Protein 1H6G (pdb70)

Solvent-accessible surface area: 25543 Å² total

Secondary structure (DSSP, 8-state):
-HHHHHHHH--TTT-TTT--HHHHHHHHHHHHTT-HHHHHHHHHHHHHHHHHHHHHHHHHHTT---HHHHHHH--HHHHHHHHHHHHHHHHHHHH-TT-HHHHH--HHHHHHHHHHHHHHHHHHHHH-SHHHHHHHHHHHHHHHHHHHHHHHTT-HHHHHHHHHHHHHHHHHHHHHHHH---S-SSHHHHHHHHHHHIIIII--HHHHHHHHHHHHHTSSSPP--HHHHHHHHHHHHHHHHHHHHHH-/-TTT--HHHHHHHHHHHHTT-HHHHHHHHHHHHHHHHHHHHHHHHHHHT---HHHHHHH--HHHHHHHHHHHHHHHHHHHH-TT-HHHHH--HHHHHHHHHHHHHHHHHHHHH-HHHHHHHHHHHHHHHHHHHHHHHHTT-HHHHHHHHHHHHHHHHHHHHHHHH---S-SSHHHHHHHHHHHHHHHT--HHHHHHHHHHHHTSSTT----HHHHHHHHHHHHHHHHHHHHHH--

GO terms:
  GO:0005515 protein binding (F, IPI)
  GO:0016342 catenin complex (C, IDA)
  GO:0005829 cytosol (C, TAS)
  GO:0005886 plasma membrane (C, TAS)
  GO:0042802 identical protein binding (F, IPI)
  GO:0005911 cell-cell junction (C, IDA)
  GO:0045296 cadherin binding (F, HDA)
  GO:0008013 beta-catenin binding (F, IPI)
  GO:0045295 gamma-catenin binding (F, IPI)
  GO:0045296 cadherin binding (F, IPI)
  GO:0005886 plasma membrane (C, IDA)
  GO:0030054 cell junction (C, IDA)
  GO:0071681 cellular response to indole-3-methanol (P, IDA)
  GO:0070161 anchoring junction (C, EXP)
  GO:0005634 nucleus (C, EXP)
  GO:0005886 plasma membrane (C, EXP)
  GO:0005925 focal adhesion (C, HDA)
  GO:0003723 RNA binding (F, HDA)
  GO:0017166 vinculin binding (F, IPI)

Foldseek 3Di:
DVLLVLLVVLCLPCRPLLHQLVLLVQLQVLLLVLNLVSNVVSLVSNVRSLVVNLVSLQSLLVSFPPVVLSVQLPLSVVLVVLSVVSSVLSNVSSNPNVPVVSVVSVVSSVVNVVSSVSNSVSSVVRSDCLVVLVVLLVLLVVLLVQLLVCLVVLPLVSVVVSVVVLVVSLVVLLVVLLVVVPDDDDPQNVQLVVLSCCLVPPLVQLVVLSVVSSVQSVDVPRHDDSPSNNVSSVVNSVSSVSSSVSND/DVLLDQLVLLVVLQVCLLVLNLPVNVVSLVSNVRSLVVVLVVLVVLLVPFQQPVLSVQLCLNVVLVVLSVVSSVLSNVCSNPSVDPVSVVSCVSSVVNVVSVVSNVVSSVCRNDLLVVLVVLLVLLVVLLVQLLVCLVVLNLVSVVVSVVSNVVSLVSNLRRLLVCVPDDDDVLNVQLNVLSCCLVPPLVVLVCLSVVSSVLSVDPVRDDDSVVNSVSSVVNSVSSVSNSVSNVD

B-factor: mean 44.52, std 13.81, range [18.45, 94.89]

CATH classification: 1.20.120.230 (+1 more: 1.20.120.230)

InterPro domains:
  IPR000633 Vinculin, conserved site [PS00663] (178-198)
  IPR001033 Alpha-catenin [PR00805] (12-36)
  IPR001033 Alpha-catenin [PR00805] (110-128)
  IPR001033 Alpha-catenin [PR00805] (129-147)
  IPR001033 Alpha-catenin [PR00805] (305-329)
  IPR001033 Alpha-catenin [PR00805] (373-393)
  IPR001033 Alpha-catenin [PR00805] (494-518)
  IPR001033 Alpha-catenin [PR00805] (609-633)
  IPR001033 Alpha-catenin [PR00805] (711-733)
  IPR001033 Alpha-catenin [PR00805] (775-799)
  IPR001033 Alpha-catenin [PR00805] (855-873)
  IPR006077 Vinculin/alpha-catenin [PF01044] (19-867)
  IPR036723 Alpha-catenin/vinculin-like superfamily [SSF47220] (58-260)
  IPR036723 Alpha-catenin/vinculin-like superfamily [SSF47220] (377-506)
  IPR036723 Alpha-catenin/vinculin-like superfamily [SSF47220] (508-631)
  IPR036723 Alpha-catenin/vinculin-like superfamily [SSF47220] (673-862)

Radius of gyration: 32.8 Å; Cα contacts (8 Å, |Δi|>4): 516; chains: 2; bounding box: 46×114×51 Å

Nearest PDB structures (foldseek):
  1h6g-assembly1_A  TM=1.004E+00  e=1.776E-28  Homo sapiens
  4igg-assembly1_A  TM=5.103E-01  e=1.505E-23  Homo sapiens
  4igg-assembly1_B  TM=5.145E-01  e=4.396E-23  Homo sapiens
  1l7c-assembly1_A  TM=5.823E-01  e=6.415E-22  Mus musculus
  8jh6-assembly1_B  TM=5.136E-01  e=5.888E+00  synthetic construct

Organism: Homo sapiens (NCBI:txid9606)

Structure (mmCIF, N/CA/C/O backbone):
data_1H6G
#
_entry.id   1H6G
#
_cell.length_a   42.863
_cell.length_b   85.703
_cell.length_c   75.481
_cell.angle_alpha   90.00
_cell.angle_beta   100.47
_cell.angle_gamma   90.00
#
_symmetry.space_group_name_H-M   'P 1 21 1'
#
loop_
_entity.id
_entity.type
_entity.pdbx_description
1 polymer 'ALPHA-1 CATENIN'
2 non-polymer (4S)-2-METHYL-2,4-PENTANEDIOL
3 non-polymer 'CALCIUM ION'
4 non-polymer 'CHLORIDE ION'
5 water water
#
loop_
_atom_site.group_PDB
_atom_site.id
_atom_site.type_symbol
_atom_site.label_atom_id
_atom_site.label_alt_id
_atom_site.label_comp_id
_atom_site.label_asym_id
_atom_site.label_entity_id
_atom_site.label_seq_id
_atom_site.pdbx_PDB_ins_code
_atom_site.Cartn_x
_atom_site.Cartn_y
_atom_site.Cartn_z
_atom_site.occupancy
_atom_site.B_iso_or_equiv
_atom_site.auth_seq_id
_atom_site.auth_comp_id
_atom_site.auth_asym_id
_atom_site.auth_atom_id
_atom_site.pdbx_PDB_model_num
ATOM 1 N N . ASP A 1 1 ? 8.495 25.447 44.074 1.00 59.71 377 ASP A N 1
ATOM 2 C CA . ASP A 1 1 ? 9.903 24.949 44.137 1.00 61.42 377 ASP A CA 1
ATOM 3 C C . ASP A 1 1 ? 10.034 23.445 43.826 1.00 61.56 377 ASP A C 1
ATOM 4 O O . ASP A 1 1 ? 11.042 23.005 43.249 1.00 62.13 377 ASP A O 1
ATOM 9 N N . LEU A 1 2 ? 9.026 22.658 44.221 1.00 65.61 378 LEU A N 1
ATOM 10 C CA . LEU A 1 2 ? 9.031 21.214 43.959 1.00 64.48 378 LEU A CA 1
ATOM 11 C C . LEU A 1 2 ? 8.875 21.003 42.444 1.00 65.41 378 LEU A C 1
ATOM 12 O O . LEU A 1 2 ? 9.580 20.184 41.836 1.00 66.05 378 LEU A O 1
ATOM 14 N N . ARG A 1 3 ? 7.953 21.749 41.840 1.00 65.61 379 ARG A N 1
ATOM 15 C CA . ARG A 1 3 ? 7.728 21.652 40.406 1.00 67.08 379 ARG A CA 1
ATOM 16 C C . ARG A 1 3 ? 9.039 22.037 39.689 1.00 68.01 379 ARG A C 1
ATOM 17 O O . ARG A 1 3 ? 9.425 21.423 38.688 1.00 67.70 379 ARG A O 1
ATOM 19 N N . ARG A 1 4 ? 9.725 23.044 40.224 1.00 68.47 380 ARG A N 1
ATOM 20 C CA . ARG A 1 4 ? 10.997 23.494 39.664 1.00 68.55 380 ARG A CA 1
ATOM 21 C C . ARG A 1 4 ? 12.006 22.331 39.758 1.00 68.90 380 ARG A C 1
ATOM 22 O O . ARG A 1 4 ? 12.902 22.197 38.909 1.00 69.66 380 ARG A O 1
ATOM 24 N N . GLN A 1 5 ? 11.850 21.487 40.785 1.00 68.12 381 GLN A N 1
ATOM 25 C CA . GLN A 1 5 ? 12.730 20.326 40.976 1.00 65.86 381 GLN A CA 1
ATOM 26 C C . GLN A 1 5 ? 12.369 19.259 39.938 1.00 64.43 381 GLN A C 1
ATOM 27 O O . GLN A 1 5 ? 13.247 18.632 39.315 1.00 63.86 381 GLN A O 1
ATOM 29 N N . LEU A 1 6 ? 11.067 19.066 39.758 1.00 61.36 382 LEU A N 1
ATOM 30 C CA . LEU A 1 6 ? 10.581 18.100 38.791 1.00 60.15 382 LEU A CA 1
ATOM 31 C C . LEU A 1 6 ? 11.077 18.528 37.395 1.00 60.62 382 LEU A C 1
ATOM 32 O O . LEU A 1 6 ? 11.582 17.709 36.617 1.00 58.78 382 LEU A O 1
ATOM 37 N N . ARG A 1 7 ? 10.968 19.820 37.095 1.00 58.24 383 ARG A N 1
ATOM 38 C CA . ARG A 1 7 ? 11.414 20.349 35.796 1.00 58.33 383 ARG A CA 1
ATOM 39 C C . ARG A 1 7 ? 12.842 19.903 35.470 1.00 57.49 383 ARG A C 1
ATOM 40 O O . ARG A 1 7 ? 13.099 19.285 34.429 1.00 58.42 383 ARG A O 1
ATOM 48 N N . LYS A 1 8 ? 13.765 20.225 36.371 1.00 59.04 384 LYS A N 1
ATOM 49 C CA . LYS A 1 8 ? 15.161 19.879 36.169 1.00 57.09 384 LYS A CA 1
ATOM 50 C C . LYS A 1 8 ? 15.304 18.384 36.075 1.00 56.33 384 LYS A C 1
ATOM 51 O O . LYS A 1 8 ? 16.084 17.892 35.274 1.00 56.96 384 LYS A O 1
ATOM 53 N N . ALA A 1 9 ? 14.561 17.658 36.898 1.00 56.26 385 ALA A N 1
ATOM 54 C CA . ALA A 1 9 ? 14.655 16.220 36.845 1.00 56.51 385 ALA A CA 1
ATOM 55 C C . ALA A 1 9 ? 14.270 15.854 35.415 1.00 56.61 385 ALA A C 1
ATOM 56 O O . ALA A 1 9 ? 15.011 15.162 34.735 1.00 57.02 385 ALA A O 1
ATOM 58 N N . VAL A 1 10 ? 13.137 16.369 34.944 1.00 57.88 386 VAL A N 1
ATOM 59 C CA . VAL A 1 10 ? 12.665 16.080 33.582 1.00 59.56 386 VAL A CA 1
ATOM 60 C C . VAL A 1 10 ? 13.657 16.537 32.498 1.00 59.33 386 VAL A C 1
ATOM 61 O O . VAL A 1 10 ? 13.538 16.154 31.339 1.00 58.87 386 VAL A O 1
ATOM 68 N N . ASP A 1 12 ? 16.038 15.376 31.931 1.00 61.64 388 ASP A N 1
ATOM 69 C CA . ASP A 1 12 ? 16.691 14.105 31.585 1.00 61.18 388 ASP A CA 1
ATOM 70 C C . ASP A 1 12 ? 16.349 13.701 30.140 1.00 61.53 388 ASP A C 1
ATOM 71 O O . ASP A 1 12 ? 16.634 12.586 29.718 1.00 60.96 388 ASP A O 1
ATOM 73 N N . HIS A 1 13 ? 15.711 14.607 29.404 1.00 61.86 389 HIS A N 1
ATOM 74 C CA . HIS A 1 13 ? 15.362 14.391 28.005 1.00 62.00 389 HIS A CA 1
ATOM 75 C C . HIS A 1 13 ? 16.639 14.634 27.196 1.00 63.05 389 HIS A C 1
ATOM 76 O O . HIS A 1 13 ? 16.723 14.258 26.032 1.00 63.29 389 HIS A O 1
ATOM 78 N N . VAL A 1 14 ? 17.633 15.272 27.814 1.00 64.37 390 VAL A N 1
ATOM 79 C CA . VAL A 1 14 ? 18.908 15.524 27.135 1.00 66.17 390 VAL A CA 1
ATOM 80 C C . VAL A 1 14 ? 19.714 14.218 27.009 1.00 67.48 390 VAL A C 1
ATOM 81 O O . VAL A 1 14 ? 20.792 14.072 27.612 1.00 67.04 390 VAL A O 1
ATOM 83 N N . SER A 1 15 ? 19.136 13.277 26.240 1.00 68.09 391 SER A N 1
ATOM 84 C CA . SER A 1 15 ? 19.705 11.957 25.909 1.00 67.98 391 SER A CA 1
ATOM 85 C C . SER A 1 15 ? 19.614 10.841 26.954 1.00 67.00 391 SER A C 1
ATOM 86 O O . SER A 1 15 ? 20.388 9.886 26.893 1.00 67.57 391 SER A O 1
ATOM 88 N N . ASP A 1 16 ? 18.658 10.950 27.878 1.00 66.16 392 ASP A N 1
ATOM 89 C CA . ASP A 1 16 ? 18.458 9.976 28.971 1.00 64.60 392 ASP A CA 1
ATOM 90 C C . ASP A 1 16 ? 18.650 8.524 28.601 1.00 63.11 392 ASP A C 1
ATOM 91 O O . ASP A 1 16 ? 18.298 8.104 27.503 1.00 64.02 392 ASP A O 1
ATOM 93 N N . SER A 1 17 ? 19.202 7.753 29.532 1.00 60.55 393 SER A N 1
ATOM 94 C CA . SER A 1 17 ? 19.426 6.352 29.276 1.00 57.58 393 SER A CA 1
ATOM 95 C C . SER A 1 17 ? 18.077 5.695 28.898 1.00 55.60 393 SER A C 1
ATOM 96 O O . SER A 1 17 ? 17.912 5.199 27.777 1.00 55.34 393 SER A O 1
ATOM 98 N N . PHE A 1 18 ? 17.103 5.720 29.808 1.00 52.04 394 PHE A N 1
ATOM 99 C CA . PHE A 1 18 ? 15.808 5.112 29.522 1.00 49.67 394 PHE A CA 1
ATOM 100 C C . PHE A 1 18 ? 14.888 5.888 28.575 1.00 46.92 394 PHE A C 1
ATOM 101 O O . PHE A 1 18 ? 13.856 5.379 28.187 1.00 47.11 394 PHE A O 1
ATOM 109 N N . LEU A 1 19 ? 15.280 7.104 28.199 1.00 44.57 395 LEU A N 1
ATOM 110 C CA . LEU A 1 19 ? 14.499 7.958 27.296 1.00 44.04 395 LEU A CA 1
ATOM 111 C C . LEU A 1 19 ? 15.142 7.983 25.912 1.00 41.57 395 LEU A C 1
ATOM 112 O O . LEU A 1 19 ? 14.594 8.591 24.977 1.00 41.32 395 LEU A O 1
ATOM 117 N N . GLU A 1 20 ? 16.313 7.351 25.810 1.00 37.41 396 GLU A N 1
ATOM 118 C CA . GLU A 1 20 ? 17.081 7.267 24.576 1.00 33.62 396 GLU A CA 1
ATOM 119 C C . GLU A 1 20 ? 16.401 6.315 23.588 1.00 30.84 396 GLU A C 1
ATOM 120 O O . GLU A 1 20 ? 16.320 5.116 23.845 1.00 28.55 396 GLU A O 1
ATOM 126 N N . THR A 1 21 ? 15.928 6.823 22.454 1.00 25.60 397 THR A N 1
ATOM 127 C CA . THR A 1 21 ? 15.304 5.898 21.501 1.00 28.25 397 THR A CA 1
ATOM 128 C C . THR A 1 21 ? 16.093 5.676 20.225 1.00 27.95 397 THR A C 1
ATOM 129 O O . THR A 1 21 ? 15.828 4.712 19.519 1.00 28.38 397 THR A O 1
ATOM 133 N N . ASN A 1 22 ? 17.054 6.559 19.928 1.00 28.87 398 ASN A N 1
ATOM 134 C CA . ASN A 1 22 ? 17.822 6.447 18.701 1.00 29.89 398 ASN A CA 1
ATOM 135 C C . ASN A 1 22 ? 18.753 5.266 18.702 1.00 29.27 398 ASN A C 1
ATOM 136 O O . ASN A 1 22 ? 18.828 4.534 17.707 1.00 26.69 398 ASN A O 1
ATOM 141 N N . VAL A 1 23 ? 19.408 5.012 19.825 1.00 25.90 399 VAL A N 1
ATOM 142 C CA . VAL A 1 23 ? 20.260 3.843 19.865 1.00 27.71 399 VAL A CA 1
ATOM 143 C C . VAL A 1 23 ? 19.467 2.566 19.778 1.00 25.48 399 VAL A C 1
ATOM 144 O O . VAL A 1 23 ? 19.840 1.662 19.107 1.00 25.92 399 VAL A O 1
ATOM 148 N N . PRO A 1 24 ? 18.376 2.446 20.518 1.00 28.23 400 PRO A N 1
ATOM 149 C CA . PRO A 1 24 ? 17.610 1.187 20.396 1.00 26.59 400 PRO A CA 1
ATOM 150 C C . PRO A 1 24 ? 17.138 0.994 18.967 1.00 26.92 400 PRO A C 1
ATOM 151 O O . PRO A 1 24 ? 17.077 -0.152 18.449 1.00 26.55 400 PRO A O 1
ATOM 155 N N . LEU A 1 25 ? 16.812 2.115 18.307 1.00 24.93 401 LEU A N 1
ATOM 156 C CA . LEU A 1 25 ? 16.350 1.999 16.929 1.00 26.08 401 LEU A CA 1
ATOM 157 C C . LEU A 1 25 ? 17.462 1.493 15.990 1.00 28.34 401 LEU A C 1
ATOM 158 O O . LEU A 1 25 ? 17.199 0.615 15.171 1.00 27.89 401 LEU A O 1
ATOM 163 N N . LEU A 1 26 ? 18.696 2.005 16.117 1.00 29.61 402 LEU A N 1
ATOM 164 C CA . LEU A 1 26 ? 19.820 1.541 15.248 1.00 30.22 402 LEU A CA 1
ATOM 165 C C . LEU A 1 26 ? 20.080 0.061 15.444 1.00 30.16 402 LEU A C 1
ATOM 166 O O . LEU A 1 26 ? 20.353 -0.668 14.476 1.00 31.67 402 LEU A O 1
ATOM 171 N N . VAL A 1 27 ? 19.984 -0.396 16.692 1.00 28.98 403 VAL A N 1
ATOM 172 C CA . VAL A 1 27 ? 20.143 -1.806 17.002 1.00 27.99 403 VAL A CA 1
ATOM 173 C C . VAL A 1 27 ? 18.994 -2.657 16.426 1.00 30.03 403 VAL A C 1
ATOM 174 O O . VAL A 1 27 ? 19.209 -3.728 15.855 1.00 31.92 403 VAL A O 1
ATOM 178 N N . LEU A 1 28 ? 17.756 -2.202 16.591 1.00 30.01 404 LEU A N 1
ATOM 179 C CA . LEU A 1 28 ? 16.600 -2.926 16.030 1.00 30.77 404 LEU A CA 1
ATOM 180 C C . LEU A 1 28 ? 16.767 -3.038 14.495 1.00 28.87 404 LEU A C 1
ATOM 181 O O . LEU A 1 28 ? 16.546 -4.070 13.879 1.00 26.32 404 LEU A O 1
ATOM 186 N N . ILE A 1 29 ? 17.152 -1.936 13.875 1.00 29.08 405 ILE A N 1
ATOM 187 C CA . ILE A 1 29 ? 17.350 -1.948 12.442 1.00 30.34 405 ILE A CA 1
ATOM 188 C C . ILE A 1 29 ? 18.428 -2.944 11.999 1.00 31.08 405 ILE A C 1
ATOM 189 O O . ILE A 1 29 ? 18.245 -3.666 11.000 1.00 31.87 405 ILE A O 1
ATOM 194 N N . GLU A 1 30 ? 19.527 -3.022 12.748 1.00 31.27 406 GLU A N 1
ATOM 195 C CA . GLU A 1 30 ? 20.609 -3.930 12.375 1.00 32.78 406 GLU A CA 1
ATOM 196 C C . GLU A 1 30 ? 20.181 -5.374 12.486 1.00 32.10 406 GLU A C 1
ATOM 197 O O . GLU A 1 30 ? 20.609 -6.200 11.687 1.00 31.52 406 GLU A O 1
ATOM 203 N N . ALA A 1 31 ? 19.383 -5.701 13.504 1.00 32.00 407 ALA A N 1
ATOM 204 C CA . ALA A 1 31 ? 18.872 -7.059 13.608 1.00 30.76 407 ALA A CA 1
ATOM 205 C C . ALA A 1 31 ? 17.937 -7.306 12.403 1.00 31.53 407 ALA A C 1
ATOM 206 O O . ALA A 1 31 ? 17.928 -8.382 11.821 1.00 28.16 407 ALA A O 1
ATOM 208 N N . ALA A 1 32 ? 17.143 -6.301 12.041 1.00 33.20 408 ALA A N 1
ATOM 209 C CA . ALA A 1 32 ? 16.236 -6.471 10.913 1.00 35.01 408 ALA A CA 1
ATOM 210 C C . ALA A 1 32 ? 17.085 -6.767 9.665 1.00 37.36 408 ALA A C 1
ATOM 211 O O . ALA A 1 32 ? 16.803 -7.730 8.932 1.00 35.37 408 ALA A O 1
ATOM 213 N N . LYS A 1 33 ? 18.130 -5.955 9.448 1.00 38.00 409 LYS A N 1
ATOM 214 C CA . LYS A 1 33 ? 19.012 -6.126 8.279 1.00 41.08 409 LYS A CA 1
ATOM 215 C C . LYS A 1 33 ? 19.654 -7.488 8.222 1.00 41.63 409 LYS A C 1
ATOM 216 O O . LYS A 1 33 ? 19.862 -8.018 7.144 1.00 43.99 409 LYS A O 1
ATOM 222 N N . ASN A 1 34 ? 19.993 -8.041 9.379 1.00 43.12 410 ASN A N 1
ATOM 223 C CA . ASN A 1 34 ? 20.592 -9.368 9.426 1.00 45.46 410 ASN A CA 1
ATOM 224 C C . ASN A 1 34 ? 19.495 -10.431 9.427 1.00 44.82 410 ASN A C 1
ATOM 225 O O . ASN A 1 34 ? 19.748 -11.593 9.714 1.00 45.81 410 ASN A O 1
ATOM 230 N N . GLY A 1 35 ? 18.271 -10.012 9.104 1.00 44.44 411 GLY A N 1
ATOM 231 C CA . GLY A 1 35 ? 17.145 -10.924 9.022 1.00 43.12 411 GLY A CA 1
ATOM 232 C C . GLY A 1 35 ? 16.807 -11.719 10.265 1.00 42.78 411 GLY A C 1
ATOM 233 O O . GLY A 1 35 ? 16.401 -12.851 10.167 1.00 41.26 411 GLY A O 1
ATOM 234 N N . ASN A 1 36 ? 16.951 -11.126 11.440 1.00 43.01 412 ASN A N 1
ATOM 235 C CA . ASN A 1 36 ? 16.664 -11.855 12.650 1.00 43.28 412 ASN A CA 1
ATOM 236 C C . ASN A 1 36 ? 15.352 -11.412 13.313 1.00 44.93 412 ASN A C 1
ATOM 237 O O . ASN A 1 36 ? 15.339 -10.487 14.136 1.00 43.30 412 ASN A O 1
ATOM 242 N N . GLU A 1 37 ? 14.262 -12.097 12.982 1.00 44.96 413 GLU A N 1
ATOM 243 C CA . GLU A 1 37 ? 12.966 -11.776 13.556 1.00 47.42 413 GLU A CA 1
ATOM 244 C C . GLU A 1 37 ? 12.897 -11.771 15.075 1.00 47.87 413 GLU A C 1
ATOM 245 O O . GLU A 1 37 ? 12.294 -10.873 15.680 1.00 48.46 413 GLU A O 1
ATOM 251 N N . LYS A 1 38 ? 13.536 -12.746 15.703 1.00 46.43 414 LYS A N 1
ATOM 252 C CA . LYS A 1 38 ? 13.487 -12.826 17.147 1.00 44.87 414 LYS A CA 1
ATOM 253 C C . LYS A 1 38 ? 14.215 -11.635 17.779 1.00 42.77 414 LYS A C 1
ATOM 254 O O . LYS A 1 38 ? 13.725 -11.034 18.733 1.00 40.96 414 LYS A O 1
ATOM 256 N N . GLU A 1 39 ? 15.374 -11.283 17.230 1.00 41.39 415 GLU A N 1
ATOM 257 C CA . GLU A 1 39 ? 16.151 -10.149 17.744 1.00 40.25 415 GLU A CA 1
ATOM 258 C C . GLU A 1 39 ? 15.354 -8.845 17.584 1.00 39.81 415 GLU A C 1
ATOM 259 O O . GLU A 1 39 ? 15.323 -7.986 18.471 1.00 40.43 415 GLU A O 1
ATOM 265 N N . VAL A 1 40 ? 14.708 -8.702 16.444 1.00 37.64 416 VAL A N 1
ATOM 266 C CA . VAL A 1 40 ? 13.949 -7.511 16.200 1.00 38.68 416 VAL A CA 1
ATOM 267 C C . VAL A 1 40 ? 12.891 -7.372 17.270 1.00 38.83 416 VAL A C 1
ATOM 268 O O . VAL A 1 40 ? 12.816 -6.350 17.958 1.00 38.62 416 VAL A O 1
ATOM 272 N N . LYS A 1 41 ? 12.115 -8.423 17.446 1.00 40.92 417 LYS A N 1
ATOM 273 C CA . LYS A 1 41 ? 11.036 -8.403 18.410 1.00 43.53 417 LYS A CA 1
ATOM 274 C C . LYS A 1 41 ? 11.505 -8.095 19.795 1.00 44.02 417 LYS A C 1
ATOM 275 O O . LYS A 1 41 ? 10.785 -7.489 20.599 1.00 44.51 417 LYS A O 1
ATOM 281 N N . GLU A 1 42 ? 12.725 -8.496 20.086 1.00 42.44 418 GLU A N 1
ATOM 282 C CA . GLU A 1 42 ? 13.232 -8.247 21.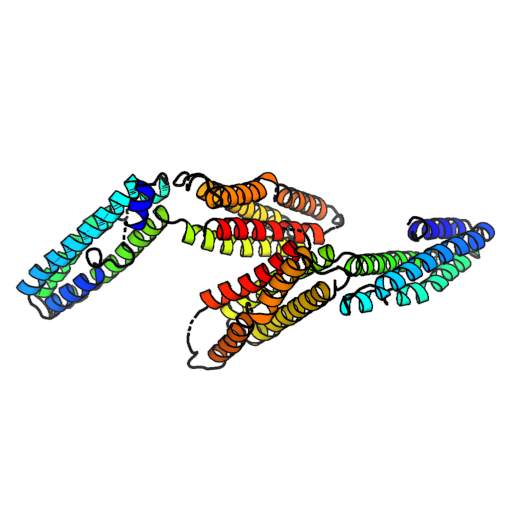402 1.00 42.17 418 GLU A CA 1
ATOM 283 C C . GLU A 1 42 ? 13.584 -6.782 21.487 1.00 40.04 418 GLU A C 1
ATOM 284 O O . GLU A 1 42 ? 13.213 -6.107 22.404 1.00 37.94 418 GLU A O 1
ATOM 290 N N . TYR A 1 43 ? 14.307 -6.283 20.500 1.00 38.96 419 TYR A N 1
ATOM 291 C CA . TYR A 1 43 ? 14.706 -4.891 20.541 1.00 37.74 419 TYR A CA 1
ATOM 292 C C . TYR A 1 43 ? 13.549 -3.922 20.312 1.00 34.56 419 TYR A C 1
ATOM 293 O O . TYR A 1 43 ? 13.618 -2.778 20.730 1.00 33.73 419 TYR A O 1
ATOM 302 N N . ALA A 1 44 ? 12.500 -4.387 19.657 1.00 33.21 420 ALA A N 1
ATOM 303 C CA . ALA A 1 44 ? 11.307 -3.563 19.403 1.00 34.25 420 ALA A CA 1
ATOM 304 C C . ALA A 1 44 ? 10.670 -3.160 20.764 1.00 34.53 420 ALA A C 1
ATOM 305 O O . ALA A 1 44 ? 10.175 -2.038 20.949 1.00 32.14 420 ALA A O 1
ATOM 307 N N . GLN A 1 45 ? 10.713 -4.090 21.721 1.00 35.30 421 GLN A N 1
ATOM 308 C CA . GLN A 1 45 ? 10.131 -3.849 23.036 1.00 35.07 421 GLN A CA 1
ATOM 309 C C . GLN A 1 45 ? 10.954 -2.812 23.761 1.00 33.21 421 GLN A C 1
ATOM 310 O O . GLN A 1 45 ? 10.413 -1.950 24.460 1.00 28.77 421 GLN A O 1
ATOM 316 N N . VAL A 1 46 ? 12.273 -2.918 23.633 1.00 31.83 422 VAL A N 1
ATOM 317 C CA . VAL A 1 46 ? 13.108 -1.966 24.300 1.00 30.56 422 VAL A CA 1
ATOM 318 C C . VAL A 1 46 ? 12.841 -0.582 23.672 1.00 29.25 422 VAL A C 1
ATOM 319 O O . VAL A 1 46 ? 12.605 0.370 24.388 1.00 28.68 422 VAL A O 1
ATOM 323 N N . PHE A 1 47 ? 12.899 -0.489 22.347 1.00 27.42 423 PHE A N 1
ATOM 324 C CA . PHE A 1 47 ? 12.639 0.772 21.596 1.00 26.52 423 PHE A CA 1
ATOM 325 C C . PHE A 1 47 ? 11.276 1.391 22.008 1.00 25.47 423 PHE A C 1
ATOM 326 O O . PHE A 1 47 ? 11.182 2.569 22.356 1.00 23.34 423 PHE A O 1
ATOM 334 N N . ARG A 1 48 ? 10.232 0.561 22.038 1.00 26.96 424 ARG A N 1
ATOM 335 C CA . ARG A 1 48 ? 8.887 1.027 22.418 1.00 29.77 424 ARG A CA 1
ATOM 336 C C . ARG A 1 48 ? 8.808 1.490 23.876 1.00 30.01 424 ARG A C 1
ATOM 337 O O . ARG A 1 48 ? 8.151 2.481 24.212 1.00 29.62 424 ARG A O 1
ATOM 345 N N . GLU A 1 49 ? 9.489 0.785 24.759 1.00 30.64 425 GLU A N 1
ATOM 346 C CA . GLU A 1 49 ? 9.459 1.160 26.161 1.00 31.27 425 GLU A CA 1
ATOM 347 C C . GLU A 1 49 ? 10.190 2.508 26.392 1.00 29.83 425 GLU A C 1
ATOM 348 O O . GLU A 1 49 ? 9.724 3.355 27.180 1.00 29.28 425 GLU A O 1
ATOM 354 N N . HIS A 1 50 ? 11.344 2.715 25.744 1.00 29.12 426 HIS A N 1
ATOM 355 C CA . HIS A 1 50 ? 12.038 4.024 25.893 1.00 29.07 426 HIS A CA 1
ATOM 356 C C . HIS A 1 50 ? 11.195 5.149 25.229 1.00 26.57 426 HIS A C 1
ATOM 357 O O . HIS A 1 50 ? 11.124 6.234 25.743 1.00 27.46 426 HIS A O 1
ATOM 364 N N . ALA A 1 51 ? 10.604 4.904 24.061 1.00 27.06 427 ALA A N 1
ATOM 365 C CA . ALA A 1 51 ? 9.737 5.918 23.419 1.00 28.45 427 ALA A CA 1
ATOM 366 C C . ALA A 1 51 ? 8.582 6.269 24.407 1.00 31.55 427 ALA A C 1
ATOM 367 O O . ALA A 1 51 ? 8.199 7.433 24.547 1.00 32.16 427 ALA A O 1
ATOM 369 N N . ASN A 1 52 ? 8.035 5.251 25.082 1.00 32.32 428 ASN A N 1
ATOM 370 C CA . ASN A 1 52 ? 6.969 5.465 26.040 1.00 32.52 428 ASN A CA 1
ATOM 371 C C . ASN A 1 52 ? 7.511 6.260 27.196 1.00 32.94 428 ASN A C 1
ATOM 372 O O . ASN A 1 52 ? 6.820 7.127 27.705 1.00 32.93 428 ASN A O 1
ATOM 377 N N . LYS A 1 53 ? 8.743 5.988 27.619 1.00 33.28 429 LYS A N 1
ATOM 378 C CA . LYS A 1 53 ? 9.337 6.775 28.704 1.00 33.52 429 LYS A CA 1
ATOM 379 C C . LYS A 1 53 ? 9.505 8.208 28.254 1.00 33.21 429 LYS A C 1
ATOM 380 O O . LYS A 1 53 ? 9.186 9.143 28.991 1.00 32.37 429 LYS A O 1
ATOM 386 N N . LEU A 1 54 ? 10.059 8.381 27.058 1.00 32.22 430 LEU A N 1
ATOM 387 C CA . LEU A 1 54 ? 10.242 9.714 26.492 1.00 31.21 430 LEU A CA 1
ATOM 388 C C . LEU A 1 54 ? 8.863 10.454 26.470 1.00 33.29 430 LEU A C 1
ATOM 389 O O . LEU A 1 54 ? 8.739 11.629 26.868 1.00 31.70 430 LEU A O 1
ATOM 394 N N . ILE A 1 55 ? 7.822 9.762 26.018 1.00 33.10 431 ILE A N 1
ATOM 395 C CA . ILE A 1 55 ? 6.511 10.383 25.938 1.00 36.95 431 ILE A CA 1
ATOM 396 C C . ILE A 1 55 ? 5.997 10.791 27.325 1.00 39.53 431 ILE A C 1
ATOM 397 O O . ILE A 1 55 ? 5.390 11.862 27.505 1.00 38.52 431 ILE A O 1
ATOM 402 N N . GLU A 1 56 ? 6.244 9.922 28.295 1.00 38.19 432 GLU A N 1
ATOM 403 C CA . GLU A 1 56 ? 5.799 10.149 29.650 1.00 41.56 432 GLU A CA 1
ATOM 404 C C . GLU A 1 56 ? 6.491 11.379 30.230 1.00 41.80 432 GLU A C 1
ATOM 405 O O . GLU A 1 56 ? 5.864 12.194 30.919 1.00 41.44 432 GLU A O 1
ATOM 411 N N . VAL A 1 57 ? 7.792 11.497 29.975 1.00 40.37 433 VAL A N 1
ATOM 412 C CA . VAL A 1 57 ? 8.547 12.653 30.450 1.00 39.22 433 VAL A CA 1
ATOM 413 C C . VAL A 1 57 ? 7.981 13.931 29.793 1.00 39.10 433 VAL A C 1
ATOM 414 O O . VAL A 1 57 ? 7.823 14.955 30.462 1.00 39.86 433 VAL A O 1
ATOM 418 N N . ALA A 1 58 ? 7.657 13.874 28.506 1.00 37.37 434 ALA A N 1
ATOM 419 C CA . ALA A 1 58 ? 7.111 15.042 27.835 1.00 38.76 434 ALA A CA 1
ATOM 420 C C . ALA A 1 58 ? 5.738 15.461 28.387 1.00 41.10 434 ALA A C 1
ATOM 421 O O . ALA A 1 58 ? 5.481 16.668 28.581 1.00 40.83 434 ALA A O 1
ATOM 423 N N . ASN A 1 59 ? 4.856 14.485 28.648 1.00 41.70 435 ASN A N 1
ATOM 424 C CA . ASN A 1 59 ? 3.530 14.818 29.163 1.00 43.20 435 ASN A CA 1
ATOM 425 C C . ASN A 1 59 ? 3.653 15.414 30.538 1.00 42.43 435 ASN A C 1
ATOM 426 O O . ASN A 1 59 ? 2.997 16.409 30.863 1.00 43.09 435 ASN A O 1
ATOM 431 N N . LEU A 1 60 ? 4.517 14.831 31.343 1.00 42.24 436 LEU A N 1
ATOM 432 C CA . LEU A 1 60 ? 4.712 15.360 32.674 1.00 44.79 436 LEU A CA 1
ATOM 433 C C . LEU A 1 60 ? 5.183 16.825 32.578 1.00 46.21 436 LEU A C 1
ATOM 434 O O . LEU A 1 60 ? 4.635 17.713 33.222 1.00 45.91 436 LEU A O 1
ATOM 439 N N . ALA A 1 61 ? 6.192 17.087 31.755 1.00 47.47 437 ALA A N 1
ATOM 440 C CA . ALA A 1 61 ? 6.692 18.442 31.627 1.00 48.15 437 ALA A CA 1
ATOM 441 C C . ALA A 1 61 ? 5.534 19.394 31.285 1.00 48.96 437 ALA A C 1
ATOM 442 O O . ALA A 1 61 ? 5.507 20.556 31.719 1.00 48.59 437 ALA A O 1
ATOM 444 N N . CYS A 1 62 ? 4.576 18.897 30.513 1.00 49.89 438 CYS A N 1
ATOM 445 C CA . CYS A 1 62 ? 3.429 19.694 30.118 1.00 52.05 438 CYS A CA 1
ATOM 446 C C . CYS A 1 62 ? 2.509 20.094 31.278 1.00 55.65 438 CYS A C 1
ATOM 447 O O . CYS A 1 62 ? 1.840 21.134 31.222 1.00 55.31 438 CYS A O 1
ATOM 450 N N . SER A 1 63 ? 2.478 19.251 32.310 1.00 57.68 439 SER A N 1
ATOM 451 C CA . SER A 1 63 ? 1.626 19.439 33.476 1.00 59.77 439 SER A CA 1
ATOM 452 C C . SER A 1 63 ? 2.137 20.498 34.434 1.00 61.96 439 SER A C 1
ATOM 453 O O . SER A 1 63 ? 1.471 20.841 35.411 1.00 63.33 439 SER A O 1
ATOM 456 N N . ILE A 1 64 ? 3.333 21.004 34.188 1.00 63.67 440 ILE A N 1
ATOM 457 C CA . ILE A 1 64 ? 3.873 22.017 35.068 1.00 64.10 440 ILE A CA 1
ATOM 458 C C . ILE A 1 64 ? 4.361 23.169 34.225 1.00 65.18 440 ILE A C 1
ATOM 459 O O . ILE A 1 64 ? 5.333 23.850 34.544 1.00 66.06 440 ILE A O 1
ATOM 464 N N . SER A 1 65 ? 3.641 23.384 33.133 1.00 66.93 441 SER A N 1
ATOM 465 C CA . SER A 1 65 ? 3.949 24.449 32.204 1.00 68.82 441 SER A CA 1
ATOM 466 C C . SER A 1 65 ? 2.719 25.319 32.037 1.00 70.87 441 SER A C 1
ATOM 467 O O . SER A 1 65 ? 1.620 24.814 31.772 1.00 71.31 441 SER A O 1
ATOM 470 N N . ASN A 1 66 ? 2.908 26.625 32.205 1.00 72.07 442 ASN A N 1
ATOM 471 C CA . ASN A 1 66 ? 1.824 27.594 32.054 1.00 73.39 442 ASN A CA 1
ATOM 472 C C . ASN A 1 66 ? 1.949 28.142 30.633 1.00 73.26 442 ASN A C 1
ATOM 473 O O . ASN A 1 66 ? 1.229 29.066 30.220 1.00 73.43 442 ASN A O 1
ATOM 478 N N . ASN A 1 67 ? 2.895 27.558 29.905 1.00 72.15 443 ASN A N 1
ATOM 479 C CA . ASN A 1 67 ? 3.161 27.918 28.526 1.00 71.69 443 ASN A CA 1
ATOM 480 C C . ASN A 1 67 ? 2.124 27.128 27.723 1.00 71.60 443 ASN A C 1
ATOM 481 O O . ASN A 1 67 ? 2.391 26.005 27.275 1.00 71.89 443 ASN A O 1
ATOM 486 N N . GLU A 1 68 ? 0.941 27.711 27.553 1.00 70.61 444 GLU A N 1
ATOM 487 C CA . GLU A 1 68 ? -0.124 27.037 26.829 1.00 70.31 444 GLU A CA 1
ATOM 488 C C . GLU A 1 68 ? 0.273 26.711 25.394 1.00 69.68 444 GLU A C 1
ATOM 489 O O . GLU A 1 68 ? -0.181 25.710 24.847 1.00 69.99 444 GLU A O 1
ATOM 495 N N . GLU A 1 69 ? 1.107 27.545 24.773 1.00 68.71 445 GLU A N 1
ATOM 496 C CA . GLU A 1 69 ? 1.497 27.270 23.393 1.00 67.14 445 GLU A CA 1
ATOM 497 C C . GLU A 1 69 ? 2.671 26.327 23.279 1.00 65.33 445 GLU A C 1
ATOM 498 O O . GLU A 1 69 ? 2.811 25.638 22.276 1.00 65.17 445 GLU A O 1
ATOM 504 N N . GLY A 1 70 ? 3.521 26.296 24.297 1.00 63.30 446 GLY A N 1
ATOM 505 C CA . GLY A 1 70 ? 4.658 25.399 24.242 1.00 60.83 446 GLY A CA 1
ATOM 506 C C . GLY A 1 70 ? 4.132 24.001 24.478 1.00 58.88 446 GLY A C 1
ATOM 507 O O . GLY A 1 70 ? 4.536 23.035 23.832 1.00 56.83 446 GLY A O 1
ATOM 508 N N . VAL A 1 71 ? 3.194 23.930 25.419 1.00 58.24 447 VAL A N 1
ATOM 509 C CA . VAL A 1 71 ? 2.560 22.689 25.808 1.00 55.96 447 VAL A CA 1
ATOM 510 C C . VAL A 1 71 ? 1.783 22.043 24.684 1.00 55.75 447 VAL A C 1
ATOM 511 O O . VAL A 1 71 ? 1.743 20.818 24.589 1.00 54.53 447 VAL A O 1
ATOM 515 N N . LYS A 1 72 ? 1.173 22.846 23.823 1.00 54.09 448 LYS A N 1
ATOM 516 C CA . LYS A 1 72 ? 0.432 22.244 22.732 1.00 53.82 448 LYS A CA 1
ATOM 517 C C . LYS A 1 72 ? 1.400 21.584 21.736 1.00 51.88 448 LYS A C 1
ATOM 518 O O . LYS A 1 72 ? 1.158 20.491 21.241 1.00 52.66 448 LYS A O 1
ATOM 524 N N . LEU A 1 73 ? 2.505 22.237 21.442 1.00 48.92 449 LEU A N 1
ATOM 525 C CA . LEU A 1 73 ? 3.437 21.661 20.504 1.00 47.19 449 LEU A CA 1
ATOM 526 C C . LEU A 1 73 ? 4.021 20.352 21.058 1.00 46.33 449 LEU A C 1
ATOM 527 O O . LEU A 1 73 ? 4.316 19.420 20.319 1.00 44.50 449 LEU A O 1
ATOM 532 N N . VAL A 1 74 ? 4.226 20.316 22.363 1.00 43.82 450 VAL A N 1
ATOM 533 C CA . VAL A 1 74 ? 4.784 19.144 22.972 1.00 42.36 450 VAL A CA 1
ATOM 534 C C . VAL A 1 74 ? 3.748 18.028 22.819 1.00 42.55 450 VAL A C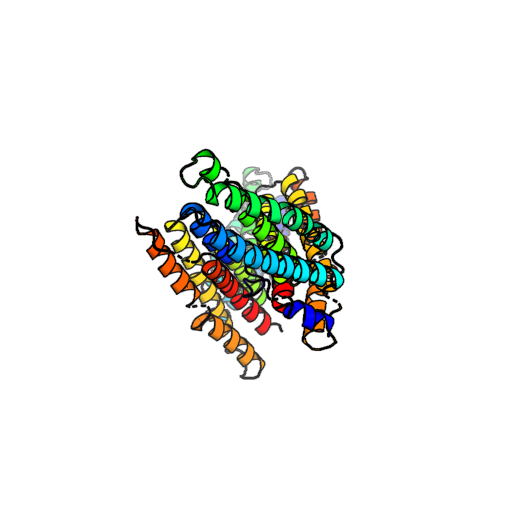 1
ATOM 535 O O . VAL A 1 74 ? 4.049 16.964 22.276 1.00 40.61 450 VAL A O 1
ATOM 539 N N . ARG A 1 75 ? 2.514 18.294 23.232 1.00 41.98 451 ARG A N 1
ATOM 540 C CA . ARG A 1 75 ? 1.493 17.267 23.158 1.00 42.77 451 ARG A CA 1
ATOM 541 C C . ARG A 1 75 ? 1.276 16.786 21.742 1.00 41.86 451 ARG A C 1
ATOM 542 O O . ARG A 1 75 ? 1.165 15.591 21.490 1.00 42.11 451 ARG A O 1
ATOM 558 N N . SER A 1 77 ? 3.457 16.937 19.274 1.00 37.25 453 SER A N 1
ATOM 559 C CA . SER A 1 77 ? 4.672 16.230 18.905 1.00 38.80 453 SER A CA 1
ATOM 560 C C . SER A 1 77 ? 4.715 14.826 19.571 1.00 36.65 453 SER A C 1
ATOM 561 O O . SER A 1 77 ? 5.125 13.865 18.957 1.00 34.81 453 SER A O 1
ATOM 564 N N . ALA A 1 78 ? 4.271 14.728 20.819 1.00 35.64 454 ALA A N 1
ATOM 565 C CA . ALA A 1 78 ? 4.226 13.450 21.527 1.00 34.27 454 ALA A CA 1
ATOM 566 C C . ALA A 1 78 ? 3.250 12.459 20.858 1.00 33.75 454 ALA A C 1
ATOM 567 O O . ALA A 1 78 ? 3.566 11.264 20.670 1.00 31.74 454 ALA A O 1
ATOM 569 N N . SER A 1 79 ? 2.057 12.947 20.527 1.00 33.02 455 SER A N 1
ATOM 570 C CA . SER A 1 79 ? 1.045 12.087 19.924 1.00 34.50 455 SER A CA 1
ATOM 571 C C . SER A 1 79 ? 1.502 11.576 18.558 1.00 33.25 455 SER A C 1
ATOM 572 O O . SER A 1 79 ? 1.196 10.455 18.172 1.00 33.46 455 SER A O 1
ATOM 575 N N . GLN A 1 80 ? 2.294 12.361 17.848 1.00 34.65 456 GLN A N 1
ATOM 576 C CA . GLN A 1 80 ? 2.814 11.931 16.532 1.00 34.89 456 GLN A CA 1
ATOM 577 C C . GLN A 1 80 ? 3.912 10.876 16.744 1.00 33.78 456 GLN A C 1
ATOM 578 O O . GLN A 1 80 ? 4.104 9.969 15.935 1.00 31.07 456 GLN A O 1
ATOM 584 N N . LEU A 1 81 ? 4.635 10.988 17.845 1.00 30.87 457 LEU A N 1
ATOM 585 C CA . LEU A 1 81 ? 5.706 10.013 18.080 1.00 31.07 457 LEU A CA 1
ATOM 586 C C . LEU A 1 81 ? 5.015 8.689 18.396 1.00 27.21 457 LEU A C 1
ATOM 587 O O . LEU A 1 81 ? 5.404 7.644 17.914 1.00 25.29 457 LEU A O 1
ATOM 592 N N . GLU A 1 82 ? 3.987 8.780 19.224 1.00 25.36 458 GLU A N 1
ATOM 593 C CA . GLU A 1 82 ? 3.194 7.630 19.624 1.00 27.61 458 GLU A CA 1
ATOM 594 C C . GLU A 1 82 ? 2.638 6.868 18.381 1.00 27.02 458 GLU A C 1
ATOM 595 O O . GLU A 1 82 ? 2.747 5.652 18.281 1.00 25.94 458 GLU A O 1
ATOM 601 N N . ALA A 1 83 ? 2.099 7.594 17.410 1.00 24.61 459 ALA A N 1
ATOM 602 C CA . ALA A 1 83 ? 1.544 6.952 16.231 1.00 24.74 459 ALA A CA 1
ATOM 603 C C . ALA A 1 83 ? 2.636 6.402 15.356 1.00 26.22 459 ALA A C 1
ATOM 604 O O . ALA A 1 83 ? 2.449 5.363 14.666 1.00 28.41 459 ALA A O 1
ATOM 606 N N . LEU A 1 84 ? 3.793 7.075 15.384 1.00 25.96 460 LEU A N 1
ATOM 607 C CA . LEU A 1 84 ? 4.908 6.676 14.531 1.00 27.27 460 LEU A CA 1
ATOM 608 C C . LEU A 1 84 ? 5.646 5.442 15.018 1.00 28.37 460 LEU A C 1
ATOM 609 O O . LEU A 1 84 ? 6.148 4.623 14.222 1.00 29.52 460 LEU A O 1
ATOM 614 N N . CYS A 1 85 ? 5.739 5.309 16.333 1.00 27.16 461 CYS A N 1
ATOM 615 C CA . CYS A 1 85 ? 6.444 4.185 16.899 1.00 26.92 461 CYS A CA 1
ATOM 616 C C . CYS A 1 85 ? 6.118 2.771 16.346 1.00 26.25 461 CYS A C 1
ATOM 617 O O . CYS A 1 85 ? 6.999 2.091 15.814 1.00 25.19 461 CYS A O 1
ATOM 620 N N . PRO A 1 86 ? 4.846 2.311 16.452 1.00 27.02 462 PRO A N 1
ATOM 621 C CA . PRO A 1 86 ? 4.548 0.972 15.930 1.00 27.00 462 PRO A CA 1
ATOM 622 C C . PRO A 1 86 ? 4.780 0.837 14.455 1.00 26.73 462 PRO A C 1
ATOM 623 O O . PRO A 1 86 ? 4.992 -0.264 13.985 1.00 26.25 462 PRO A O 1
ATOM 627 N N . GLN A 1 87 ? 4.738 1.948 13.711 1.00 25.93 463 GLN A N 1
ATOM 628 C CA . GLN A 1 87 ? 4.981 1.854 12.271 1.00 28.51 463 GLN A CA 1
ATOM 629 C C . GLN A 1 87 ? 6.465 1.612 11.988 1.00 29.56 463 GLN A C 1
ATOM 630 O O . GLN A 1 87 ? 6.842 1.026 10.968 1.00 26.57 463 GLN A O 1
ATOM 636 N N . VAL A 1 88 ? 7.306 2.069 12.916 1.00 29.12 464 VAL A N 1
ATOM 637 C CA . VAL A 1 88 ? 8.730 1.901 12.751 1.00 27.66 464 VAL A CA 1
ATOM 638 C C . VAL A 1 88 ? 8.973 0.469 13.071 1.00 25.68 464 VAL A C 1
ATOM 639 O O . VAL A 1 88 ? 9.751 -0.183 12.413 1.00 27.33 464 VAL A O 1
ATOM 643 N N . ILE A 1 89 ? 8.295 -0.035 14.090 1.00 26.33 465 ILE A N 1
ATOM 644 C CA . ILE A 1 89 ? 8.503 -1.425 14.494 1.00 27.76 465 ILE A CA 1
ATOM 645 C C . ILE A 1 89 ? 8.094 -2.383 13.348 1.00 31.07 465 ILE A C 1
ATOM 646 O O . ILE A 1 89 ? 8.832 -3.330 13.006 1.00 29.69 465 ILE A O 1
ATOM 651 N N . ASN A 1 90 ? 6.963 -2.100 12.713 1.00 31.45 466 ASN A N 1
ATOM 652 C CA . ASN A 1 90 ? 6.525 -2.929 11.590 1.00 34.49 466 ASN A CA 1
ATOM 653 C C . ASN A 1 90 ? 7.444 -2.815 10.379 1.00 32.58 466 ASN A C 1
ATOM 654 O O . ASN A 1 90 ? 7.516 -3.745 9.583 1.00 35.14 466 ASN A O 1
ATOM 659 N N . ALA A 1 91 ? 8.103 -1.679 10.173 1.00 32.36 467 ALA A N 1
ATOM 660 C CA . ALA A 1 91 ? 9.031 -1.613 9.028 1.00 31.14 467 ALA A CA 1
ATOM 661 C C . ALA A 1 91 ? 10.259 -2.526 9.382 1.00 30.24 467 ALA A C 1
ATOM 662 O O . ALA A 1 91 ? 10.829 -3.209 8.538 1.00 30.22 467 ALA A O 1
ATOM 664 N N . ALA A 1 92 ? 10.633 -2.566 10.646 1.00 29.35 468 ALA A N 1
ATOM 665 C CA . ALA A 1 92 ? 11.739 -3.448 11.077 1.00 29.29 468 ALA A CA 1
ATOM 666 C C . ALA A 1 92 ? 11.334 -4.927 10.929 1.00 31.49 468 ALA A C 1
ATOM 667 O O . ALA A 1 92 ? 12.097 -5.768 10.371 1.00 29.29 468 ALA A O 1
ATOM 669 N N . LEU A 1 93 ? 10.160 -5.273 11.471 1.00 32.51 469 LEU A N 1
ATOM 670 C CA . LEU A 1 93 ? 9.691 -6.666 11.361 1.00 34.96 469 LEU A CA 1
ATOM 671 C C . LEU A 1 93 ? 9.569 -7.056 9.897 1.00 36.02 469 LEU A C 1
ATOM 672 O O . LEU A 1 93 ? 9.894 -8.186 9.516 1.00 39.16 469 LEU A O 1
ATOM 677 N N . ALA A 1 94 ? 9.138 -6.135 9.055 1.00 33.70 470 ALA A N 1
ATOM 678 C CA . ALA A 1 94 ? 9.043 -6.498 7.667 1.00 34.55 470 ALA A CA 1
ATOM 679 C C . ALA A 1 94 ? 10.427 -6.828 7.107 1.00 36.28 470 ALA A C 1
ATOM 680 O O . ALA A 1 94 ? 10.600 -7.837 6.387 1.00 38.28 470 ALA A O 1
ATOM 682 N N . LEU A 1 95 ? 11.409 -5.963 7.395 1.00 35.43 471 LEU A N 1
ATOM 683 C CA . LEU A 1 95 ? 12.761 -6.165 6.888 1.00 33.62 471 LEU A CA 1
ATOM 684 C C . LEU A 1 95 ? 13.349 -7.447 7.464 1.00 32.27 471 LEU A C 1
ATOM 685 O O . LEU A 1 95 ? 14.048 -8.172 6.766 1.00 31.76 471 LEU A O 1
ATOM 690 N N . ALA A 1 96 ? 13.043 -7.749 8.726 1.00 34.00 472 ALA A N 1
ATOM 691 C CA . ALA A 1 96 ? 13.555 -8.968 9.387 1.00 36.29 472 ALA A CA 1
ATOM 692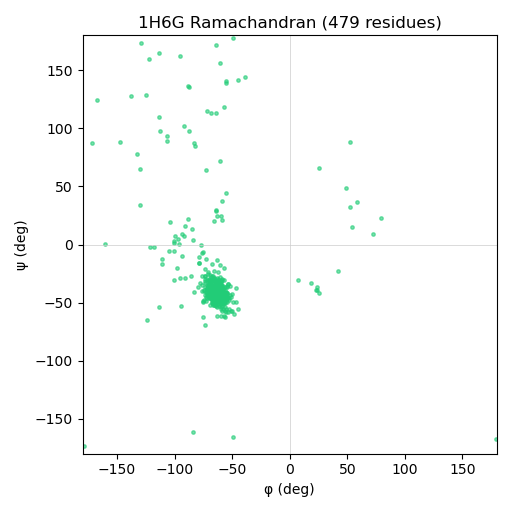 C C . ALA A 1 96 ? 13.157 -10.250 8.641 1.00 39.26 472 ALA A C 1
ATOM 693 O O . ALA A 1 96 ? 13.940 -11.186 8.578 1.00 39.63 472 ALA A O 1
ATOM 695 N N . ALA A 1 97 ? 11.944 -10.283 8.090 1.00 40.70 473 ALA A N 1
ATOM 696 C CA . ALA A 1 97 ? 11.462 -11.435 7.331 1.00 43.56 473 ALA A CA 1
ATOM 697 C C . ALA A 1 97 ? 12.060 -11.459 5.900 1.00 46.23 473 ALA A C 1
ATOM 698 O O . ALA A 1 97 ? 12.329 -12.534 5.361 1.00 48.42 473 ALA A O 1
ATOM 700 N N . LYS A 1 98 ? 12.293 -10.279 5.309 1.00 47.03 474 LYS A N 1
ATOM 701 C CA . LYS A 1 98 ? 12.848 -10.155 3.952 1.00 47.21 474 LYS A CA 1
ATOM 702 C C . LYS A 1 98 ? 14.031 -9.184 3.887 1.00 46.64 474 LYS A C 1
ATOM 703 O O . LYS A 1 98 ? 13.968 -8.170 3.176 1.00 45.60 474 LYS A O 1
ATOM 709 N N . PRO A 1 99 ? 15.146 -9.520 4.564 1.00 46.14 475 PRO A N 1
ATOM 710 C CA . PRO A 1 99 ? 16.331 -8.659 4.597 1.00 45.21 475 PRO A CA 1
ATOM 711 C C . PRO A 1 99 ? 16.970 -8.271 3.291 1.00 45.73 475 PRO A C 1
ATOM 712 O O . PRO A 1 99 ? 17.709 -7.301 3.24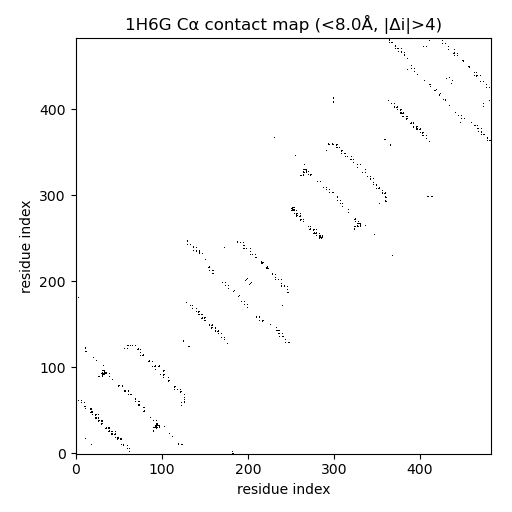2 1.00 43.99 475 PRO A O 1
ATOM 716 N N . GLN A 1 100 ? 16.712 -9.019 2.226 1.00 48.17 476 GLN A N 1
ATOM 717 C CA . GLN A 1 100 ? 17.299 -8.653 0.925 1.00 50.66 476 GLN A CA 1
ATOM 718 C C . GLN A 1 100 ? 16.297 -7.779 0.149 1.00 50.81 476 GLN A C 1
ATOM 719 O O . GLN A 1 100 ? 16.618 -7.199 -0.891 1.00 51.12 476 GLN A O 1
ATOM 725 N N . SER A 1 101 ? 15.079 -7.688 0.670 1.00 51.16 477 SER A N 1
ATOM 726 C CA . SER A 1 101 ? 14.048 -6.892 0.023 1.00 52.10 477 SER A CA 1
ATOM 727 C C . SER A 1 101 ? 14.483 -5.437 0.035 1.00 52.04 477 SER A C 1
ATOM 728 O O . SER A 1 101 ? 14.574 -4.812 1.100 1.00 52.86 477 SER A O 1
ATOM 731 N N . LYS A 1 102 ? 14.759 -4.902 -1.146 1.00 51.04 478 LYS A N 1
ATOM 732 C CA . LYS A 1 102 ? 15.207 -3.522 -1.268 1.00 50.39 478 LYS A CA 1
ATOM 733 C C . LYS A 1 102 ? 14.115 -2.546 -0.826 1.00 50.04 478 LYS A C 1
ATOM 734 O O . LYS A 1 102 ? 14.402 -1.477 -0.260 1.00 49.58 478 LYS A O 1
ATOM 740 N N . LEU A 1 103 ? 12.859 -2.904 -1.090 1.00 48.69 479 LEU A N 1
ATOM 741 C CA . LEU A 1 103 ? 11.771 -2.036 -0.690 1.00 46.71 479 LEU A CA 1
ATOM 742 C C . LEU A 1 103 ? 11.747 -1.996 0.838 1.00 43.75 479 LEU A C 1
ATOM 743 O O . LEU A 1 103 ? 11.553 -0.938 1.420 1.00 42.14 479 LEU A O 1
ATOM 748 N N . ALA A 1 104 ? 11.951 -3.147 1.484 1.00 41.37 480 ALA A N 1
ATOM 749 C CA . ALA A 1 104 ? 11.957 -3.183 2.932 1.00 40.02 480 ALA A CA 1
ATOM 750 C C . ALA A 1 104 ? 13.126 -2.326 3.490 1.00 40.29 480 ALA A C 1
ATOM 751 O O . ALA A 1 104 ? 12.994 -1.718 4.546 1.00 39.41 480 ALA A O 1
ATOM 753 N N . GLN A 1 105 ? 14.238 -2.251 2.757 1.00 40.47 481 GLN A N 1
ATOM 754 C CA . GLN A 1 105 ? 15.403 -1.449 3.160 1.00 41.35 481 GLN A CA 1
ATOM 755 C C . GLN A 1 105 ? 15.085 0.023 3.041 1.00 42.58 481 GLN A C 1
ATOM 756 O O . GLN A 1 105 ? 15.382 0.802 3.943 1.00 42.72 481 GLN A O 1
ATOM 762 N N . GLU A 1 106 ? 14.478 0.403 1.923 1.00 41.89 482 GLU A N 1
ATOM 763 C CA . GLU A 1 106 ? 14.103 1.783 1.676 1.00 43.07 482 GLU A CA 1
ATOM 764 C C . GLU A 1 106 ? 13.049 2.247 2.664 1.00 41.77 482 GLU A C 1
ATOM 765 O O . GLU A 1 106 ? 13.140 3.344 3.193 1.00 42.59 482 GLU A O 1
ATOM 771 N N . ASN A 1 107 ? 12.042 1.428 2.919 1.00 40.79 483 ASN A N 1
ATOM 772 C CA . ASN A 1 107 ? 11.054 1.830 3.904 1.00 41.03 483 ASN A CA 1
ATOM 773 C C . ASN A 1 107 ? 11.614 1.968 5.292 1.00 39.14 483 ASN A C 1
ATOM 774 O O . ASN A 1 107 ? 11.216 2.879 6.004 1.00 36.52 483 ASN A O 1
ATOM 787 N N . ASP A 1 109 ? 14.683 2.768 6.108 1.00 34.94 485 ASP A N 1
ATOM 788 C CA . ASP A 1 109 ? 15.356 4.068 6.079 1.00 36.39 485 ASP A CA 1
ATOM 789 C C . ASP A 1 109 ? 14.451 5.283 6.156 1.00 36.69 485 ASP A C 1
ATOM 790 O O . ASP A 1 109 ? 14.805 6.268 6.798 1.00 36.87 485 ASP A O 1
ATOM 795 N N . LEU A 1 110 ? 13.302 5.253 5.494 1.00 36.98 486 LEU A N 1
ATOM 796 C CA . LEU A 1 110 ? 12.426 6.421 5.552 1.00 37.24 486 LEU A CA 1
ATOM 797 C C . LEU A 1 110 ? 11.781 6.527 6.932 1.00 35.32 486 LEU A C 1
ATOM 798 O O . LEU A 1 110 ? 11.558 7.638 7.456 1.00 35.79 486 LEU A O 1
ATOM 803 N N . PHE A 1 111 ? 11.484 5.389 7.539 1.00 32.15 487 PHE A N 1
ATOM 804 C CA . PHE A 1 111 ? 10.914 5.442 8.869 1.00 31.39 487 PHE A CA 1
ATOM 805 C C . PHE A 1 111 ? 11.964 5.873 9.899 1.00 30.45 487 PHE A C 1
ATOM 806 O O . PHE A 1 111 ? 11.673 6.660 10.785 1.00 30.16 487 PHE A O 1
ATOM 814 N N . LYS A 1 112 ? 13.193 5.408 9.729 1.00 30.23 488 LYS A N 1
ATOM 815 C CA . LYS A 1 112 ? 14.284 5.762 10.625 1.00 32.04 488 LYS A CA 1
ATOM 816 C C . LYS A 1 112 ? 14.479 7.281 10.594 1.00 32.03 488 LYS A C 1
ATOM 817 O O . LYS A 1 112 ? 14.492 7.955 11.619 1.00 30.53 488 LYS A O 1
ATOM 823 N N . GLU A 1 113 ? 14.589 7.837 9.399 1.00 34.01 489 GLU A N 1
ATOM 824 C CA . GLU A 1 113 ? 14.779 9.266 9.268 1.00 34.73 489 GLU A CA 1
ATOM 825 C C . GLU A 1 113 ? 13.582 9.999 9.833 1.00 33.66 489 GLU A C 1
ATOM 826 O O . GLU A 1 113 ? 13.716 11.051 10.455 1.00 35.80 489 GLU A O 1
ATOM 832 N N . GLN A 1 114 ? 12.396 9.469 9.628 1.00 32.77 490 GLN A N 1
ATOM 833 C CA . GLN A 1 114 ? 11.217 10.152 10.163 1.00 32.77 490 GLN A CA 1
ATOM 834 C C . GLN A 1 114 ? 11.182 10.140 11.703 1.00 30.69 490 GLN A C 1
ATOM 835 O O . GLN A 1 114 ? 10.760 11.104 12.327 1.00 31.13 490 GLN A O 1
ATOM 841 N N . TRP A 1 115 ? 11.620 9.042 12.308 1.00 28.85 491 TRP A N 1
ATOM 842 C CA . TRP A 1 115 ? 11.684 8.933 13.771 1.00 27.94 491 TRP A CA 1
ATOM 843 C C . TRP A 1 115 ? 12.693 9.952 14.320 1.00 26.10 491 TRP A C 1
ATOM 844 O O . TRP A 1 115 ? 12.398 10.727 15.248 1.00 26.30 491 TRP A O 1
ATOM 855 N N . GLU A 1 116 ? 13.879 9.970 13.743 1.00 26.53 492 GLU A N 1
ATOM 856 C CA . GLU A 1 116 ? 14.922 10.910 14.203 1.00 30.13 492 GLU A CA 1
ATOM 857 C C . GLU A 1 116 ? 14.437 12.349 14.196 1.00 31.95 492 GLU A C 1
ATOM 858 O O . GLU A 1 116 ? 14.615 13.102 15.174 1.00 31.74 492 GLU A O 1
ATOM 864 N N . LYS A 1 117 ? 13.795 12.733 13.094 1.00 33.84 493 LYS A N 1
ATOM 865 C CA . LYS A 1 117 ? 13.287 14.085 12.982 1.00 33.50 493 LYS A CA 1
ATOM 866 C C . LYS A 1 117 ? 12.177 14.301 13.986 1.00 33.94 493 LYS A C 1
ATOM 867 O O . LYS A 1 117 ? 12.132 15.346 14.634 1.00 34.11 493 LYS A O 1
ATOM 873 N N . GLN A 1 118 ? 11.256 13.341 14.120 1.00 30.46 494 GLN A N 1
ATOM 874 C CA . GLN A 1 118 ? 10.196 13.559 15.082 1.00 30.21 494 GLN A CA 1
ATOM 875 C C . GLN A 1 118 ? 10.712 13.589 16.541 1.00 29.82 494 GLN A C 1
ATOM 876 O O . GLN A 1 118 ? 10.210 14.359 17.348 1.00 28.53 494 GLN A O 1
ATOM 882 N N . VAL A 1 119 ? 11.716 12.772 16.874 1.00 30.06 495 VAL A N 1
ATOM 883 C CA . VAL A 1 119 ? 12.268 12.779 18.220 1.00 30.97 495 VAL A CA 1
ATOM 884 C C . VAL A 1 119 ? 12.964 14.131 18.458 1.00 32.19 495 VAL A C 1
ATOM 885 O O . VAL A 1 119 ? 12.906 14.660 19.553 1.00 33.58 495 VAL A O 1
ATOM 889 N N . ARG A 1 120 ? 13.601 14.703 17.442 1.00 34.70 496 ARG A N 1
ATOM 890 C CA . ARG A 1 120 ? 14.246 16.018 17.599 1.00 37.38 496 ARG A CA 1
ATOM 891 C C . ARG A 1 120 ? 13.191 17.095 17.863 1.00 36.97 496 ARG A C 1
ATOM 892 O O . ARG A 1 120 ? 13.346 17.933 18.751 1.00 38.51 496 ARG A O 1
ATOM 900 N N . VAL A 1 121 ? 12.111 17.087 17.095 1.00 35.98 497 VAL A N 1
ATOM 901 C CA . VAL A 1 121 ? 11.075 18.089 17.308 1.00 33.64 497 VAL A CA 1
ATOM 902 C C . VAL A 1 121 ? 10.549 17.998 18.724 1.00 33.30 497 VAL A C 1
ATOM 903 O O . VAL A 1 121 ? 10.370 19.012 19.377 1.00 32.66 497 VAL A O 1
ATOM 907 N N . LEU A 1 122 ? 10.257 16.788 19.202 1.00 31.41 498 LEU A N 1
ATOM 908 C CA . LEU A 1 122 ? 9.745 16.660 20.565 1.00 31.67 498 LEU A CA 1
ATOM 909 C C . LEU A 1 122 ? 10.692 17.168 21.672 1.00 31.06 498 LEU A C 1
ATOM 910 O O . LEU A 1 122 ? 10.272 17.856 22.603 1.00 29.22 498 LEU A O 1
ATOM 915 N N . THR A 1 123 ? 11.948 16.761 21.590 1.00 31.81 499 THR A N 1
ATOM 916 C CA . THR A 1 123 ? 12.916 17.131 22.595 1.00 33.98 499 THR A CA 1
ATOM 917 C C . THR A 1 123 ? 13.149 18.639 22.582 1.00 34.86 499 THR A C 1
ATOM 918 O O . THR A 1 123 ? 13.326 19.235 23.650 1.00 33.47 499 THR A O 1
ATOM 922 N N . ASP A 1 124 ? 13.136 19.277 21.410 1.00 33.91 500 ASP A N 1
ATOM 923 C CA . ASP A 1 124 ? 13.313 20.724 21.440 1.00 38.36 500 ASP A CA 1
ATOM 924 C C . ASP A 1 124 ? 12.055 21.345 22.037 1.00 37.41 500 ASP A C 1
ATOM 925 O O . ASP A 1 124 ? 12.115 22.395 22.704 1.00 35.85 500 ASP A O 1
ATOM 930 N N . ALA A 1 125 ? 10.907 20.710 21.826 1.00 35.32 501 ALA A N 1
ATOM 931 C CA . ALA A 1 125 ? 9.678 21.286 22.380 1.00 34.94 501 ALA A CA 1
ATOM 932 C C . ALA A 1 125 ? 9.695 21.169 23.905 1.00 35.77 501 ALA A C 1
ATOM 933 O O . ALA A 1 125 ? 9.235 22.071 24.620 1.00 34.66 501 ALA A O 1
ATOM 935 N N . VAL A 1 126 ? 10.210 20.048 24.405 1.00 35.68 502 VAL A N 1
ATOM 936 C CA . VAL A 1 126 ? 10.265 19.843 25.835 1.00 35.08 502 VAL A CA 1
ATOM 937 C C . VAL A 1 126 ? 11.363 20.738 26.425 1.00 35.61 502 VAL A C 1
ATOM 938 O O . VAL A 1 126 ? 11.246 21.212 27.554 1.00 33.33 502 VAL A O 1
ATOM 942 N N . ASP A 1 127 ? 12.432 20.960 25.672 1.00 37.15 503 ASP A N 1
ATOM 943 C CA . ASP A 1 127 ? 13.452 21.877 26.159 1.00 39.89 503 ASP A CA 1
ATOM 944 C C . ASP A 1 127 ? 12.822 23.269 26.346 1.00 40.61 503 ASP A C 1
ATOM 945 O O . ASP A 1 127 ? 13.065 23.938 27.349 1.00 40.29 503 ASP A O 1
ATOM 950 N N . ASP A 1 128 ? 11.978 23.695 25.411 1.00 41.47 504 ASP A N 1
ATOM 951 C CA . ASP A 1 128 ? 11.326 25.009 25.530 1.00 43.88 504 ASP A CA 1
ATOM 952 C C . ASP A 1 128 ? 10.399 25.209 26.696 1.00 44.49 504 ASP A C 1
ATOM 953 O O . ASP A 1 128 ? 10.225 26.339 27.123 1.00 44.10 504 ASP A O 1
ATOM 958 N N . ILE A 1 129 ? 9.762 24.156 27.207 1.00 43.65 505 ILE A N 1
ATOM 959 C CA . ILE A 1 129 ? 8.875 24.384 28.351 1.00 43.42 505 ILE A CA 1
ATOM 960 C C . ILE A 1 129 ? 9.508 24.038 29.689 1.00 43.76 505 ILE A C 1
ATOM 961 O O . ILE A 1 129 ? 8.832 24.060 30.711 1.00 44.01 505 ILE A O 1
ATOM 966 N N . THR A 1 130 ? 10.796 23.721 29.690 1.00 43.83 506 THR A N 1
ATOM 967 C CA . THR A 1 130 ? 11.482 23.418 30.942 1.00 46.15 506 THR A CA 1
ATOM 968 C C . THR A 1 130 ? 12.673 24.344 31.199 1.00 46.75 506 THR A C 1
ATOM 969 O O . THR A 1 130 ? 13.342 24.200 32.236 1.00 48.30 506 THR A O 1
ATOM 973 N N . SER A 1 131 ? 12.951 25.258 30.263 1.00 46.52 507 SER A N 1
ATOM 974 C CA . SER A 1 131 ? 14.076 26.203 30.369 1.00 47.28 507 SER A CA 1
ATOM 975 C C . SER A 1 131 ? 13.992 27.325 29.324 1.00 48.29 507 SER A C 1
ATOM 976 O O . SER A 1 131 ? 13.943 27.057 28.120 1.00 49.04 507 SER A O 1
ATOM 979 N N . ILE A 1 132 ? 14.010 28.580 29.779 1.00 46.25 508 ILE A N 1
ATOM 980 C CA . ILE A 1 132 ? 13.918 29.697 28.863 1.00 44.00 508 ILE A CA 1
ATOM 981 C C . ILE A 1 132 ? 15.267 30.149 28.451 1.00 43.16 508 ILE A C 1
ATOM 982 O O . ILE A 1 132 ? 15.405 31.162 27.783 1.00 43.73 508 ILE A O 1
ATOM 987 N N . ASP A 1 133 ? 16.280 29.399 28.848 1.00 42.79 509 ASP A N 1
ATOM 988 C CA . ASP A 1 133 ? 17.628 29.774 28.510 1.00 42.37 509 ASP A CA 1
ATOM 989 C C . ASP A 1 133 ? 17.855 29.898 26.987 1.00 44.28 509 ASP A C 1
ATOM 990 O O . ASP A 1 133 ? 18.430 30.908 26.496 1.00 42.48 509 ASP A O 1
ATOM 995 N N . ASP A 1 134 ? 17.377 28.900 26.236 1.00 42.27 510 ASP A N 1
ATOM 996 C CA . ASP A 1 134 ? 17.531 28.915 24.785 1.00 40.30 510 ASP A CA 1
ATOM 997 C C . ASP A 1 134 ? 16.791 30.105 24.201 1.00 36.54 510 ASP A C 1
ATOM 998 O O . ASP A 1 134 ? 17.305 30.811 23.361 1.00 36.46 510 ASP A O 1
ATOM 1003 N N . PHE A 1 135 ? 15.558 30.279 24.634 1.00 34.53 511 PHE A N 1
ATOM 1004 C CA . PHE A 1 135 ? 14.719 31.396 24.228 1.00 35.42 511 PHE A CA 1
ATOM 1005 C C . PHE A 1 135 ? 15.427 32.789 24.387 1.00 36.01 511 PHE A C 1
ATOM 1006 O O . PHE A 1 135 ? 15.351 33.678 23.503 1.00 34.85 511 PHE A O 1
ATOM 1014 N N . LEU A 1 136 ? 16.078 32.964 25.538 1.00 33.48 512 LEU A N 1
ATOM 1015 C CA . LEU A 1 136 ? 16.766 34.198 25.854 1.00 32.02 512 LEU A CA 1
ATOM 1016 C C . LEU A 1 136 ? 17.987 34.357 24.994 1.00 31.67 512 LEU A C 1
ATOM 1017 O O . LEU A 1 136 ? 18.266 35.463 24.559 1.00 30.57 512 LEU A O 1
ATOM 1022 N N . ALA A 1 137 ? 18.737 33.273 24.752 1.00 30.53 513 ALA A N 1
ATOM 1023 C CA . ALA A 1 137 ? 19.920 33.387 23.912 1.00 28.60 513 ALA A CA 1
ATOM 1024 C C . ALA A 1 137 ? 19.504 33.757 22.466 1.00 30.96 513 ALA A C 1
ATOM 1025 O O . ALA A 1 137 ? 20.194 34.532 21.763 1.00 29.35 513 ALA A O 1
ATOM 1027 N N . VAL A 1 138 ? 18.398 33.175 22.009 1.00 30.42 514 VAL A N 1
ATOM 1028 C CA . VAL A 1 138 ? 17.896 33.486 20.682 1.00 32.00 514 VAL A CA 1
ATOM 1029 C C . VAL A 1 138 ? 17.355 34.934 20.649 1.00 31.80 514 VAL A C 1
ATOM 1030 O O . VAL A 1 138 ? 17.654 35.677 19.718 1.00 31.46 514 VAL A O 1
ATOM 1034 N N . SER A 1 139 ? 16.597 35.329 21.682 1.00 30.28 515 SER A N 1
ATOM 1035 C CA . SER A 1 139 ? 16.043 36.670 21.762 1.00 31.04 515 SER A CA 1
ATOM 1036 C C . SER A 1 139 ? 17.147 37.715 21.679 1.00 30.43 515 SER A C 1
ATOM 1037 O O . SER A 1 139 ? 17.031 38.713 20.953 1.00 28.45 515 SER A O 1
ATOM 1040 N N . GLU A 1 140 ? 18.220 37.462 22.414 1.00 30.03 516 GLU A N 1
ATOM 1041 C CA . GLU A 1 140 ? 19.390 38.330 22.403 1.00 33.45 516 GLU A CA 1
ATOM 1042 C C . GLU A 1 140 ? 20.003 38.406 20.986 1.00 32.78 516 GLU A C 1
ATOM 1043 O O . GLU A 1 140 ? 20.366 39.483 20.515 1.00 29.50 516 GLU A O 1
ATOM 1049 N N . ASN A 1 141 ? 20.167 37.254 20.312 1.00 32.96 517 ASN A N 1
ATOM 1050 C CA . ASN A 1 141 ? 20.684 37.281 18.943 1.00 30.82 517 ASN A CA 1
ATOM 1051 C C . ASN A 1 141 ? 19.793 38.157 18.062 1.00 27.98 517 ASN A C 1
ATOM 1052 O O . ASN A 1 141 ? 20.276 38.957 17.330 1.00 26.28 517 ASN A O 1
ATOM 1057 N N . HIS A 1 142 ? 18.484 37.981 18.125 1.00 28.62 518 HIS A N 1
ATOM 1058 C CA . HIS A 1 142 ? 17.605 38.779 17.277 1.00 32.22 518 HIS A CA 1
ATOM 1059 C C . HIS A 1 142 ? 17.585 40.263 17.617 1.00 31.98 518 HIS A C 1
ATOM 1060 O O . HIS A 1 142 ? 17.500 41.103 16.693 1.00 31.44 518 HIS A O 1
ATOM 1067 N N . ILE A 1 143 ? 17.667 40.589 18.915 1.00 29.87 519 ILE A N 1
ATOM 1068 C CA . ILE A 1 143 ? 17.689 41.999 19.329 1.00 29.33 519 ILE A CA 1
ATOM 1069 C C . ILE A 1 143 ? 18.915 42.715 18.787 1.00 28.47 519 ILE A C 1
ATOM 1070 O O . ILE A 1 143 ? 18.805 43.834 18.265 1.00 30.17 519 ILE A O 1
ATOM 1075 N N . LEU A 1 144 ? 20.072 42.072 18.883 1.00 27.14 520 LEU A N 1
ATOM 1076 C CA . LEU A 1 144 ? 21.305 42.679 18.386 1.00 27.66 520 LEU A CA 1
ATOM 1077 C C . LEU A 1 144 ? 21.163 42.956 16.896 1.00 28.37 520 LEU A C 1
ATOM 1078 O O . LEU A 1 144 ? 21.461 44.053 16.421 1.00 27.97 520 LEU A O 1
ATOM 1083 N N . GLU A 1 145 ? 20.696 41.953 16.160 1.00 30.60 521 GLU A N 1
ATOM 1084 C CA . GLU A 1 145 ? 20.545 42.116 14.713 1.00 32.44 521 GLU A CA 1
ATOM 1085 C C . GLU A 1 145 ? 19.562 43.234 14.357 1.00 30.09 521 GLU A C 1
ATOM 1086 O O . GLU A 1 145 ? 19.878 44.074 13.545 1.00 30.06 521 GLU A O 1
ATOM 1092 N N . ASP A 1 146 ? 18.389 43.228 14.992 1.00 29.10 522 ASP A N 1
ATOM 1093 C CA . ASP A 1 146 ? 17.339 44.229 14.771 1.00 30.06 522 ASP A CA 1
ATOM 1094 C C . ASP A 1 146 ? 17.793 45.616 15.198 1.00 28.61 522 ASP A C 1
ATOM 1095 O O . ASP A 1 146 ? 17.483 46.599 14.547 1.00 28.84 522 ASP A O 1
ATOM 1100 N N . VAL A 1 147 ? 18.558 45.706 16.274 1.00 28.39 523 VAL A N 1
ATOM 1101 C CA . VAL A 1 147 ? 19.049 47.018 16.715 1.00 29.34 523 VAL A CA 1
ATOM 1102 C C . VAL A 1 147 ? 20.032 47.516 15.649 1.00 30.02 523 VAL A C 1
ATOM 1103 O O . VAL A 1 147 ? 20.036 48.692 15.256 1.00 31.03 523 VAL A O 1
ATOM 1107 N N . ASN A 1 148 ? 20.866 46.614 15.158 1.00 30.65 524 ASN A N 1
ATOM 1108 C CA . ASN A 1 148 ? 21.822 47.002 14.119 1.00 29.33 524 ASN A CA 1
ATOM 1109 C C . ASN A 1 148 ? 21.058 47.439 12.835 1.00 29.30 524 ASN A C 1
ATOM 1110 O O . ASN A 1 148 ? 21.423 48.424 12.173 1.00 28.87 524 ASN A O 1
ATOM 1115 N N . LYS A 1 149 ? 20.017 46.711 12.468 1.00 28.36 525 LYS A N 1
ATOM 1116 C CA . LYS A 1 149 ? 19.202 47.129 11.288 1.00 30.61 525 LYS A CA 1
ATOM 1117 C C . LYS A 1 149 ? 18.523 48.482 11.531 1.00 30.65 525 LYS A C 1
ATOM 1118 O O . LYS A 1 149 ? 18.352 49.293 10.614 1.00 31.10 525 LYS A O 1
ATOM 1124 N N . CYS A 1 150 ? 18.165 48.740 12.787 1.00 29.98 526 CYS A N 1
ATOM 1125 C CA . CYS A 1 150 ? 17.490 49.980 13.117 1.00 30.77 526 CYS A CA 1
ATOM 1126 C C . CYS A 1 150 ? 18.412 51.177 12.920 1.00 29.56 526 CYS A C 1
ATOM 1127 O O . CYS A 1 150 ? 18.003 52.207 12.364 1.00 30.20 526 CYS A O 1
ATOM 1130 N N . VAL A 1 151 ? 19.652 51.051 13.380 1.00 30.41 527 VAL A N 1
ATOM 1131 C CA . VAL A 1 151 ? 20.656 52.110 13.204 1.00 29.66 527 VAL A CA 1
ATOM 1132 C C . VAL A 1 151 ? 21.096 52.256 11.711 1.00 31.43 527 VAL A C 1
ATOM 1133 O O . VAL A 1 151 ? 21.402 53.355 11.239 1.00 31.55 527 VAL A O 1
ATOM 1137 N N . ILE A 1 152 ? 21.173 51.153 10.972 1.00 31.92 528 ILE A N 1
ATOM 1138 C CA . ILE A 1 152 ? 21.530 51.271 9.547 1.00 34.07 528 ILE A CA 1
ATOM 1139 C C . ILE A 1 152 ? 20.383 51.998 8.839 1.00 35.48 528 ILE A C 1
ATOM 1140 O O . ILE A 1 152 ? 20.621 52.836 7.952 1.00 34.59 528 ILE A O 1
ATOM 1145 N N . ALA A 1 153 ? 19.143 51.691 9.247 1.00 34.63 529 ALA A N 1
ATOM 1146 C CA . ALA A 1 153 ? 17.982 52.351 8.663 1.00 34.13 529 ALA A CA 1
ATOM 1147 C C . ALA A 1 153 ? 18.118 53.845 8.907 1.00 34.93 529 ALA A C 1
ATOM 1148 O O . ALA A 1 153 ? 17.821 54.654 8.018 1.00 35.13 529 ALA A O 1
ATOM 1150 N N . LEU A 1 154 ? 18.572 54.216 10.114 1.00 37.01 530 LEU A N 1
ATOM 1151 C CA . LEU A 1 154 ? 18.759 55.634 10.464 1.00 36.80 530 LEU A CA 1
ATOM 1152 C C . LEU A 1 154 ? 19.763 56.254 9.518 1.00 36.41 530 LEU A C 1
ATOM 1153 O O . LEU A 1 154 ? 19.489 57.265 8.905 1.00 36.07 530 LEU A O 1
ATOM 1158 N N . GLN A 1 155 ? 20.913 55.626 9.371 1.00 38.42 531 GLN A N 1
ATOM 1159 C CA . GLN A 1 155 ? 21.949 56.143 8.486 1.00 42.39 531 GLN A CA 1
ATOM 1160 C C . GLN A 1 155 ? 21.539 56.219 6.993 1.00 43.49 531 GLN A C 1
ATOM 1161 O O . GLN A 1 155 ? 22.029 57.060 6.240 1.00 43.07 531 GLN A O 1
ATOM 1167 N N . GLU A 1 156 ? 20.660 55.319 6.573 1.00 43.56 532 GLU A N 1
ATOM 1168 C CA . GLU A 1 156 ? 20.203 55.269 5.180 1.00 43.92 532 GLU A CA 1
ATOM 1169 C C . GLU A 1 156 ? 18.932 56.062 4.987 1.00 43.00 532 GLU A C 1
ATOM 1170 O O . GLU A 1 156 ? 18.323 55.986 3.937 1.00 44.95 532 GLU A O 1
ATOM 1176 N N . LYS A 1 157 ? 18.546 56.810 6.017 1.00 43.33 533 LYS A N 1
ATOM 1177 C CA . LYS A 1 157 ? 17.349 57.648 6.018 1.00 42.43 533 LYS A CA 1
ATOM 1178 C C . LYS A 1 157 ? 16.170 56.842 5.523 1.00 42.45 533 LYS A C 1
ATOM 1179 O O . LYS A 1 157 ? 15.423 57.287 4.667 1.00 44.79 533 LYS A O 1
ATOM 1185 N N . ASP A 1 158 ? 16.013 55.652 6.075 1.00 40.60 534 ASP A N 1
ATOM 1186 C CA . ASP A 1 158 ? 14.960 54.730 5.679 1.00 38.99 534 ASP A CA 1
ATOM 1187 C C . ASP A 1 158 ? 13.913 54.715 6.783 1.00 37.66 534 ASP A C 1
ATOM 1188 O O . ASP A 1 158 ? 13.994 53.920 7.745 1.00 33.14 534 ASP A O 1
ATOM 1193 N N . VAL A 1 159 ? 12.953 55.625 6.656 1.00 37.67 535 VAL A N 1
ATOM 1194 C CA . VAL A 1 159 ? 11.875 55.763 7.629 1.00 39.46 535 VAL A CA 1
ATOM 1195 C C . VAL A 1 159 ? 11.057 54.488 7.826 1.00 40.32 535 VAL A C 1
ATOM 1196 O O . VAL A 1 159 ? 10.656 54.180 8.961 1.00 39.84 535 VAL A O 1
ATOM 1200 N N . ASP A 1 160 ? 10.793 53.783 6.718 1.00 41.02 536 ASP A N 1
ATOM 1201 C CA . ASP A 1 160 ? 10.047 52.518 6.705 1.00 41.73 536 ASP A CA 1
ATOM 1202 C C . ASP A 1 160 ? 10.790 51.511 7.587 1.00 38.26 536 ASP A C 1
ATOM 1203 O O . ASP A 1 160 ? 10.215 50.975 8.522 1.00 37.18 536 ASP A O 1
ATOM 1208 N N . GLY A 1 161 ? 12.064 51.273 7.259 1.00 35.98 537 GLY A N 1
ATOM 1209 C CA . GLY A 1 161 ? 12.903 50.344 8.012 1.00 35.18 537 GLY A CA 1
ATOM 1210 C C . GLY A 1 161 ? 13.017 50.734 9.482 1.00 34.73 537 GLY A C 1
ATOM 1211 O O . GLY A 1 161 ? 13.002 49.884 10.342 1.00 33.55 537 GLY A O 1
ATOM 1212 N N . LEU A 1 162 ? 13.110 52.029 9.770 1.00 34.98 538 LEU A N 1
ATOM 1213 C CA . LEU A 1 162 ? 13.202 52.481 11.159 1.00 36.47 538 LEU A CA 1
ATOM 1214 C C . LEU A 1 162 ? 11.944 52.049 11.897 1.00 36.34 538 LEU A C 1
ATOM 1215 O O . LEU A 1 162 ? 12.031 51.385 12.939 1.00 32.96 538 LEU A O 1
ATOM 1220 N N . ASP A 1 163 ? 10.771 52.396 11.354 1.00 36.14 539 ASP A N 1
ATOM 1221 C CA . ASP A 1 163 ? 9.531 52.011 12.015 1.00 37.27 539 ASP A CA 1
ATOM 1222 C C . ASP A 1 163 ? 9.417 50.482 12.041 1.00 35.80 539 ASP A C 1
ATOM 1223 O O . ASP A 1 163 ? 9.068 49.869 13.046 1.00 33.96 539 ASP A O 1
ATOM 1228 N N . ARG A 1 164 ? 9.728 49.833 10.935 1.00 35.24 540 ARG A N 1
ATOM 1229 C CA . ARG A 1 164 ? 9.579 48.398 10.984 1.00 36.33 540 ARG A CA 1
ATOM 1230 C C . ARG A 1 164 ? 10.568 47.719 11.947 1.00 34.92 540 ARG A C 1
ATOM 1231 O O . ARG A 1 164 ? 10.174 46.798 12.663 1.00 34.41 540 ARG A O 1
ATOM 1239 N N . THR A 1 165 ? 11.842 48.145 11.956 1.00 32.64 541 THR A N 1
ATOM 1240 C CA . THR A 1 165 ? 12.804 47.479 12.840 1.00 33.27 541 THR A CA 1
ATOM 1241 C C . THR A 1 165 ? 12.435 47.789 14.283 1.00 31.74 541 THR A C 1
ATOM 1242 O O . THR A 1 165 ? 12.440 46.902 15.114 1.00 32.90 541 THR A O 1
ATOM 1246 N N . ALA A 1 166 ? 12.024 49.019 14.565 1.00 30.54 542 ALA A N 1
ATOM 1247 C CA . ALA A 1 166 ? 11.665 49.360 15.928 1.00 30.47 542 ALA A CA 1
ATOM 1248 C C . ALA A 1 166 ? 10.442 48.559 16.393 1.00 32.17 542 ALA A C 1
ATOM 1249 O O . ALA A 1 166 ? 10.341 48.171 17.572 1.00 32.38 542 ALA A O 1
ATOM 1251 N N . GLY A 1 167 ? 9.528 48.247 15.468 1.00 33.28 543 GLY A N 1
ATOM 1252 C CA . GLY A 1 167 ? 8.377 47.445 15.857 1.00 30.05 543 GLY A CA 1
ATOM 1253 C C . GLY A 1 167 ? 8.790 46.038 16.261 1.00 29.52 543 GLY A C 1
ATOM 1254 O O . GLY A 1 167 ? 8.231 45.459 17.215 1.00 28.67 543 GLY A O 1
ATOM 1255 N N . ALA A 1 168 ? 9.753 45.460 15.546 1.00 28.54 544 ALA A N 1
ATOM 1256 C CA . ALA A 1 168 ? 10.245 44.103 15.875 1.00 29.14 544 ALA A CA 1
ATOM 1257 C C . ALA A 1 168 ? 11.016 44.076 17.209 1.00 29.60 544 ALA A C 1
ATOM 1258 O O . ALA A 1 168 ? 10.989 43.125 17.968 1.00 28.37 544 ALA A O 1
ATOM 1260 N N . ILE A 1 169 ? 11.746 45.142 17.463 1.00 31.15 545 ILE A N 1
ATOM 1261 C CA . ILE A 1 169 ? 12.476 45.230 18.705 1.00 30.00 545 ILE A CA 1
ATOM 1262 C C . ILE A 1 169 ? 11.491 45.347 19.850 1.00 30.51 545 ILE A C 1
ATOM 1263 O O . ILE A 1 169 ? 11.560 44.572 20.814 1.00 28.45 545 ILE A O 1
ATOM 1268 N N . ARG A 1 170 ? 10.539 46.278 19.736 1.00 30.29 546 ARG A N 1
ATOM 1269 C CA . ARG A 1 170 ? 9.589 46.443 20.829 1.00 34.20 546 ARG A CA 1
ATOM 1270 C C . ARG A 1 170 ? 8.797 45.158 21.098 1.00 33.06 546 ARG A C 1
ATOM 1271 O O . ARG A 1 170 ? 8.623 44.740 22.238 1.00 33.61 546 ARG A O 1
ATOM 1279 N N . GLY A 1 171 ? 8.359 44.491 20.050 1.00 32.52 547 GLY A N 1
ATOM 1280 C CA . GLY A 1 171 ? 7.604 43.274 20.284 1.00 33.63 547 GLY A CA 1
ATOM 1281 C C . GLY A 1 171 ? 8.445 42.153 20.853 1.00 34.41 547 GLY A C 1
ATOM 1282 O O . GLY A 1 171 ? 7.956 41.370 21.663 1.00 33.99 547 GLY A O 1
ATOM 1283 N N . ARG A 1 172 ? 9.704 42.038 20.434 1.00 33.34 548 ARG A N 1
ATOM 1284 C CA . ARG A 1 172 ? 10.501 40.960 20.984 1.00 33.95 548 ARG A CA 1
ATOM 1285 C C . ARG A 1 172 ? 10.852 41.300 22.440 1.00 32.97 548 ARG A C 1
ATOM 1286 O O . ARG A 1 172 ? 10.823 40.423 23.323 1.00 31.97 548 ARG A O 1
ATOM 1294 N N . ALA A 1 173 ? 11.183 42.564 22.681 1.00 30.99 549 ALA A N 1
ATOM 1295 C CA . ALA A 1 173 ? 11.495 42.998 24.034 1.00 34.25 549 ALA A CA 1
ATOM 1296 C C . ALA A 1 173 ? 10.306 42.708 24.962 1.00 35.23 549 ALA A C 1
ATOM 1297 O O . ALA A 1 173 ? 10.498 42.147 26.045 1.00 33.34 549 ALA A O 1
ATOM 1299 N N . ALA A 1 174 ? 9.092 43.073 24.538 1.00 36.82 550 ALA A N 1
ATOM 1300 C CA . ALA A 1 174 ? 7.864 42.819 25.329 1.00 38.40 550 ALA A CA 1
ATOM 1301 C C . ALA A 1 174 ? 7.668 41.313 25.598 1.00 39.07 550 ALA A C 1
ATOM 1302 O O . ALA A 1 174 ? 7.300 40.914 26.695 1.00 39.39 550 ALA A O 1
ATOM 1304 N N . ARG A 1 175 ? 7.928 40.471 24.610 1.00 38.09 551 ARG A N 1
ATOM 1305 C CA . ARG A 1 175 ? 7.805 39.036 24.839 1.00 40.03 551 ARG A CA 1
ATOM 1306 C C . ARG A 1 175 ? 8.882 38.496 25.816 1.00 40.46 551 ARG A C 1
ATOM 1307 O O . ARG A 1 175 ? 8.632 37.541 26.600 1.00 38.37 551 ARG A O 1
ATOM 1315 N N . VAL A 1 176 ? 10.089 39.068 25.751 1.00 37.59 552 VAL A N 1
ATOM 1316 C CA . VAL A 1 176 ? 11.139 38.641 26.674 1.00 35.79 552 VAL A CA 1
ATOM 1317 C C . VAL A 1 176 ? 10.681 38.970 28.104 1.00 35.94 552 VAL A C 1
ATOM 1318 O O . VAL A 1 176 ? 10.847 38.150 29.004 1.00 31.77 552 VAL A O 1
ATOM 1322 N N . ILE A 1 177 ? 10.107 40.162 28.310 1.00 35.97 553 ILE A N 1
ATOM 1323 C CA . ILE A 1 177 ? 9.697 40.550 29.657 1.00 41.31 553 ILE A CA 1
ATOM 1324 C C . ILE A 1 177 ? 8.620 39.591 30.196 1.00 44.00 553 ILE A C 1
ATOM 1325 O O . ILE A 1 177 ? 8.653 39.195 31.360 1.00 43.22 553 ILE A O 1
ATOM 1330 N N . HIS A 1 178 ? 7.698 39.198 29.314 1.00 45.90 554 HIS A N 1
ATOM 1331 C CA . HIS A 1 178 ? 6.610 38.290 29.645 1.00 48.38 554 HIS A CA 1
ATOM 1332 C C . HIS A 1 178 ? 7.109 36.883 29.960 1.00 48.22 554 HIS A C 1
ATOM 1333 O O . HIS A 1 178 ? 6.684 36.304 30.948 1.00 48.58 554 HIS A O 1
ATOM 1340 N N . VAL A 1 179 ? 7.994 36.333 29.122 1.00 47.02 555 VAL A N 1
ATOM 1341 C CA . VAL A 1 179 ? 8.528 35.001 29.348 1.00 46.54 555 VAL A CA 1
ATOM 1342 C C . VAL A 1 179 ? 9.408 34.927 30.602 1.00 47.78 555 VAL A C 1
ATOM 1343 O O . VAL A 1 179 ? 9.480 33.894 31.251 1.00 49.83 555 VAL A O 1
ATOM 1347 N N . VAL A 1 180 ? 10.071 36.019 30.959 1.00 46.38 556 VAL A N 1
ATOM 1348 C CA . VAL A 1 180 ? 10.913 36.021 32.151 1.00 46.11 556 VAL A CA 1
ATOM 1349 C C . VAL A 1 180 ? 10.112 36.282 33.419 1.00 48.43 556 VAL A C 1
ATOM 1350 O O . VAL A 1 180 ? 10.354 35.669 34.451 1.00 46.29 556 VAL A O 1
ATOM 1354 N N . THR A 1 181 ? 9.168 37.214 33.335 1.00 51.14 557 THR A N 1
ATOM 1355 C CA . THR A 1 181 ? 8.343 37.553 34.480 1.00 55.47 557 THR A CA 1
ATOM 1356 C C . THR A 1 181 ? 7.636 36.325 35.042 1.00 57.91 557 THR A C 1
ATOM 1357 O O . THR A 1 181 ? 7.814 35.976 36.212 1.00 57.91 557 THR A O 1
ATOM 1361 N N . SER A 1 182 ? 6.846 35.672 34.199 1.00 60.13 558 SER A N 1
ATOM 1362 C CA . SER A 1 182 ? 6.118 34.496 34.629 1.00 63.37 558 SER A CA 1
ATOM 1363 C C . SER A 1 182 ? 7.053 33.406 35.153 1.00 64.98 558 SER A C 1
ATOM 1364 O O . SER A 1 182 ? 6.796 32.808 36.200 1.00 65.92 558 SER A O 1
ATOM 1367 N N . GLU A 1 183 ? 8.142 33.163 34.435 1.00 66.06 559 GLU A N 1
ATOM 1368 C CA . GLU A 1 183 ? 9.099 32.150 34.820 1.00 66.85 559 GLU A CA 1
ATOM 1369 C C . GLU A 1 183 ? 9.581 32.428 36.237 1.00 67.42 559 GLU A C 1
ATOM 1370 O O . GLU A 1 183 ? 9.869 31.503 36.993 1.00 67.26 559 GLU A O 1
ATOM 1384 N N . ASP A 1 185 ? 7.925 33.193 38.635 1.00 73.69 561 ASP A N 1
ATOM 1385 C CA . ASP A 1 185 ? 6.928 32.679 39.576 1.00 75.68 561 ASP A CA 1
ATOM 1386 C C . ASP A 1 185 ? 7.123 31.176 39.585 1.00 76.43 561 ASP A C 1
ATOM 1387 O O . ASP A 1 185 ? 6.266 30.416 39.131 1.00 76.38 561 ASP A O 1
ATOM 1392 N N . ASN A 1 186 ? 8.286 30.771 40.076 1.00 77.19 562 ASN A N 1
ATOM 1393 C CA . ASN A 1 186 ? 8.672 29.373 40.189 1.00 77.59 562 ASN A CA 1
ATOM 1394 C C . ASN A 1 186 ? 9.791 29.387 41.209 1.00 77.19 562 ASN A C 1
ATOM 1395 O O . ASN A 1 186 ? 10.361 28.352 41.558 1.00 77.48 562 ASN A O 1
ATOM 1400 N N . TYR A 1 187 ? 10.091 30.588 41.687 1.00 76.64 563 TYR A N 1
ATOM 1401 C CA . TYR A 1 187 ? 11.154 30.782 42.657 1.00 76.65 563 TYR A CA 1
ATOM 1402 C C . TYR A 1 187 ? 10.652 31.594 43.840 1.00 76.70 563 TYR A C 1
ATOM 1403 O O . TYR A 1 187 ? 9.521 32.079 43.823 1.00 77.48 563 TYR A O 1
ATOM 1412 N N . GLU A 1 188 ? 11.494 31.731 44.863 1.00 76.17 564 GLU A N 1
ATOM 1413 C CA . GLU A 1 188 ? 11.151 32.500 46.057 1.00 76.24 564 GLU A CA 1
ATOM 1414 C C . GLU A 1 188 ? 12.062 33.723 46.122 1.00 75.30 564 GLU A C 1
ATOM 1415 O O . GLU A 1 188 ? 13.077 33.775 45.431 1.00 75.63 564 GLU A O 1
ATOM 1421 N N . PRO A 1 189 ? 11.711 34.723 46.954 1.00 74.15 565 PRO A N 1
ATOM 1422 C CA . PRO A 1 189 ? 12.508 35.943 47.102 1.00 72.30 565 PRO A CA 1
ATOM 1423 C C . PRO A 1 189 ? 13.969 35.672 47.492 1.00 70.50 565 PRO A C 1
ATOM 1424 O O . PRO A 1 189 ? 14.266 34.816 48.329 1.00 68.90 565 PRO A O 1
ATOM 1428 N N . GLY A 1 190 ? 14.874 36.420 46.881 1.00 68.23 566 GLY A N 1
ATOM 1429 C CA . GLY A 1 190 ? 16.283 36.273 47.187 1.00 66.49 566 GLY A CA 1
ATOM 1430 C C . GLY A 1 190 ? 16.960 37.309 46.330 1.00 64.56 566 GLY A C 1
ATOM 1431 O O . GLY A 1 190 ? 16.267 38.097 45.708 1.00 62.97 566 GLY A O 1
ATOM 1432 N N . VAL A 1 191 ? 18.285 37.324 46.285 1.00 64.13 567 VAL A N 1
ATOM 1433 C CA . VAL A 1 191 ? 18.972 38.302 45.460 1.00 65.04 567 VAL A CA 1
ATOM 1434 C C . VAL A 1 191 ? 18.829 37.954 43.962 1.00 65.40 567 VAL A C 1
ATOM 1435 O O . VAL A 1 191 ? 19.096 38.802 43.109 1.00 64.58 567 VAL A O 1
ATOM 1439 N N . TYR A 1 192 ? 18.364 36.732 43.668 1.00 65.98 568 TYR A N 1
ATOM 1440 C CA . TYR A 1 192 ? 18.149 36.218 42.301 1.00 66.09 568 TYR A CA 1
ATOM 1441 C C . TYR A 1 192 ? 16.927 36.825 41.624 1.00 65.37 568 TYR A C 1
ATOM 1442 O O . TYR A 1 192 ? 17.022 37.581 40.659 1.00 65.82 568 TYR A O 1
ATOM 1451 N N . THR A 1 193 ? 15.770 36.441 42.137 1.00 64.22 569 THR A N 1
ATOM 1452 C CA . THR A 1 193 ? 14.480 36.896 41.646 1.00 62.70 569 THR A CA 1
ATOM 1453 C C . THR A 1 193 ? 14.430 38.425 41.491 1.00 61.39 569 THR A C 1
ATOM 1454 O O . THR A 1 193 ? 13.995 38.935 40.464 1.00 61.96 569 THR A O 1
ATOM 1458 N N . GLU A 1 194 ? 14.853 39.134 42.536 1.00 58.65 570 GLU A N 1
ATOM 1459 C CA . GLU A 1 194 ? 14.898 40.592 42.574 1.00 56.52 570 GLU A CA 1
ATOM 1460 C C . GLU A 1 194 ? 15.747 41.156 41.438 1.00 53.94 570 GLU A C 1
ATOM 1461 O O . GLU A 1 194 ? 15.292 42.060 40.746 1.00 53.86 570 GLU A O 1
ATOM 1467 N N . LYS A 1 195 ? 16.979 40.646 41.275 1.00 51.36 571 LYS A N 1
ATOM 1468 C CA . LYS A 1 195 ? 17.873 41.117 40.216 1.00 48.91 571 LYS A CA 1
ATOM 1469 C C . LYS A 1 195 ? 17.281 40.858 38.836 1.00 47.40 571 LYS A C 1
ATOM 1470 O O . LYS A 1 195 ? 17.460 41.668 37.945 1.00 48.36 571 LYS A O 1
ATOM 1476 N N . VAL A 1 196 ? 16.572 39.750 38.659 1.00 44.97 572 VAL A N 1
ATOM 1477 C CA . VAL A 1 196 ? 15.931 39.445 37.380 1.00 43.28 572 VAL A CA 1
ATOM 1478 C C . VAL A 1 196 ? 14.797 40.449 37.184 1.00 44.39 572 VAL A C 1
ATOM 1479 O O . VAL A 1 196 ? 14.613 41.034 36.118 1.00 45.00 572 VAL A O 1
ATOM 1483 N N . LEU A 1 197 ? 14.018 40.651 38.225 1.00 45.13 573 LEU A N 1
ATOM 1484 C CA . LEU A 1 197 ? 12.905 41.574 38.112 1.00 45.37 573 LEU A CA 1
ATOM 1485 C C . LEU A 1 197 ? 13.288 43.046 38.011 1.00 44.01 573 LEU A C 1
ATOM 1486 O O . LEU A 1 197 ? 12.566 43.812 37.380 1.00 44.18 573 LEU A O 1
ATOM 1491 N N . GLU A 1 198 ? 14.405 43.456 38.606 1.00 42.24 574 GLU A N 1
ATOM 1492 C CA . GLU A 1 198 ? 14.798 44.860 38.477 1.00 41.80 574 GLU A CA 1
ATOM 1493 C C . GLU A 1 198 ? 15.318 45.069 37.048 1.00 38.77 574 GLU A C 1
ATOM 1494 O O . GLU A 1 198 ? 15.083 46.113 36.423 1.00 36.15 574 GLU A O 1
ATOM 1500 N N . ALA A 1 199 ? 16.003 44.060 36.518 1.00 35.83 575 ALA A N 1
ATOM 1501 C CA . ALA A 1 199 ? 16.510 44.155 35.152 1.00 35.72 575 ALA A CA 1
ATOM 1502 C C . ALA A 1 199 ? 15.333 44.264 34.167 1.00 33.90 575 ALA A C 1
ATOM 1503 O O . ALA A 1 199 ? 15.365 45.017 33.204 1.00 35.16 575 ALA A O 1
ATOM 1505 N N . THR A 1 200 ? 14.275 43.531 34.444 1.00 34.21 576 THR A N 1
ATOM 1506 C CA . THR A 1 200 ? 13.122 43.509 33.567 1.00 37.25 576 THR A CA 1
ATOM 1507 C C . THR A 1 200 ? 12.330 44.824 33.611 1.00 38.67 576 THR A C 1
ATOM 1508 O O . THR A 1 200 ? 11.773 45.285 32.582 1.00 38.25 576 THR A O 1
ATOM 1512 N N . LYS A 1 201 ? 12.263 45.423 34.802 1.00 39.37 577 LYS A N 1
ATOM 1513 C CA . LYS A 1 201 ? 11.542 46.669 34.972 1.00 39.72 577 LYS A CA 1
ATOM 1514 C C . LYS A 1 201 ? 12.328 47.774 34.310 1.00 37.84 577 LYS A C 1
ATOM 1515 O O . LYS A 1 201 ? 11.760 48.610 33.627 1.00 38.43 577 LYS A O 1
ATOM 1521 N N . LEU A 1 202 ? 13.641 47.788 34.501 1.00 37.50 578 LEU A N 1
ATOM 1522 C CA . LEU A 1 202 ? 14.437 48.835 33.879 1.00 37.55 578 LEU A CA 1
ATOM 1523 C C . LEU A 1 202 ? 14.211 48.777 32.357 1.00 36.69 578 LEU A C 1
ATOM 1524 O O . LEU A 1 202 ? 14.122 49.829 31.685 1.00 35.64 578 LEU A O 1
ATOM 1529 N N . LEU A 1 203 ? 14.104 47.565 31.808 1.00 33.93 579 LEU A N 1
ATOM 1530 C CA . LEU A 1 203 ? 13.880 47.459 30.370 1.00 35.32 579 LEU A CA 1
ATOM 1531 C C . LEU A 1 203 ? 12.536 48.083 29.971 1.00 37.20 579 LEU A C 1
ATOM 1532 O O . LEU A 1 203 ? 12.495 49.062 29.206 1.00 37.08 579 LEU A O 1
ATOM 1537 N N . SER A 1 204 ? 11.449 47.529 30.502 1.00 39.28 580 SER A N 1
ATOM 1538 C CA . SER A 1 204 ? 10.089 47.999 30.209 1.00 42.41 580 SER A CA 1
ATOM 1539 C C . SER A 1 204 ? 9.709 49.417 30.620 1.00 42.67 580 SER A C 1
ATOM 1540 O O . SER A 1 204 ? 9.011 50.087 29.880 1.00 43.84 580 SER A O 1
ATOM 1543 N N . ASN A 1 205 ? 10.144 49.880 31.786 1.00 45.25 581 ASN A N 1
ATOM 1544 C CA . ASN A 1 205 ? 9.761 51.220 32.228 1.00 46.56 581 ASN A CA 1
ATOM 1545 C C . ASN A 1 205 ? 10.710 52.329 31.833 1.00 46.96 581 ASN A C 1
ATOM 1546 O O . ASN A 1 205 ? 10.295 53.481 31.631 1.00 45.84 581 ASN A O 1
ATOM 1551 N N . THR A 1 206 ? 11.985 52.002 31.683 1.00 44.96 582 THR A N 1
ATOM 1552 C CA . THR A 1 206 ? 12.926 53.040 31.326 1.00 44.42 582 THR A CA 1
ATOM 1553 C C . THR A 1 206 ? 13.566 52.903 29.934 1.00 42.99 582 THR A C 1
ATOM 1554 O O . THR A 1 206 ? 13.488 53.834 29.142 1.00 43.39 582 THR A O 1
ATOM 1558 N N . VAL A 1 207 ? 14.175 51.751 29.630 1.00 39.47 583 VAL A N 1
ATOM 1559 C CA . VAL A 1 207 ? 14.830 51.592 28.355 1.00 34.85 583 VAL A CA 1
ATOM 1560 C C . VAL A 1 207 ? 13.902 51.611 27.138 1.00 33.44 583 VAL A C 1
ATOM 1561 O O . VAL A 1 207 ? 14.142 52.379 26.194 1.00 29.57 583 VAL A O 1
ATOM 1573 N N . PRO A 1 209 ? 10.849 52.763 26.695 1.00 37.27 585 PRO A N 1
ATOM 1574 C CA . PRO A 1 209 ? 10.232 54.084 26.483 1.00 36.47 585 PRO A CA 1
ATOM 1575 C C . PRO A 1 209 ? 11.177 55.119 25.854 1.00 36.42 585 PRO A C 1
ATOM 1576 O O . PRO A 1 209 ? 10.796 55.863 24.980 1.00 37.11 585 PRO A O 1
ATOM 1580 N N . ARG A 1 210 ? 12.426 55.175 26.268 1.00 36.21 586 ARG A N 1
ATOM 1581 C CA . ARG A 1 210 ? 13.293 56.157 25.652 1.00 36.93 586 ARG A CA 1
ATOM 1582 C C . ARG A 1 210 ? 13.762 55.739 24.235 1.00 36.72 586 ARG A C 1
ATOM 1583 O O . ARG A 1 210 ? 14.082 56.588 23.392 1.00 34.08 586 ARG A O 1
ATOM 1591 N N . PHE A 1 211 ? 13.822 54.432 23.971 1.00 34.43 587 PHE A N 1
ATOM 1592 C CA . PHE A 1 211 ? 14.192 53.977 22.631 1.00 32.75 587 PHE A CA 1
ATOM 1593 C C . PHE A 1 211 ? 13.021 54.374 21.723 1.00 32.20 587 PHE A C 1
ATOM 1594 O O . PHE A 1 211 ? 13.203 54.890 20.608 1.00 31.74 587 PHE A O 1
ATOM 1602 N N . THR A 1 212 ? 11.816 54.118 22.201 1.00 33.73 588 THR A N 1
ATOM 1603 C CA . THR A 1 212 ? 10.634 54.488 21.418 1.00 37.23 588 THR A CA 1
ATOM 1604 C C . THR A 1 212 ? 10.598 55.965 20.997 1.00 36.50 588 THR A C 1
ATOM 1605 O O . THR A 1 212 ? 10.277 56.280 19.850 1.00 37.86 588 THR A O 1
ATOM 1609 N N . GLU A 1 213 ? 10.946 56.855 21.918 1.00 35.74 589 GLU A N 1
ATOM 1610 C CA . GLU A 1 213 ? 10.935 58.293 21.672 1.00 35.44 589 GLU A CA 1
ATOM 1611 C C . GLU A 1 213 ? 12.043 58.701 20.710 1.00 36.11 589 GLU A C 1
ATOM 1612 O O . GLU A 1 213 ? 11.890 59.641 19.885 1.00 34.20 589 GLU A O 1
ATOM 1618 N N . GLN A 1 214 ? 13.176 58.007 20.774 1.00 34.43 590 GLN A N 1
ATOM 1619 C CA . GLN A 1 214 ? 14.227 58.361 19.832 1.00 35.33 590 GLN A CA 1
ATOM 1620 C C . GLN A 1 214 ? 13.819 57.951 18.396 1.00 33.66 590 GLN A C 1
ATOM 1621 O O . GLN A 1 214 ? 14.168 58.649 17.416 1.00 32.39 590 GLN A O 1
ATOM 1627 N N . VAL A 1 215 ? 13.104 56.828 18.279 1.00 32.41 591 VAL A N 1
ATOM 1628 C CA . VAL A 1 215 ? 12.670 56.302 16.965 1.00 34.39 591 VAL A CA 1
ATOM 1629 C C . VAL A 1 215 ? 11.693 57.312 16.416 1.00 36.99 591 VAL A C 1
ATOM 1630 O O . VAL A 1 215 ? 11.839 57.808 15.292 1.00 38.80 591 VAL A O 1
ATOM 1634 N N . GLU A 1 216 ? 10.705 57.636 17.241 1.00 41.12 592 GLU A N 1
ATOM 1635 C CA . GLU A 1 216 ? 9.685 58.638 16.909 1.00 43.89 592 GLU A CA 1
ATOM 1636 C C . GLU A 1 216 ? 10.385 59.932 16.417 1.00 44.36 592 GLU A C 1
ATOM 1637 O O . GLU A 1 216 ? 10.172 60.394 15.279 1.00 45.01 592 GLU A O 1
ATOM 1643 N N . ALA A 1 217 ? 11.264 60.499 17.231 1.00 42.86 593 ALA A N 1
ATOM 1644 C CA . ALA A 1 217 ? 11.942 61.713 16.790 1.00 42.81 593 ALA A CA 1
ATOM 1645 C C . ALA A 1 217 ? 12.731 61.541 15.494 1.00 43.61 593 ALA A C 1
ATOM 1646 O O . ALA A 1 217 ? 12.790 62.468 14.668 1.00 44.47 593 ALA A O 1
ATOM 1648 N N . ALA A 1 218 ? 13.351 60.379 15.280 1.00 41.84 594 ALA A N 1
ATOM 1649 C CA . ALA A 1 218 ? 14.124 60.221 14.051 1.00 40.35 594 ALA A CA 1
ATOM 1650 C C . ALA A 1 218 ? 13.217 60.229 12.824 1.00 40.92 594 ALA A C 1
ATOM 1651 O O . ALA A 1 218 ? 13.531 60.850 11.799 1.00 38.95 594 ALA A O 1
ATOM 1653 N N . VAL A 1 219 ? 12.096 59.532 12.943 1.00 41.81 595 VAL A N 1
ATOM 1654 C CA . VAL A 1 219 ? 11.130 59.445 11.865 1.00 43.82 595 VAL A CA 1
ATOM 1655 C C . VAL A 1 219 ? 10.531 60.824 11.588 1.00 45.42 595 VAL A C 1
ATOM 1656 O O . VAL A 1 219 ? 10.446 61.245 10.432 1.00 44.09 595 VAL A O 1
ATOM 1660 N N . GLU A 1 220 ? 10.130 61.525 12.649 1.00 45.55 596 GLU A N 1
ATOM 1661 C CA . GLU A 1 220 ? 9.563 62.863 12.488 1.00 47.11 596 GLU A CA 1
ATOM 1662 C C . GLU A 1 220 ? 10.560 63.750 11.717 1.00 47.69 596 GLU A C 1
ATOM 1663 O O . GLU A 1 220 ? 10.188 64.419 10.760 1.00 46.55 596 GLU A O 1
ATOM 1669 N N . ALA A 1 221 ? 11.833 63.719 12.109 1.00 48.04 597 ALA A N 1
ATOM 1670 C CA . ALA A 1 221 ? 12.841 64.567 11.474 1.00 49.75 597 ALA A CA 1
ATOM 1671 C C . ALA A 1 221 ? 13.181 64.189 10.045 1.00 52.11 597 ALA A C 1
ATOM 1672 O O . ALA A 1 221 ? 13.378 65.065 9.181 1.00 51.62 597 ALA A O 1
ATOM 1674 N N . LEU A 1 222 ? 13.256 62.880 9.803 1.00 53.92 598 LEU A N 1
ATOM 1675 C CA . LEU A 1 222 ? 13.590 62.342 8.486 1.00 55.64 598 LEU A CA 1
ATOM 1676 C C . LEU A 1 222 ? 12.440 62.494 7.503 1.00 56.64 598 LEU A C 1
ATOM 1677 O O . LEU A 1 222 ? 12.628 62.458 6.282 1.00 55.63 598 LEU A O 1
ATOM 1682 N N . SER A 1 223 ? 11.245 62.656 8.056 1.00 59.13 599 SER A N 1
ATOM 1683 C CA . SER A 1 223 ? 10.042 62.828 7.258 1.00 62.58 599 SER A CA 1
ATOM 1684 C C . SER A 1 223 ? 9.810 64.324 6.999 1.00 65.09 599 SER A C 1
ATOM 1685 O O . SER A 1 223 ? 8.712 64.742 6.627 1.00 65.92 599 SER A O 1
ATOM 1688 N N . SER A 1 224 ? 10.846 65.125 7.217 1.00 67.14 600 SER A N 1
ATOM 1689 C CA . SER A 1 224 ? 10.745 66.556 7.001 1.00 70.17 600 SER A CA 1
ATOM 1690 C C . SER A 1 224 ? 10.999 66.819 5.533 1.00 71.73 600 SER A C 1
ATOM 1691 O O . SER A 1 224 ? 10.929 65.903 4.727 1.00 72.51 600 SER A O 1
ATOM 1694 N N . ASP A 1 225 ? 11.334 68.056 5.183 1.00 73.80 601 ASP A N 1
ATOM 1695 C CA . ASP A 1 225 ? 11.533 68.398 3.777 1.00 74.66 601 ASP A CA 1
ATOM 1696 C C . ASP A 1 225 ? 12.111 69.805 3.575 1.00 74.04 601 ASP A C 1
ATOM 1697 O O . ASP A 1 225 ? 11.370 70.766 3.406 1.00 74.74 601 ASP A O 1
ATOM 1702 N N . PRO A 1 226 ? 13.443 69.940 3.589 1.00 72.81 602 PRO A N 1
ATOM 1703 C CA . PRO A 1 226 ? 14.417 68.862 3.779 1.00 71.86 602 PRO A CA 1
ATOM 1704 C C . PRO A 1 226 ? 14.319 68.201 5.168 1.00 70.10 602 PRO A C 1
ATOM 1705 O O . PRO A 1 226 ? 13.600 68.674 6.063 1.00 68.62 602 PRO A O 1
ATOM 1709 N N . ALA A 1 227 ? 15.049 67.104 5.339 1.00 68.48 603 ALA A N 1
ATOM 1710 C CA . ALA A 1 227 ? 15.051 66.414 6.616 1.00 66.31 603 ALA A CA 1
ATOM 1711 C C . ALA A 1 227 ? 15.456 67.440 7.661 1.00 65.31 603 ALA A C 1
ATOM 1712 O O . ALA A 1 227 ? 16.303 68.301 7.411 1.00 64.45 603 ALA A O 1
ATOM 1714 N N . GLN A 1 228 ? 14.822 67.374 8.818 1.00 63.88 604 GLN A N 1
ATOM 1715 C CA . GLN A 1 228 ? 15.173 68.268 9.895 1.00 63.20 604 GLN A CA 1
ATOM 1716 C C . GLN A 1 228 ? 16.300 67.553 10.630 1.00 63.98 604 GLN A C 1
ATOM 1717 O O . GLN A 1 228 ? 16.235 66.340 10.852 1.00 63.20 604 GLN A O 1
ATOM 1723 N N . PRO A 1 229 ? 17.364 68.290 10.981 1.00 64.61 605 PRO A N 1
ATOM 1724 C CA . PRO A 1 229 ? 18.535 67.767 11.687 1.00 65.22 605 PRO A CA 1
ATOM 1725 C C . PRO A 1 229 ? 18.188 66.937 12.914 1.00 65.40 605 PRO A C 1
ATOM 1726 O O . PRO A 1 229 ? 17.029 66.897 13.346 1.00 64.66 605 PRO A O 1
ATOM 1738 N N . ASP A 1 231 ? 20.078 64.289 16.453 1.00 64.43 607 ASP A N 1
ATOM 1739 C CA . ASP A 1 231 ? 21.197 63.733 17.190 1.00 62.76 607 ASP A CA 1
ATOM 1740 C C . ASP A 1 231 ? 21.240 62.249 17.025 1.00 60.36 607 ASP A C 1
ATOM 1741 O O . ASP A 1 231 ? 20.542 61.527 17.727 1.00 58.09 607 ASP A O 1
ATOM 1746 N N . GLU A 1 232 ? 22.069 61.799 16.101 1.00 59.27 608 GLU A N 1
ATOM 1747 C CA . GLU A 1 232 ? 22.196 60.381 15.845 1.00 60.19 608 GLU A CA 1
ATOM 1748 C C . GLU A 1 232 ? 22.802 59.661 17.046 1.00 58.74 608 GLU A C 1
ATOM 1749 O O . GLU A 1 232 ? 22.516 58.487 17.277 1.00 57.54 608 GLU A O 1
ATOM 1755 N N . ASN A 1 233 ? 23.630 60.383 17.807 1.00 57.52 609 ASN A N 1
ATOM 1756 C CA . ASN A 1 233 ? 24.294 59.848 18.995 1.00 54.92 609 ASN A CA 1
ATOM 1757 C C . ASN A 1 233 ? 23.325 59.400 20.094 1.00 51.43 609 ASN A C 1
ATOM 1758 O O . ASN A 1 233 ? 23.531 58.354 20.717 1.00 49.67 609 ASN A O 1
ATOM 1763 N N . GLU A 1 234 ? 22.274 60.182 20.332 1.00 47.52 610 GLU A N 1
ATOM 1764 C CA . GLU A 1 234 ? 21.275 59.816 21.332 1.00 44.15 610 GLU A CA 1
ATOM 1765 C C . GLU A 1 234 ? 20.519 58.604 20.820 1.00 41.07 610 GLU A C 1
ATOM 1766 O O . GLU A 1 234 ? 20.119 57.743 21.589 1.00 40.74 610 GLU A O 1
ATOM 1772 N N . PHE A 1 235 ? 20.306 58.557 19.507 1.00 37.95 611 PHE A N 1
ATOM 1773 C CA . PHE A 1 235 ? 19.581 57.445 18.910 1.00 34.27 611 PHE A CA 1
ATOM 1774 C C . PHE A 1 235 ? 20.422 56.173 19.050 1.00 30.98 611 PHE A C 1
ATOM 1775 O O . PHE A 1 235 ? 19.935 55.142 19.487 1.00 28.49 611 PHE A O 1
ATOM 1783 N N . ILE A 1 236 ? 21.681 56.265 18.672 1.00 29.57 612 ILE A N 1
ATOM 1784 C CA . ILE A 1 236 ? 22.573 55.127 18.781 1.00 33.48 612 ILE A CA 1
ATOM 1785 C C . ILE A 1 236 ? 22.635 54.716 20.266 1.00 34.09 612 ILE A C 1
ATOM 1786 O O . ILE A 1 236 ? 22.454 53.549 20.595 1.00 32.24 612 ILE A O 1
ATOM 1791 N N . ASP A 1 237 ? 22.815 55.689 21.161 1.00 33.86 613 ASP A N 1
ATOM 1792 C CA . ASP A 1 237 ? 22.891 55.361 22.572 1.00 34.92 613 ASP A CA 1
ATOM 1793 C C . ASP A 1 237 ? 21.646 54.607 23.033 1.00 33.05 613 ASP A C 1
ATOM 1794 O O . ASP A 1 237 ? 21.770 53.547 23.657 1.00 31.11 613 ASP A O 1
ATOM 1799 N N . ALA A 1 238 ? 20.458 55.132 22.718 1.00 30.18 614 ALA A N 1
ATOM 1800 C CA . ALA A 1 238 ? 19.215 54.492 23.143 1.00 29.33 614 ALA A CA 1
ATOM 1801 C C . ALA A 1 238 ? 18.962 53.071 22.579 1.00 27.41 614 ALA A C 1
ATOM 1802 O O . ALA A 1 238 ? 18.425 52.215 23.264 1.00 27.18 614 ALA A O 1
ATOM 1804 N N . SER A 1 239 ? 19.340 52.836 21.327 1.00 28.20 615 SER A N 1
ATOM 1805 C CA . SER A 1 239 ? 19.167 51.508 20.695 1.00 26.29 615 SER A CA 1
ATOM 1806 C C . SER A 1 239 ? 20.111 50.503 21.365 1.00 27.03 615 SER A C 1
ATOM 1807 O O . SER A 1 239 ? 19.737 49.363 21.589 1.00 26.96 615 SER A O 1
ATOM 1810 N N . ARG A 1 240 ? 21.344 50.921 21.657 1.00 28.22 616 ARG A N 1
ATOM 1811 C CA . ARG A 1 240 ? 22.330 50.036 22.297 1.00 29.05 616 ARG A CA 1
ATOM 1812 C C . ARG A 1 240 ? 21.812 49.603 23.683 1.00 28.38 616 ARG A C 1
ATOM 1813 O O . ARG A 1 240 ? 22.018 48.468 24.122 1.00 27.21 616 ARG A O 1
ATOM 1821 N N . LEU A 1 241 ? 21.101 50.521 24.330 1.00 26.69 617 LEU A N 1
ATOM 1822 C CA . LEU A 1 241 ? 20.576 50.300 25.637 1.00 27.19 617 LEU A CA 1
ATOM 1823 C C . LEU A 1 241 ? 19.522 49.206 25.594 1.00 28.23 617 LEU A C 1
ATOM 1824 O O . LEU A 1 241 ? 19.230 48.539 26.622 1.00 28.11 617 LEU A O 1
ATOM 1829 N N . VAL A 1 242 ? 18.940 48.983 24.421 1.00 25.54 618 VAL A N 1
ATOM 1830 C CA . VAL A 1 242 ? 17.922 47.947 24.336 1.00 22.73 618 VAL A CA 1
ATOM 1831 C C . VAL A 1 242 ? 18.679 46.648 24.426 1.00 21.69 618 VAL A C 1
ATOM 1832 O O . VAL A 1 242 ? 18.308 45.760 25.154 1.00 21.13 618 VAL A O 1
ATOM 1836 N N . TYR A 1 243 ? 19.730 46.526 23.636 1.00 22.22 619 TYR A N 1
ATOM 1837 C CA . TYR A 1 243 ? 20.525 45.317 23.677 1.00 24.28 619 TYR A CA 1
ATOM 1838 C C . TYR A 1 243 ? 21.099 45.100 25.126 1.00 27.33 619 TYR A C 1
ATOM 1839 O O . TYR A 1 243 ? 20.991 43.993 25.685 1.00 25.53 619 TYR A O 1
ATOM 1848 N N . ASP A 1 244 ? 21.718 46.142 25.709 1.00 25.39 620 ASP A N 1
ATOM 1849 C CA . ASP A 1 244 ? 22.260 46.042 27.071 1.00 25.85 620 ASP A CA 1
ATOM 1850 C C . ASP A 1 244 ? 21.190 45.543 28.031 1.00 25.40 620 ASP A C 1
ATOM 1851 O O . ASP A 1 244 ? 21.451 44.664 28.838 1.00 25.95 620 ASP A O 1
ATOM 1856 N N . GLY A 1 245 ? 19.986 46.116 27.947 1.00 27.29 621 GLY A N 1
ATOM 1857 C CA . GLY A 1 245 ? 18.882 45.707 28.811 1.00 26.70 621 GLY A CA 1
ATOM 1858 C C . GLY A 1 245 ? 18.484 44.244 28.687 1.00 27.41 621 GLY A C 1
ATOM 1859 O O . GLY A 1 245 ? 18.312 43.528 29.683 1.00 26.94 621 GLY A O 1
ATOM 1860 N N . ILE A 1 246 ? 18.318 43.764 27.456 1.00 28.52 622 ILE A N 1
ATOM 1861 C CA . ILE A 1 246 ? 17.957 42.354 27.239 1.00 25.99 622 ILE A CA 1
ATOM 1862 C C . ILE A 1 246 ? 19.102 41.413 27.657 1.00 26.10 622 ILE A C 1
ATOM 1863 O O . ILE A 1 246 ? 18.928 40.332 28.270 1.00 23.80 622 ILE A O 1
ATOM 1868 N N . ARG A 1 247 ? 20.303 41.811 27.288 1.00 26.21 623 ARG A N 1
ATOM 1869 C CA . ARG A 1 247 ? 21.469 41.036 27.656 1.00 27.60 623 ARG A CA 1
ATOM 1870 C C . ARG A 1 247 ? 21.556 40.957 29.212 1.00 28.39 623 ARG A C 1
ATOM 1871 O O . ARG A 1 247 ? 21.946 39.921 29.745 1.00 27.20 623 ARG A O 1
ATOM 1879 N N . ASP A 1 248 ? 21.196 42.035 29.932 1.00 29.53 624 ASP A N 1
ATOM 1880 C CA . ASP A 1 248 ? 21.242 42.031 31.407 1.00 30.57 624 ASP A CA 1
ATOM 1881 C C . ASP A 1 248 ? 20.142 41.127 31.999 1.00 30.66 624 ASP A C 1
ATOM 1882 O O . ASP A 1 248 ? 20.377 40.496 33.031 1.00 28.28 624 ASP A O 1
ATOM 1887 N N . ILE A 1 249 ? 18.942 41.124 31.390 1.00 29.34 625 ILE A N 1
ATOM 1888 C CA . ILE A 1 249 ? 17.870 40.229 31.825 1.00 29.04 625 ILE A CA 1
ATOM 1889 C C . ILE A 1 249 ? 18.446 38.803 31.674 1.00 31.55 625 ILE A C 1
ATOM 1890 O O . ILE A 1 249 ? 18.404 38.000 32.611 1.00 32.71 625 ILE A O 1
ATOM 1895 N N . ARG A 1 250 ? 19.017 38.484 30.511 1.00 31.88 626 ARG A N 1
ATOM 1896 C CA . ARG A 1 250 ? 19.587 37.150 30.331 1.00 33.17 626 ARG A CA 1
ATOM 1897 C C . ARG A 1 250 ? 20.662 36.795 31.369 1.00 34.96 626 ARG A C 1
ATOM 1898 O O . ARG A 1 250 ? 20.653 35.697 31.935 1.00 32.32 626 ARG A O 1
ATOM 1906 N N . LYS A 1 251 ? 21.603 37.705 31.598 1.00 36.77 627 LYS A N 1
ATOM 1907 C CA . LYS A 1 251 ? 22.654 37.424 32.562 1.00 38.86 627 LYS A CA 1
ATOM 1908 C C . LYS A 1 251 ? 22.012 37.131 33.916 1.00 39.10 627 LYS A C 1
ATOM 1909 O O . LYS A 1 251 ? 22.368 36.140 34.589 1.00 38.64 627 LYS A O 1
ATOM 1915 N N . ALA A 1 252 ? 21.039 37.967 34.292 1.00 37.00 628 ALA A N 1
ATOM 1916 C CA . ALA A 1 252 ? 20.345 37.811 35.569 1.00 36.09 628 ALA A CA 1
ATOM 1917 C C . ALA A 1 252 ? 19.662 36.456 35.712 1.00 36.09 628 ALA A C 1
ATOM 1918 O O . ALA A 1 252 ? 19.801 35.769 36.746 1.00 35.32 628 ALA A O 1
ATOM 1920 N N . VAL A 1 253 ? 18.911 36.069 34.682 1.00 36.60 629 VAL A N 1
ATOM 1921 C CA . VAL A 1 253 ? 18.213 34.780 34.701 1.00 36.48 629 VAL A CA 1
ATOM 1922 C C . VAL A 1 253 ? 19.220 33.626 34.848 1.00 39.18 629 VAL A C 1
ATOM 1923 O O . VAL A 1 253 ? 18.915 32.622 35.483 1.00 38.02 629 VAL A O 1
ATOM 1927 N N . LEU A 1 254 ? 20.409 33.776 34.264 1.00 41.27 630 LEU A N 1
ATOM 1928 C CA . LEU A 1 254 ? 21.448 32.744 34.375 1.00 45.51 630 LEU A CA 1
ATOM 1929 C C . LEU A 1 254 ? 22.235 32.798 35.706 1.00 49.07 630 LEU A C 1
ATOM 1930 O O . LEU A 1 254 ? 22.528 31.750 36.261 1.00 51.36 630 LEU A O 1
ATOM 1944 N N . ASP B 1 16 ? 31.345 80.720 31.276 0.75 58.39 392 ASP B N 1
ATOM 1945 C CA . ASP B 1 16 ? 30.606 79.792 30.373 0.75 58.59 392 ASP B CA 1
ATOM 1946 C C . ASP B 1 16 ? 30.015 80.540 29.175 0.75 59.17 392 ASP B C 1
ATOM 1947 O O . ASP B 1 16 ? 30.210 80.142 28.016 0.75 59.88 392 ASP B O 1
ATOM 1949 N N . SER B 1 17 ? 29.293 81.624 29.458 0.75 58.54 393 SER B N 1
ATOM 1950 C CA . SER B 1 17 ? 28.686 82.450 28.413 0.75 57.80 393 SER B CA 1
ATOM 1951 C C . SER B 1 17 ? 29.747 83.361 27.788 0.75 56.64 393 SER B C 1
ATOM 1952 O O . SER B 1 17 ? 29.516 84.012 26.772 0.75 55.74 393 SER B O 1
ATOM 1955 N N . PHE B 1 18 ? 30.915 83.415 28.408 0.75 55.63 394 PHE B N 1
ATOM 1956 C CA . PHE B 1 18 ? 31.964 84.249 27.874 0.75 55.44 394 PHE B CA 1
ATOM 1957 C C . PHE B 1 18 ? 32.898 83.423 27.014 0.75 53.43 394 PHE B C 1
ATOM 1958 O O . PHE B 1 18 ? 33.853 83.928 26.441 0.75 52.86 394 PHE B O 1
ATOM 1966 N N . LEU B 1 19 ? 32.560 82.140 26.924 1.00 52.23 395 LEU B N 1
ATOM 1967 C CA . LEU B 1 19 ? 33.242 81.161 26.077 1.00 51.09 395 LEU B CA 1
ATOM 1968 C C . LEU B 1 19 ? 32.415 81.127 24.770 1.00 49.50 395 LEU B C 1
ATOM 1969 O O . LEU B 1 19 ? 32.928 80.813 23.690 1.00 48.48 395 LEU B O 1
ATOM 1974 N N . GLU B 1 20 ? 31.116 81.412 24.912 1.00 45.71 396 GLU B N 1
ATOM 1975 C CA . GLU B 1 20 ? 30.169 81.417 23.804 1.00 42.50 396 GLU B CA 1
ATOM 1976 C C . GLU B 1 20 ? 30.638 82.391 22.725 1.00 38.90 396 GLU B C 1
ATOM 1977 O O . GLU B 1 20 ? 30.755 83.597 22.957 1.00 34.66 396 GLU B O 1
ATOM 1983 N N . THR B 1 21 ? 30.908 81.861 21.542 1.00 35.55 397 THR B N 1
ATOM 1984 C CA . THR B 1 21 ? 31.414 82.698 20.477 1.00 36.38 397 THR B CA 1
ATOM 1985 C C . THR B 1 21 ? 30.488 82.933 19.306 1.00 36.60 397 THR B C 1
ATOM 1986 O O . THR B 1 21 ? 30.771 83.814 18.475 1.00 35.20 397 THR B O 1
ATOM 1990 N N . ASN B 1 22 ? 29.404 82.159 19.219 1.00 35.46 398 ASN B N 1
ATOM 1991 C CA . ASN B 1 22 ? 28.499 82.332 18.081 1.00 35.80 398 ASN B CA 1
ATOM 1992 C C . ASN B 1 22 ? 27.710 83.602 18.144 1.00 33.44 398 ASN B C 1
ATOM 1993 O O . ASN B 1 22 ? 27.599 84.320 17.137 1.00 35.76 398 ASN B O 1
ATOM 1998 N N . VAL B 1 23 ? 27.193 83.930 19.319 1.00 32.32 399 VAL B N 1
ATOM 1999 C CA . VAL B 1 23 ? 26.458 85.176 19.445 1.00 30.17 399 VAL B CA 1
ATOM 2000 C C . VAL B 1 23 ? 27.328 86.387 19.104 1.00 29.23 399 VAL B C 1
ATOM 2001 O O . VAL B 1 23 ? 26.937 87.204 18.289 1.00 30.96 399 VAL B O 1
ATOM 2005 N N . PRO B 1 24 ? 28.511 86.553 19.744 1.00 29.36 400 PRO B N 1
ATOM 2006 C CA . PRO B 1 24 ? 29.351 87.726 19.381 1.00 25.89 400 PRO B CA 1
ATOM 2007 C C . PRO B 1 24 ? 29.591 87.763 17.850 1.00 24.42 400 PRO B C 1
ATOM 2008 O O . PRO B 1 24 ? 29.712 88.819 17.243 1.00 25.36 400 PRO B O 1
ATOM 2012 N N . LEU B 1 25 ? 29.697 86.600 17.223 1.00 22.72 401 LEU B N 1
ATOM 2013 C CA . LEU B 1 25 ? 29.955 86.584 15.797 1.00 24.13 401 LEU B CA 1
ATOM 2014 C C . LEU B 1 25 ? 28.723 87.146 15.049 1.00 25.01 401 LEU B C 1
ATOM 2015 O O . LEU B 1 25 ? 28.843 87.942 14.120 1.00 25.45 401 LEU B O 1
ATOM 2020 N N . LEU B 1 26 ? 27.543 86.723 15.486 1.00 25.53 402 LEU B N 1
ATOM 2021 C CA . LEU B 1 26 ? 26.285 87.176 14.912 1.00 26.08 402 LEU B CA 1
ATOM 2022 C C . LEU B 1 26 ? 26.137 88.670 15.113 1.00 26.80 402 LEU B C 1
ATOM 2023 O O . LEU B 1 26 ? 25.717 89.395 14.203 1.00 25.35 402 LEU B O 1
ATOM 2028 N N . VAL B 1 27 ? 26.498 89.164 16.300 1.00 28.08 403 VAL B N 1
ATOM 2029 C CA . VAL B 1 27 ? 26.387 90.616 16.513 1.00 28.24 403 VAL B CA 1
ATOM 2030 C C . VAL B 1 27 ? 27.426 91.354 15.640 1.00 27.08 403 VAL B C 1
ATOM 2031 O O . VAL B 1 27 ? 27.145 92.409 15.048 1.00 27.78 403 VAL B O 1
ATOM 2035 N N . LEU B 1 28 ? 28.637 90.806 15.562 1.00 25.73 404 LEU B N 1
ATOM 2036 C CA . LEU B 1 28 ? 29.718 91.406 14.768 1.00 24.91 404 LEU B CA 1
ATOM 2037 C C . LEU B 1 28 ? 29.277 91.508 13.275 1.00 26.34 404 LEU B C 1
ATOM 2038 O O . LEU B 1 28 ? 29.465 92.530 12.589 1.00 25.89 404 LEU B O 1
ATOM 2043 N N . ILE B 1 29 ? 28.688 90.435 12.774 1.00 26.32 405 ILE B N 1
ATOM 2044 C CA . ILE B 1 29 ? 28.257 90.476 11.402 1.00 29.01 405 ILE B CA 1
ATOM 2045 C C . ILE B 1 29 ? 27.141 91.514 11.191 1.00 30.00 405 ILE B C 1
ATOM 2046 O O . ILE B 1 29 ? 27.166 92.291 10.227 1.00 30.43 405 ILE B O 1
ATOM 2051 N N . GLU B 1 30 ? 26.172 91.540 12.091 1.00 32.24 406 GLU B N 1
ATOM 2052 C CA . GLU B 1 30 ? 25.061 92.491 11.949 1.00 34.17 406 GLU B CA 1
ATOM 2053 C C . GLU B 1 30 ? 25.638 93.897 11.953 1.00 34.69 406 GLU B C 1
ATOM 2054 O O . GLU B 1 30 ? 25.213 94.751 11.177 1.00 36.33 406 GLU B O 1
ATOM 2060 N N . ALA B 1 31 ? 26.634 94.159 12.788 1.00 33.61 407 ALA B N 1
ATOM 2061 C CA . ALA B 1 31 ? 27.218 95.500 12.754 1.00 32.88 407 ALA B CA 1
ATOM 2062 C C . ALA B 1 31 ? 27.894 95.781 11.407 1.00 33.24 407 ALA B C 1
ATOM 2063 O O . ALA B 1 31 ? 27.835 96.909 10.864 1.00 34.42 407 ALA B O 1
ATOM 2065 N N . ALA B 1 32 ? 28.590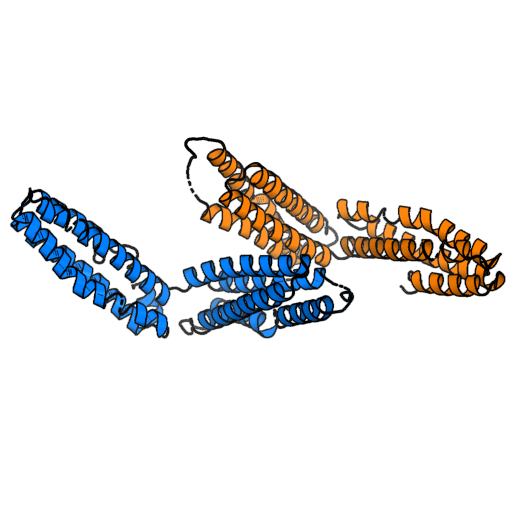 94.783 10.883 1.00 32.12 408 ALA B N 1
ATOM 2066 C CA . ALA B 1 32 ? 29.260 94.944 9.605 1.00 32.21 408 ALA B CA 1
ATOM 2067 C C . ALA B 1 32 ? 28.212 95.133 8.489 1.00 33.78 408 ALA B C 1
ATOM 2068 O O . ALA B 1 32 ? 28.366 95.986 7.658 1.00 32.44 408 ALA B O 1
ATOM 2070 N N . LYS B 1 33 ? 27.163 94.325 8.476 1.00 35.72 409 LYS B N 1
ATOM 2071 C CA . LYS B 1 33 ? 26.162 94.472 7.425 1.00 40.60 409 LYS B CA 1
ATOM 2072 C C . LYS B 1 33 ? 25.646 95.913 7.398 1.00 43.64 409 LYS B C 1
ATOM 2073 O O . LYS B 1 33 ? 25.403 96.478 6.323 1.00 44.38 409 LYS B O 1
ATOM 2079 N N . ASN B 1 34 ? 25.518 96.538 8.568 1.00 45.70 410 ASN B N 1
ATOM 2080 C CA . ASN B 1 34 ? 25.018 97.906 8.557 1.00 47.64 410 ASN B CA 1
ATOM 2081 C C . ASN B 1 34 ? 26.129 98.923 8.412 1.00 48.50 410 ASN B C 1
ATOM 2082 O O . ASN B 1 34 ? 25.952 100.075 8.768 1.00 50.15 410 ASN B O 1
ATOM 2087 N N . GLY B 1 35 ? 27.267 98.496 7.874 1.00 49.08 411 GLY B N 1
ATOM 2088 C CA . GLY B 1 35 ? 28.387 99.396 7.660 1.00 51.29 411 GLY B CA 1
ATOM 2089 C C . GLY B 1 35 ? 28.891 100.188 8.866 1.00 53.61 411 GLY B C 1
ATOM 2090 O O . GLY B 1 35 ? 29.670 101.152 8.714 1.00 53.46 411 GLY B O 1
ATOM 2091 N N . ASN B 1 36 ? 28.486 99.768 10.062 1.00 55.43 412 ASN B N 1
ATOM 2092 C CA . ASN B 1 36 ? 28.876 100.449 11.297 1.00 57.43 412 ASN B CA 1
ATOM 2093 C C . ASN B 1 36 ? 30.254 99.995 11.751 1.00 58.36 412 ASN B C 1
ATOM 2094 O O . ASN B 1 36 ? 30.382 99.098 12.589 1.00 59.43 412 ASN B O 1
ATOM 2099 N N . GLU B 1 37 ? 31.277 100.628 11.202 1.00 58.69 413 GLU B N 1
ATOM 2100 C CA . GLU B 1 37 ? 32.656 100.291 11.499 1.00 60.83 413 GLU B CA 1
ATOM 2101 C C . GLU B 1 37 ? 33.063 100.440 12.975 1.00 61.15 413 GLU B C 1
ATOM 2102 O O . GLU B 1 37 ? 33.954 99.729 13.454 1.00 60.72 413 GLU B O 1
ATOM 2108 N N . LYS B 1 38 ? 32.398 101.343 13.691 1.00 60.91 414 LYS B N 1
ATOM 2109 C CA . LYS B 1 38 ? 32.701 101.571 15.102 1.00 60.43 414 LYS B CA 1
ATOM 2110 C C . LYS B 1 38 ? 32.208 100.423 15.974 1.00 59.17 414 LYS B C 1
ATOM 2111 O O . LYS B 1 38 ? 32.902 99.975 16.876 1.00 58.93 414 LYS B O 1
ATOM 2113 N N . GLU B 1 39 ? 30.987 99.977 15.726 1.00 57.88 415 GLU B N 1
ATOM 2114 C CA . GLU B 1 39 ? 30.449 98.872 16.480 1.00 56.95 415 GLU B CA 1
ATOM 2115 C C . GLU B 1 39 ? 31.241 97.620 16.101 1.00 54.60 415 GLU B C 1
ATOM 2116 O O . GLU B 1 39 ? 31.358 96.700 16.887 1.00 53.98 415 GLU B O 1
ATOM 2122 N N . VAL B 1 40 ? 31.783 97.610 14.887 1.00 52.59 416 VAL B N 1
ATOM 2123 C CA . VAL B 1 40 ? 32.547 96.481 14.366 1.00 49.76 416 VAL B CA 1
ATOM 2124 C C . VAL B 1 40 ? 33.891 96.284 15.048 1.00 49.68 416 VAL B C 1
ATOM 2125 O O . VAL B 1 40 ? 34.202 95.187 15.471 1.00 47.72 416 VAL B O 1
ATOM 2129 N N . LYS B 1 41 ? 34.695 97.338 15.122 1.00 50.76 417 LYS B N 1
ATOM 2130 C CA . LYS B 1 41 ? 35.999 97.229 15.759 1.00 51.46 417 LYS B CA 1
ATOM 2131 C C . LYS B 1 41 ? 35.776 96.800 17.192 1.00 48.83 417 LYS B C 1
ATOM 2132 O O . LYS B 1 41 ? 36.582 96.069 17.756 1.00 50.66 417 LYS B O 1
ATOM 2138 N N . GLU B 1 42 ? 34.652 97.224 17.751 1.00 46.21 418 GLU B N 1
ATOM 2139 C CA . GLU B 1 42 ? 34.295 96.917 19.131 1.00 44.63 418 GLU B CA 1
ATOM 2140 C C . GLU B 1 42 ? 33.825 95.484 19.338 1.00 42.20 418 GLU B C 1
ATOM 2141 O O . GLU B 1 42 ? 34.266 94.769 20.250 1.00 38.92 418 GLU B O 1
ATOM 2147 N N . TYR B 1 43 ? 32.895 95.065 18.498 1.00 37.95 419 TYR B N 1
ATOM 2148 C CA . TYR B 1 43 ? 32.378 93.740 18.610 1.00 34.53 419 TYR B CA 1
ATOM 2149 C C . TYR B 1 43 ? 33.449 92.777 18.179 1.00 29.79 419 TYR B C 1
ATOM 2150 O O . TYR B 1 43 ? 33.468 91.678 18.627 1.00 26.74 419 TYR B O 1
ATOM 2159 N N . ALA B 1 44 ? 34.379 93.212 17.349 1.00 26.82 420 ALA B N 1
ATOM 2160 C CA . ALA B 1 44 ? 35.413 92.309 16.909 1.00 27.09 420 ALA B CA 1
ATOM 2161 C C . ALA B 1 44 ? 36.236 91.909 18.135 1.00 29.09 420 ALA B C 1
ATOM 2162 O O . ALA B 1 44 ? 36.610 90.730 18.283 1.00 28.06 420 ALA B O 1
ATOM 2164 N N . GLN B 1 45 ? 36.516 92.886 19.001 1.00 28.89 421 GLN B N 1
ATOM 2165 C CA . GLN B 1 45 ? 37.314 92.624 20.227 1.00 31.88 421 GLN B CA 1
ATOM 2166 C C . GLN B 1 45 ? 36.588 91.636 21.111 1.00 29.27 421 GLN B C 1
ATOM 2167 O O . GLN B 1 45 ? 37.191 90.749 21.675 1.00 30.90 421 GLN B O 1
ATOM 2173 N N . VAL B 1 46 ? 35.284 91.811 21.255 1.00 27.90 422 VAL B N 1
ATOM 2174 C CA . VAL B 1 46 ? 34.514 90.898 22.070 1.00 28.67 422 VAL B CA 1
ATOM 2175 C C . VAL B 1 46 ? 34.588 89.474 21.468 1.00 30.95 422 VAL B C 1
ATOM 2176 O O . VAL B 1 46 ? 34.852 88.484 22.193 1.00 29.00 422 VAL B O 1
ATOM 2180 N N . PHE B 1 47 ? 34.411 89.366 20.147 1.00 26.57 423 PHE B N 1
ATOM 2181 C CA . PHE B 1 47 ? 34.449 88.020 19.500 1.00 24.72 423 PHE B CA 1
ATOM 2182 C C . PHE B 1 47 ? 35.808 87.351 19.759 1.00 22.94 423 PHE B C 1
ATOM 2183 O O . PHE B 1 47 ? 35.874 86.192 20.131 1.00 22.46 423 PHE B O 1
ATOM 2191 N N . ARG B 1 48 ? 36.889 88.114 19.579 1.00 22.95 424 ARG B N 1
ATOM 2192 C CA . ARG B 1 48 ? 38.242 87.624 19.769 1.00 24.08 424 ARG B CA 1
ATOM 2193 C C . ARG B 1 48 ? 38.418 87.179 21.230 1.00 25.76 424 ARG B C 1
ATOM 2194 O O . ARG B 1 48 ? 38.952 86.107 21.489 1.00 26.08 424 ARG B O 1
ATOM 2202 N N . GLU B 1 49 ? 37.954 87.983 22.173 1.00 26.38 425 GLU B N 1
ATOM 2203 C CA . GLU B 1 49 ? 38.047 87.618 23.600 1.00 30.16 425 GLU B CA 1
ATOM 2204 C C . GLU B 1 49 ? 37.362 86.247 23.878 1.00 31.10 425 GLU B C 1
ATOM 2205 O O . GLU B 1 49 ? 37.987 85.338 24.461 1.00 29.18 425 GLU B O 1
ATOM 2211 N N . HIS B 1 50 ? 36.085 86.089 23.472 1.00 28.41 426 HIS B N 1
ATOM 2212 C CA . HIS B 1 50 ? 35.378 84.815 23.699 1.00 26.70 426 HIS B CA 1
ATOM 2213 C C . HIS B 1 50 ? 36.056 83.654 22.971 1.00 26.96 426 HIS B C 1
ATOM 2214 O O . HIS B 1 50 ? 36.143 82.555 23.502 1.00 26.32 426 HIS B O 1
ATOM 2221 N N . ALA B 1 51 ? 36.559 83.903 21.768 1.00 26.34 427 ALA B N 1
ATOM 2222 C CA . ALA B 1 51 ? 37.248 82.866 21.037 1.00 27.25 427 ALA B CA 1
ATOM 2223 C C . ALA B 1 51 ? 38.485 82.457 21.855 1.00 29.84 427 ALA B C 1
ATOM 2224 O O . ALA B 1 51 ? 38.774 81.257 22.014 1.00 28.64 427 ALA B O 1
ATOM 2226 N N . ASN B 1 52 ? 39.222 83.450 22.357 1.00 30.34 428 ASN B N 1
ATOM 2227 C CA . ASN B 1 52 ? 40.463 83.139 23.084 1.00 32.02 428 ASN B CA 1
ATOM 2228 C C . ASN B 1 52 ? 40.084 82.383 24.348 1.00 30.42 428 ASN B C 1
ATOM 2229 O O . ASN B 1 52 ? 40.760 81.448 24.780 1.00 29.67 428 ASN B O 1
ATOM 2234 N N . LYS B 1 53 ? 38.972 82.769 24.922 1.00 32.48 429 LYS B N 1
ATOM 2235 C CA . LYS B 1 53 ? 38.474 82.103 26.115 1.00 33.99 429 LYS B CA 1
ATOM 2236 C C . LYS B 1 53 ? 38.199 80.633 25.831 1.00 34.57 429 LYS B C 1
ATOM 2237 O O . LYS B 1 53 ? 38.577 79.759 26.612 1.00 33.41 429 LYS B O 1
ATOM 2243 N N . LEU B 1 54 ? 37.528 80.359 24.712 1.00 33.22 430 LEU B N 1
ATOM 2244 C CA . LEU B 1 54 ? 37.192 78.993 24.364 1.00 31.81 430 LEU B CA 1
ATOM 2245 C C . LEU B 1 54 ? 38.455 78.158 24.079 1.00 31.51 430 LEU B C 1
ATOM 2246 O O . LEU B 1 54 ? 38.521 76.947 24.371 1.00 28.88 430 LEU B O 1
ATOM 2251 N N . ILE B 1 55 ? 39.450 78.784 23.485 1.00 28.91 431 ILE B N 1
ATOM 2252 C CA . ILE B 1 55 ? 40.695 78.062 23.193 1.00 31.77 431 ILE B CA 1
ATOM 2253 C C . ILE B 1 55 ? 41.473 77.804 24.512 1.00 33.79 431 ILE B C 1
ATOM 2254 O O . ILE B 1 55 ? 42.056 76.752 24.693 1.00 31.95 431 ILE B O 1
ATOM 2259 N N . GLU B 1 56 ? 41.430 78.768 25.429 1.00 35.03 432 GLU B N 1
ATOM 2260 C CA . GLU B 1 56 ? 42.070 78.643 26.723 1.00 38.62 432 GLU B CA 1
ATOM 2261 C C . GLU B 1 56 ? 41.496 77.377 27.378 1.00 38.34 432 GLU B C 1
ATOM 2262 O O . GLU B 1 56 ? 42.234 76.457 27.628 1.00 38.66 432 GLU B O 1
ATOM 2268 N N . VAL B 1 57 ? 40.184 77.356 27.626 1.00 37.53 433 VAL B N 1
ATOM 2269 C CA . VAL B 1 57 ? 39.500 76.208 28.212 1.00 38.62 433 VAL B CA 1
ATOM 2270 C C . VAL B 1 57 ? 39.808 74.888 27.503 1.00 37.83 433 VAL B C 1
ATOM 2271 O O . VAL B 1 57 ? 40.014 73.872 28.164 1.00 38.99 433 VAL B O 1
ATOM 2275 N N . ALA B 1 58 ? 39.833 74.878 26.174 1.00 36.53 434 ALA B N 1
ATOM 2276 C CA . ALA B 1 58 ? 40.172 73.648 25.455 1.00 38.14 434 ALA B CA 1
ATOM 2277 C C . ALA B 1 58 ? 41.570 73.092 25.825 1.00 39.93 434 ALA B C 1
ATOM 2278 O O . ALA B 1 58 ? 41.767 71.891 26.007 1.00 38.99 434 ALA B O 1
ATOM 2280 N N . ASN B 1 59 ? 42.556 73.970 25.886 1.00 41.28 435 ASN B N 1
ATOM 2281 C CA . ASN B 1 59 ? 43.888 73.531 26.199 1.00 44.35 435 ASN B CA 1
ATOM 2282 C C . ASN B 1 59 ? 43.942 73.072 27.640 1.00 44.27 435 ASN B C 1
ATOM 2283 O O . ASN B 1 59 ? 44.666 72.139 27.953 1.00 43.76 435 ASN B O 1
ATOM 2288 N N . LEU B 1 60 ? 43.172 73.730 28.503 1.00 43.23 436 LEU B N 1
ATOM 2289 C CA . LEU B 1 60 ? 43.097 73.352 29.913 1.00 46.09 436 LEU B CA 1
ATOM 2290 C C . LEU B 1 60 ? 42.487 71.936 30.026 1.00 46.74 436 LEU B C 1
ATOM 2291 O O . LEU B 1 60 ? 42.958 71.101 30.796 1.00 47.73 436 LEU B O 1
ATOM 2296 N N . ALA B 1 61 ? 41.423 71.680 29.268 1.00 45.93 437 ALA B N 1
ATOM 2297 C CA . ALA B 1 61 ? 40.805 70.371 29.273 1.00 45.88 437 ALA B CA 1
ATOM 2298 C C . ALA B 1 61 ? 41.851 69.370 28.801 1.00 47.26 437 ALA B C 1
ATOM 2299 O O . ALA B 1 61 ? 41.925 68.239 29.290 1.00 49.31 437 ALA B O 1
ATOM 2301 N N . CYS B 1 62 ? 42.672 69.773 27.845 1.00 45.89 438 CYS B N 1
ATOM 2302 C CA . CYS B 1 62 ? 43.688 68.870 27.346 1.00 45.91 438 CYS B CA 1
ATOM 2303 C C . CYS B 1 62 ? 44.743 68.494 28.374 1.00 47.84 438 CYS B C 1
ATOM 2304 O O . CYS B 1 62 ? 45.174 67.337 28.432 1.00 46.74 438 CYS B O 1
ATOM 2307 N N . SER B 1 63 ? 45.154 69.463 29.189 1.00 47.73 439 SER B N 1
ATOM 2308 C CA . SER B 1 63 ? 46.219 69.202 30.142 1.00 49.79 439 SER B CA 1
ATOM 2309 C C . SER B 1 63 ? 45.882 68.188 31.235 1.00 51.70 439 SER B C 1
ATOM 2310 O O . SER B 1 63 ? 46.758 67.464 31.694 1.00 52.76 439 SER B O 1
ATOM 2313 N N . ILE B 1 64 ? 44.614 68.114 31.611 1.00 53.74 440 ILE B N 1
ATOM 2314 C CA . ILE B 1 64 ? 44.132 67.226 32.672 1.00 55.90 440 ILE B CA 1
ATOM 2315 C C . ILE B 1 64 ? 43.475 65.945 32.187 1.00 57.66 440 ILE B C 1
ATOM 2316 O O . ILE B 1 64 ? 42.943 65.186 33.002 1.00 60.93 440 ILE B O 1
ATOM 2321 N N . SER B 1 65 ? 43.459 65.717 30.880 1.00 57.46 441 SER B N 1
ATOM 2322 C CA . SER B 1 65 ? 42.831 64.519 30.333 1.00 56.50 441 SER B CA 1
ATOM 2323 C C . SER B 1 65 ? 43.888 63.444 30.128 1.00 55.92 441 SER B C 1
ATOM 2324 O O . SER B 1 65 ? 45.078 63.746 30.115 1.00 55.69 441 SER B O 1
ATOM 2327 N N . ASN B 1 66 ? 43.433 62.202 29.983 1.00 55.07 442 ASN B N 1
ATOM 2328 C CA . ASN B 1 66 ? 44.295 61.046 29.756 1.00 54.69 442 ASN B CA 1
ATOM 2329 C C . ASN B 1 66 ? 43.999 60.393 28.396 1.00 54.76 442 ASN B C 1
ATOM 2330 O O . ASN B 1 66 ? 44.661 59.435 27.994 1.00 55.16 442 ASN B O 1
ATOM 2335 N N . ASN B 1 67 ? 43.018 60.923 27.674 1.00 54.75 443 ASN B N 1
ATOM 2336 C CA . ASN B 1 67 ? 42.636 60.365 26.374 1.00 53.69 443 ASN B CA 1
ATOM 2337 C C . ASN B 1 67 ? 43.511 61.019 25.308 1.00 55.33 443 ASN B C 1
ATOM 2338 O O .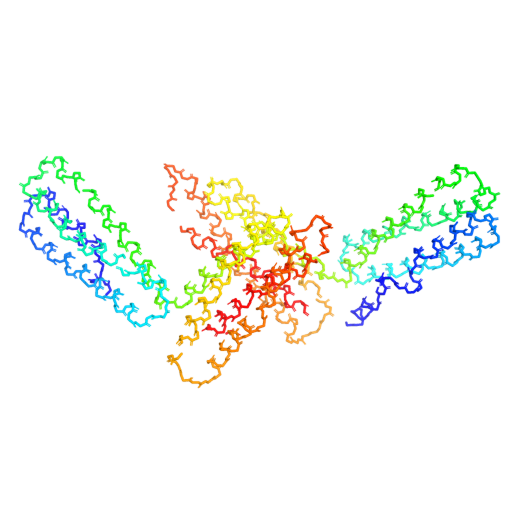 ASN B 1 67 ? 43.230 62.136 24.854 1.00 55.55 443 ASN B O 1
ATOM 2343 N N . GLU B 1 68 ? 44.580 60.327 24.922 1.00 55.24 444 GLU B N 1
ATOM 2344 C CA . GLU B 1 68 ? 45.519 60.826 23.919 1.00 54.24 444 GLU B CA 1
ATOM 2345 C C . GLU B 1 68 ? 44.844 61.235 22.619 1.00 54.43 444 GLU B C 1
ATOM 2346 O O . GLU B 1 68 ? 44.974 62.380 22.181 1.00 53.95 444 GLU B O 1
ATOM 2348 N N . GLU B 1 69 ? 44.144 60.285 22.005 1.00 53.66 445 GLU B N 1
ATOM 2349 C CA . GLU B 1 69 ? 43.414 60.505 20.760 1.00 53.27 445 GLU B CA 1
ATOM 2350 C C . GLU B 1 69 ? 42.435 61.686 20.865 1.00 52.50 445 GLU B C 1
ATOM 2351 O O . GLU B 1 69 ? 42.297 62.470 19.930 1.00 52.82 445 GLU B O 1
ATOM 2353 N N . GLY B 1 70 ? 41.741 61.793 21.994 1.00 51.35 446 GLY B N 1
ATOM 2354 C CA . GLY B 1 70 ? 40.818 62.893 22.211 1.00 50.57 446 GLY B CA 1
ATOM 2355 C C . GLY B 1 70 ? 41.585 64.217 22.238 1.00 49.34 446 GLY B C 1
ATOM 2356 O O . GLY B 1 70 ? 41.240 65.189 21.547 1.00 48.61 446 GLY B O 1
ATOM 2357 N N . VAL B 1 71 ? 42.646 64.246 23.032 1.00 48.40 447 VAL B N 1
ATOM 2358 C CA . VAL B 1 71 ? 43.487 65.430 23.140 1.00 46.01 447 VAL B CA 1
ATOM 2359 C C . VAL B 1 71 ? 44.019 65.875 21.774 1.00 46.08 447 VAL B C 1
ATOM 2360 O O . VAL B 1 71 ? 44.108 67.064 21.513 1.00 48.29 447 VAL B O 1
ATOM 2364 N N . LYS B 1 72 ? 44.388 64.938 20.913 1.00 44.10 448 LYS B N 1
ATOM 2365 C CA . LYS B 1 72 ? 44.890 65.314 19.597 1.00 44.16 448 LYS B CA 1
ATOM 2366 C C . LYS B 1 72 ? 43.804 65.999 18.769 1.00 43.45 448 LYS B C 1
ATOM 2367 O O . LYS B 1 72 ? 44.059 66.979 18.065 1.00 43.16 448 LYS B O 1
ATOM 2373 N N . LEU B 1 73 ? 42.591 65.471 18.849 1.00 41.72 449 LEU B N 1
ATOM 2374 C CA . LEU B 1 73 ? 41.501 66.042 18.109 1.00 41.23 449 LEU B CA 1
ATOM 2375 C C . LEU B 1 73 ? 41.173 67.453 18.646 1.00 40.38 449 LEU B C 1
ATOM 2376 O O . LEU B 1 73 ? 40.763 68.333 17.899 1.00 39.56 449 LEU B O 1
ATOM 2381 N N . VAL B 1 74 ? 41.342 67.656 19.946 1.00 39.22 450 VAL B N 1
ATOM 2382 C CA . VAL B 1 74 ? 41.030 68.932 20.526 1.00 38.52 450 VAL B CA 1
ATOM 2383 C C . VAL B 1 74 ? 42.062 69.957 20.065 1.00 39.65 450 VAL B C 1
ATOM 2384 O O . VAL B 1 74 ? 41.692 71.069 19.656 1.00 37.03 450 VAL B O 1
ATOM 2388 N N . ARG B 1 75 ? 43.338 69.569 20.103 1.00 39.73 451 ARG B N 1
ATOM 2389 C CA . ARG B 1 75 ? 44.429 70.447 19.679 1.00 41.64 451 ARG B CA 1
ATOM 2390 C C . ARG B 1 75 ? 44.366 70.835 18.180 1.00 41.05 451 ARG B C 1
ATOM 2391 O O . ARG B 1 75 ? 44.501 71.990 17.828 1.00 38.91 451 ARG B O 1
ATOM 2407 N N . SER B 1 77 ? 41.774 70.866 16.371 1.00 40.25 453 SER B N 1
ATOM 2408 C CA . SER B 1 77 ? 40.594 71.704 16.239 1.00 37.97 453 SER B CA 1
ATOM 2409 C C . SER B 1 77 ? 40.787 73.092 16.873 1.00 35.65 453 SER B C 1
ATOM 2410 O O . SER B 1 77 ? 40.228 74.080 16.399 1.00 32.75 453 SER B O 1
ATOM 2413 N N . ALA B 1 78 ? 41.558 73.173 17.954 1.00 32.77 454 ALA B N 1
ATOM 2414 C CA . ALA B 1 78 ? 41.796 74.474 18.568 1.00 33.76 454 ALA B CA 1
ATOM 2415 C C . ALA B 1 78 ? 42.621 75.315 17.589 1.00 33.44 454 ALA B C 1
ATOM 2416 O O . ALA B 1 78 ? 42.334 76.480 17.335 1.00 30.60 454 ALA B O 1
ATOM 2418 N N . SER B 1 79 ? 43.646 74.702 17.019 1.00 34.03 455 SER B N 1
ATOM 2419 C CA . SER B 1 79 ? 44.497 75.462 16.121 1.00 36.56 455 SER B CA 1
ATOM 2420 C C . SER B 1 79 ? 43.762 75.837 14.834 1.00 36.56 455 SER B C 1
ATOM 2421 O O . SER B 1 79 ? 44.060 76.864 14.229 1.00 36.46 455 SER B O 1
ATOM 2424 N N . GLN B 1 80 ? 42.784 75.043 14.407 1.00 36.23 456 GLN B N 1
ATOM 2425 C CA . GLN B 1 80 ? 42.056 75.469 13.230 1.00 36.38 456 GLN B CA 1
ATOM 2426 C C . GLN B 1 80 ? 41.231 76.754 13.584 1.00 36.59 456 GLN B C 1
ATOM 2427 O O . GLN B 1 80 ? 41.165 77.717 12.793 1.00 33.69 456 GLN B O 1
ATOM 2433 N N . LEU B 1 81 ? 40.619 76.763 14.771 1.00 32.74 457 LEU B N 1
ATOM 2434 C CA . LEU B 1 81 ? 39.840 77.914 15.214 1.00 34.94 457 LEU B CA 1
ATOM 2435 C C . LEU B 1 81 ? 40.771 79.152 15.365 1.00 35.29 457 LEU B C 1
ATOM 2436 O O . LEU B 1 81 ? 40.394 80.278 15.069 1.00 31.72 457 LEU B O 1
ATOM 2441 N N . GLU B 1 82 ? 42.001 78.924 15.823 1.00 34.76 458 GLU B N 1
ATOM 2442 C CA . GLU B 1 82 ? 42.950 80.017 15.984 1.00 36.27 458 GLU B CA 1
ATOM 2443 C C . GLU B 1 82 ? 43.330 80.649 14.633 1.00 32.80 458 GLU B C 1
ATOM 2444 O O . GLU B 1 82 ? 43.462 81.849 14.510 1.00 32.73 458 GLU B O 1
ATOM 2450 N N . ALA B 1 83 ? 43.510 79.827 13.634 1.00 29.24 459 ALA B N 1
ATOM 2451 C CA . ALA B 1 83 ? 43.885 80.322 12.339 1.00 29.04 459 ALA B CA 1
ATOM 2452 C C . ALA B 1 83 ? 42.684 81.082 11.749 1.00 30.60 459 ALA B C 1
ATOM 2453 O O . ALA B 1 83 ? 42.845 82.118 11.068 1.00 29.20 459 ALA B O 1
ATOM 2455 N N . LEU B 1 84 ? 41.481 80.605 12.081 1.00 28.47 460 LEU B N 1
ATOM 2456 C CA . LEU B 1 84 ? 40.244 81.195 11.584 1.00 29.47 460 LEU B CA 1
ATOM 2457 C C . LEU B 1 84 ? 39.843 82.506 12.194 1.00 28.18 460 LEU B C 1
ATOM 2458 O O . LEU B 1 84 ? 39.310 83.374 11.509 1.00 28.82 460 LEU B O 1
ATOM 2463 N N . CYS B 1 85 ? 40.049 82.647 13.492 1.00 26.30 461 CYS B N 1
ATOM 2464 C CA . CYS B 1 85 ? 39.594 83.878 14.146 1.00 28.41 461 CYS B CA 1
ATOM 2465 C C . CYS B 1 85 ? 39.897 85.216 13.428 1.00 28.01 461 CYS B C 1
ATOM 2466 O O . CYS B 1 85 ? 38.971 86.003 13.170 1.00 27.05 461 CYS B O 1
ATOM 2469 N N . PRO B 1 86 ? 41.184 85.490 13.102 1.00 26.91 462 PRO B N 1
ATOM 2470 C CA . PRO B 1 86 ? 41.501 86.749 12.419 1.00 26.41 462 PRO B CA 1
ATOM 2471 C C . PRO B 1 86 ? 40.867 86.860 11.025 1.00 25.54 462 PRO B C 1
ATOM 2472 O O . PRO B 1 86 ? 40.503 87.944 10.607 1.00 24.59 462 PRO B O 1
ATOM 2476 N N . GLN B 1 87 ? 40.717 85.750 10.326 1.00 23.76 463 GLN B N 1
ATOM 2477 C CA . GLN B 1 87 ? 40.086 85.795 9.006 1.00 27.41 463 GLN B CA 1
ATOM 2478 C C . GLN B 1 87 ? 38.619 86.225 9.097 1.00 25.79 463 GLN B C 1
ATOM 2479 O O . GLN B 1 87 ? 38.126 87.001 8.303 1.00 26.23 463 GLN B O 1
ATOM 2485 N N . VAL B 1 88 ? 37.934 85.697 10.090 1.00 25.88 464 VAL B N 1
ATOM 2486 C CA . VAL B 1 88 ? 36.538 86.014 10.333 1.00 23.43 464 VAL B CA 1
ATOM 2487 C C . VAL B 1 88 ? 36.454 87.492 10.605 1.00 24.65 464 VAL B C 1
ATOM 2488 O O . VAL B 1 88 ? 35.604 88.229 10.023 1.00 24.39 464 VAL B O 1
ATOM 2492 N N . ILE B 1 89 ? 37.351 87.966 11.467 1.00 23.05 465 ILE B N 1
ATOM 2493 C CA . ILE B 1 89 ? 37.299 89.370 11.778 1.00 23.12 465 ILE B CA 1
ATOM 2494 C C . ILE B 1 89 ? 37.617 90.205 10.541 1.00 24.71 465 ILE B C 1
ATOM 2495 O O . ILE B 1 89 ? 37.005 91.240 10.326 1.00 24.08 465 ILE B O 1
ATOM 2500 N N . ASN B 1 90 ? 38.553 89.765 9.720 1.00 26.76 466 ASN B N 1
ATOM 2501 C CA . ASN B 1 90 ? 38.884 90.554 8.538 1.00 28.74 466 ASN B CA 1
ATOM 2502 C C . ASN B 1 90 ? 37.700 90.587 7.545 1.00 28.08 466 ASN B C 1
ATOM 2503 O O . ASN B 1 90 ? 37.349 91.658 7.036 1.00 27.81 466 ASN B O 1
ATOM 2508 N N . ALA B 1 91 ? 37.074 89.435 7.307 1.00 27.21 467 ALA B N 1
ATOM 2509 C CA . ALA B 1 91 ? 35.900 89.391 6.414 1.00 26.17 467 ALA B CA 1
ATOM 2510 C C . ALA B 1 91 ? 34.873 90.411 6.962 1.00 26.87 467 ALA B C 1
ATOM 2511 O O . ALA B 1 91 ? 34.226 91.159 6.206 1.00 28.01 467 ALA B O 1
ATOM 2513 N N . ALA B 1 92 ? 34.714 90.468 8.284 1.00 26.28 468 ALA B N 1
ATOM 2514 C CA . ALA B 1 92 ? 33.767 91.433 8.836 1.00 25.47 468 ALA B CA 1
ATOM 2515 C C . ALA B 1 92 ? 34.195 92.895 8.611 1.00 28.15 468 ALA B C 1
ATOM 2516 O O . ALA B 1 92 ? 33.343 93.776 8.437 1.00 27.76 468 ALA B O 1
ATOM 2518 N N . LEU B 1 93 ? 35.496 93.181 8.672 1.00 29.02 469 LEU B N 1
ATOM 2519 C CA . LEU B 1 93 ? 35.963 94.555 8.436 1.00 30.92 469 LEU B CA 1
ATOM 2520 C C . LEU B 1 93 ? 35.763 94.909 6.956 1.00 29.00 469 LEU B C 1
ATOM 2521 O O . LEU B 1 93 ? 35.354 96.011 6.611 1.00 28.23 469 LEU B O 1
ATOM 2526 N N . ALA B 1 94 ? 36.093 93.972 6.084 1.00 29.24 470 ALA B N 1
ATOM 2527 C CA . ALA B 1 94 ? 35.942 94.237 4.664 1.00 30.38 470 ALA B CA 1
ATOM 2528 C C . ALA B 1 94 ? 34.456 94.492 4.352 1.00 30.78 470 ALA B C 1
ATOM 2529 O O . ALA B 1 94 ? 34.138 95.359 3.553 1.00 34.36 470 ALA B O 1
ATOM 2531 N N . LEU B 1 95 ? 33.549 93.777 5.025 1.00 30.41 471 LEU B N 1
ATOM 2532 C CA . LEU B 1 95 ? 32.115 93.932 4.800 1.00 30.50 471 LEU B CA 1
ATOM 2533 C C . LEU B 1 95 ? 31.707 95.306 5.282 1.00 33.09 471 LEU B C 1
ATOM 2534 O O . LEU B 1 95 ? 31.020 96.070 4.553 1.00 32.62 471 LEU B O 1
ATOM 2539 N N . ALA B 1 96 ? 32.147 95.649 6.488 1.00 31.31 472 ALA B N 1
ATOM 2540 C CA . ALA B 1 96 ? 31.788 96.936 7.034 1.00 34.79 472 ALA B CA 1
ATOM 2541 C C . ALA B 1 96 ? 32.303 98.080 6.195 1.00 34.56 472 ALA B C 1
ATOM 2542 O O . ALA B 1 96 ? 31.664 99.105 6.148 1.00 36.02 472 ALA B O 1
ATOM 2544 N N . ALA B 1 97 ? 33.453 97.928 5.564 1.00 36.83 473 ALA B N 1
ATOM 2545 C CA . ALA B 1 97 ? 33.967 98.999 4.701 1.00 41.05 473 ALA B CA 1
ATOM 2546 C C . ALA B 1 97 ? 33.078 99.167 3.463 1.00 42.36 473 ALA B C 1
ATOM 2547 O O . ALA B 1 97 ? 32.862 100.298 3.030 1.00 44.91 473 ALA B O 1
ATOM 2549 N N . LYS B 1 98 ? 32.591 98.043 2.897 1.00 40.75 474 LYS B N 1
ATOM 2550 C CA . LYS B 1 98 ? 31.745 98.049 1.688 1.00 37.56 474 LYS B CA 1
ATOM 2551 C C . LYS B 1 98 ? 30.553 97.165 1.913 1.00 32.45 474 LYS B C 1
ATOM 2552 O O . LYS B 1 98 ? 30.494 96.065 1.374 1.00 29.81 474 LYS B O 1
ATOM 2558 N N . PRO B 1 99 ? 29.564 97.642 2.645 1.00 31.06 475 PRO B N 1
ATOM 2559 C CA . PRO B 1 99 ? 28.420 96.786 2.894 1.00 30.75 475 PRO B CA 1
ATOM 2560 C C . PRO B 1 99 ? 27.548 96.433 1.702 1.00 33.57 475 PRO B C 1
ATOM 2561 O O . PRO B 1 99 ? 26.775 95.459 1.765 1.00 32.68 475 PRO B O 1
ATOM 2565 N N . GLN B 1 100 ? 27.703 97.193 0.622 1.00 34.03 476 GLN B N 1
ATOM 2566 C CA . GLN B 1 100 ? 26.924 96.946 -0.595 1.00 39.04 476 GLN B CA 1
ATOM 2567 C C . GLN B 1 100 ? 27.541 95.787 -1.359 1.00 36.55 476 GLN B C 1
ATOM 2568 O O . GLN B 1 100 ? 26.902 95.232 -2.215 1.00 37.37 476 GLN B O 1
ATOM 2574 N N . SER B 1 101 ? 28.777 95.432 -1.034 1.00 34.78 477 SER B N 1
ATOM 2575 C CA . SER B 1 101 ? 29.460 94.355 -1.740 1.00 32.46 477 SER B CA 1
ATOM 2576 C C . SER B 1 101 ? 28.924 92.962 -1.520 1.00 34.30 477 SER B C 1
ATOM 2577 O O . SER B 1 101 ? 29.011 92.391 -0.410 1.00 33.12 477 SER B O 1
ATOM 2580 N N . LYS B 1 102 ? 28.374 92.403 -2.596 1.00 32.68 478 LYS B N 1
ATOM 2581 C CA . LYS B 1 102 ? 27.818 91.080 -2.576 1.00 35.60 478 LYS B CA 1
ATOM 2582 C C . LYS B 1 102 ? 28.881 90.063 -2.203 1.00 35.58 478 LYS B C 1
ATOM 2583 O O . LYS B 1 102 ? 28.627 89.122 -1.454 1.00 32.91 478 LYS B O 1
ATOM 2589 N N . LEU B 1 103 ? 30.069 90.243 -2.768 1.00 36.39 479 LEU B N 1
ATOM 2590 C CA . LEU B 1 103 ? 31.196 89.357 -2.507 1.00 37.20 479 LEU B CA 1
ATOM 2591 C C . LEU B 1 103 ? 31.638 89.385 -1.018 1.00 36.22 479 LEU B C 1
ATOM 2592 O O . LEU B 1 103 ? 31.958 88.344 -0.443 1.00 35.88 479 LEU B O 1
ATOM 2597 N N . ALA B 1 104 ? 31.682 90.580 -0.425 1.00 35.02 480 ALA B N 1
ATOM 2598 C CA . ALA B 1 104 ? 32.049 90.728 0.988 1.00 33.81 480 ALA B CA 1
ATOM 2599 C C . ALA B 1 104 ? 30.962 90.022 1.813 1.00 32.57 480 ALA B C 1
ATOM 2600 O O . ALA B 1 104 ? 31.280 89.288 2.754 1.00 33.87 480 ALA B O 1
ATOM 2602 N N . GLN B 1 105 ? 29.689 90.213 1.447 1.00 31.44 481 GLN B N 1
ATOM 2603 C CA . GLN B 1 105 ? 28.573 89.536 2.130 1.00 30.46 481 GLN B CA 1
ATOM 2604 C C . GLN B 1 105 ? 28.711 88.021 2.058 1.00 30.83 481 GLN B C 1
ATOM 2605 O O . GLN B 1 105 ? 28.565 87.280 3.075 1.00 27.60 481 GLN B O 1
ATOM 2611 N N . GLU B 1 106 ? 28.987 87.534 0.855 1.00 30.56 482 GLU B N 1
ATOM 2612 C CA . GLU B 1 106 ? 29.146 86.099 0.676 1.00 30.01 482 GLU B CA 1
ATOM 2613 C C . GLU B 1 106 ? 30.378 85.566 1.407 1.00 30.55 482 GLU B C 1
ATOM 2614 O O . GLU B 1 106 ? 30.356 84.494 2.041 1.00 30.91 482 GLU B O 1
ATOM 2620 N N . ASN B 1 107 ? 31.467 86.313 1.360 1.00 31.17 483 ASN B N 1
ATOM 2621 C CA . ASN B 1 107 ? 32.646 85.847 2.067 1.00 32.29 483 ASN B CA 1
ATOM 2622 C C . ASN B 1 107 ? 32.343 85.813 3.578 1.00 31.33 483 ASN B C 1
ATOM 2623 O O . ASN B 1 107 ? 32.773 84.890 4.270 1.00 32.94 483 ASN B O 1
ATOM 2636 N N . ASP B 1 109 ? 29.462 85.304 5.006 1.00 29.16 485 ASP B N 1
ATOM 2637 C CA . ASP B 1 109 ? 28.622 84.142 5.239 1.00 30.34 485 ASP B CA 1
ATOM 2638 C C . ASP B 1 109 ? 29.401 82.816 5.245 1.00 28.64 485 ASP B C 1
ATOM 2639 O O . ASP B 1 109 ? 29.129 81.943 6.062 1.00 29.94 485 ASP B O 1
ATOM 2644 N N . LEU B 1 110 ? 30.405 82.687 4.394 1.00 28.39 486 LEU B N 1
ATOM 2645 C CA . LEU B 1 110 ? 31.234 81.481 4.348 1.00 27.64 486 LEU B CA 1
ATOM 2646 C C . LEU B 1 110 ? 32.053 81.363 5.624 1.00 28.65 486 LEU B C 1
ATOM 2647 O O . LEU B 1 110 ? 32.176 80.284 6.213 1.00 29.97 486 LEU B O 1
ATOM 2652 N N . PHE B 1 111 ? 32.685 82.460 6.016 1.00 26.29 487 PHE B N 1
ATOM 2653 C CA . PHE B 1 111 ? 33.464 82.435 7.244 1.00 26.35 487 PHE B CA 1
ATOM 2654 C C . PHE B 1 111 ? 32.586 82.124 8.429 1.00 24.61 487 PHE B C 1
ATOM 2655 O O . PHE B 1 111 ? 32.962 81.322 9.283 1.00 24.31 487 PHE B O 1
ATOM 2663 N N . LYS B 1 112 ? 31.390 82.698 8.468 1.00 24.47 488 LYS B N 1
ATOM 2664 C CA . LYS B 1 112 ? 30.518 82.382 9.585 1.00 25.35 488 LYS B CA 1
ATOM 2665 C C . LYS B 1 112 ? 30.210 80.883 9.656 1.00 28.38 488 LYS B C 1
ATOM 2666 O O . LYS B 1 112 ? 30.259 80.266 10.746 1.00 26.10 488 LYS B O 1
ATOM 2672 N N . GLU B 1 113 ? 29.892 80.276 8.500 1.00 30.31 489 GLU B N 1
ATOM 2673 C CA . GLU B 1 113 ? 29.573 78.830 8.477 1.00 31.76 489 GLU B CA 1
ATOM 2674 C C . GLU B 1 113 ? 30.743 78.006 8.947 1.00 30.52 489 GLU B C 1
ATOM 2675 O O . GLU B 1 113 ? 30.597 77.032 9.689 1.00 29.02 489 GLU B O 1
ATOM 2681 N N . GLN B 1 114 ? 31.912 78.355 8.431 1.00 29.69 490 GLN B N 1
ATOM 2682 C CA . GLN B 1 114 ? 33.115 77.634 8.797 1.00 30.62 490 GLN B CA 1
ATOM 2683 C C . GLN B 1 114 ? 33.380 77.768 10.304 1.00 27.89 490 GLN B C 1
ATOM 2684 O O . GLN B 1 114 ? 33.733 76.787 10.977 1.00 27.47 490 GLN B O 1
ATOM 2690 N N . TRP B 1 115 ? 33.159 78.966 10.845 1.00 26.17 491 TRP B N 1
ATOM 2691 C CA . TRP B 1 115 ? 33.365 79.183 12.292 1.00 23.81 491 TRP B CA 1
ATOM 2692 C C . TRP B 1 115 ? 32.364 78.351 13.096 1.00 23.33 491 TRP B C 1
ATOM 2693 O O . TRP B 1 115 ? 32.739 77.671 14.014 1.00 24.92 491 TRP B O 1
ATOM 2704 N N . GLU B 1 116 ? 31.080 78.400 12.748 1.00 25.76 492 GLU B N 1
ATOM 2705 C CA . GLU B 1 116 ? 30.090 77.611 13.482 1.00 27.46 492 GLU B CA 1
ATOM 2706 C C . GLU B 1 116 ? 30.468 76.143 13.406 1.00 28.85 492 GLU B C 1
ATOM 2707 O O . GLU B 1 116 ? 30.400 75.440 14.377 1.00 28.06 492 GLU B O 1
ATOM 2713 N N . LYS B 1 117 ? 30.890 75.684 12.237 1.00 30.38 493 LYS B N 1
ATOM 2714 C CA . LYS B 1 117 ? 31.299 74.289 12.117 1.00 33.03 493 LYS B CA 1
ATOM 2715 C C . LYS B 1 117 ? 32.516 73.923 12.982 1.00 33.16 493 LYS B C 1
ATOM 2716 O O . LYS B 1 117 ? 32.540 72.897 13.649 1.00 32.43 493 LYS B O 1
ATOM 2722 N N . GLN B 1 118 ? 33.542 74.758 12.970 1.00 33.48 494 GLN B N 1
ATOM 2723 C CA . GLN B 1 118 ? 34.727 74.450 13.756 1.00 33.74 494 GLN B CA 1
ATOM 2724 C C . GLN B 1 118 ? 34.484 74.515 15.261 1.00 32.48 494 GLN B C 1
ATOM 2725 O O . GLN B 1 118 ? 35.026 73.731 16.016 1.00 30.77 494 GLN B O 1
ATOM 2731 N N . VAL B 1 119 ? 33.668 75.459 15.703 1.00 33.12 495 VAL B N 1
ATOM 2732 C CA . VAL B 1 119 ? 33.348 75.551 17.129 1.00 34.55 495 VAL B CA 1
ATOM 2733 C C . VAL B 1 119 ? 32.645 74.235 17.538 1.00 35.35 495 VAL B C 1
ATOM 2734 O O . VAL B 1 119 ? 32.967 73.619 18.563 1.00 34.23 495 VAL B O 1
ATOM 2738 N N . ARG B 1 120 ? 31.680 73.800 16.724 1.00 36.39 496 ARG B N 1
ATOM 2739 C CA . ARG B 1 120 ? 30.955 72.560 17.025 1.00 36.19 496 ARG B CA 1
ATOM 2740 C C . ARG B 1 120 ? 31.950 71.413 17.157 1.00 34.82 496 ARG B C 1
ATOM 2741 O O . ARG B 1 120 ? 31.892 70.633 18.119 1.00 34.27 496 ARG B O 1
ATOM 2749 N N . VAL B 1 121 ? 32.870 71.309 16.198 1.00 34.23 497 VAL B N 1
ATOM 2750 C CA . VAL B 1 121 ? 33.856 70.234 16.253 1.00 35.59 497 VAL B CA 1
ATOM 2751 C C . VAL B 1 121 ? 34.697 70.353 17.493 1.00 35.75 497 VAL B C 1
ATOM 2752 O O . VAL B 1 121 ? 35.034 69.349 18.130 1.00 38.45 497 VAL B O 1
ATOM 2756 N N . LEU B 1 122 ? 35.024 71.574 17.882 1.00 36.87 498 LEU B N 1
ATOM 2757 C CA . LEU B 1 122 ? 35.843 71.731 19.066 1.00 35.80 498 LEU B CA 1
ATOM 2758 C C . LEU B 1 122 ? 35.104 71.429 20.358 1.00 36.97 498 LEU B C 1
ATOM 2759 O O . LEU B 1 122 ? 35.632 70.738 21.231 1.00 36.58 498 LEU B O 1
ATOM 2764 N N . THR B 1 123 ? 33.899 71.944 20.507 1.00 38.66 499 THR B N 1
ATOM 2765 C CA . THR B 1 123 ? 33.209 71.691 21.762 1.00 41.61 499 THR B CA 1
ATOM 2766 C C . THR B 1 123 ? 32.871 70.211 21.910 1.00 43.48 499 THR B C 1
ATOM 2767 O O . THR B 1 123 ? 32.905 69.686 23.021 1.00 44.54 499 THR B O 1
ATOM 2771 N N . ASP B 1 124 ? 32.592 69.516 20.805 1.00 44.73 500 ASP B N 1
ATOM 2772 C CA . ASP B 1 124 ? 32.310 68.084 20.910 1.00 43.80 500 ASP B CA 1
ATOM 2773 C C . ASP B 1 124 ? 33.580 67.384 21.325 1.00 43.90 500 ASP B C 1
ATOM 2774 O O . ASP B 1 124 ? 33.548 66.465 22.135 1.00 44.12 500 ASP B O 1
ATOM 2779 N N . ALA B 1 125 ? 34.708 67.824 20.774 1.00 42.87 501 ALA B N 1
ATOM 2780 C CA . ALA B 1 125 ? 35.981 67.226 21.117 1.00 41.26 501 ALA B CA 1
ATOM 2781 C C . ALA B 1 125 ? 36.323 67.470 22.580 1.00 41.10 501 ALA B C 1
ATOM 2782 O O . ALA B 1 125 ? 36.883 66.602 23.233 1.00 41.17 501 ALA B O 1
ATOM 2784 N N . VAL B 1 126 ? 35.999 68.644 23.106 1.00 39.91 502 VAL B N 1
ATOM 2785 C CA . VAL B 1 126 ? 36.313 68.910 24.499 1.00 39.11 502 VAL B CA 1
ATOM 2786 C C . VAL B 1 126 ? 35.399 68.076 25.414 1.00 40.28 502 VAL B C 1
ATOM 2787 O O . VAL B 1 126 ? 35.827 67.569 26.441 1.00 40.35 502 VAL B O 1
ATOM 2791 N N . ASP B 1 127 ? 34.135 67.932 25.056 1.00 43.34 503 ASP B N 1
ATOM 2792 C CA . ASP B 1 127 ? 33.250 67.103 25.870 1.00 45.30 503 ASP B CA 1
ATOM 2793 C C . ASP B 1 127 ? 33.878 65.705 26.024 1.00 47.16 503 ASP B C 1
ATOM 2794 O O . ASP B 1 127 ? 34.036 65.207 27.146 1.00 48.10 503 ASP B O 1
ATOM 2799 N N . ASP B 1 128 ? 34.290 65.110 24.900 1.00 47.80 504 ASP B N 1
ATOM 2800 C CA . ASP B 1 128 ? 34.893 63.773 24.864 1.00 47.72 504 ASP B CA 1
ATOM 2801 C C . ASP B 1 128 ? 36.066 63.566 25.835 1.00 48.47 504 ASP B C 1
ATOM 2802 O O . ASP B 1 128 ? 36.255 62.449 26.388 1.00 48.96 504 ASP B O 1
ATOM 2807 N N . ILE B 1 129 ? 36.879 64.596 26.050 1.00 45.01 505 ILE B N 1
ATOM 2808 C CA . ILE B 1 129 ? 37.966 64.401 26.985 1.00 42.35 505 ILE B CA 1
ATOM 2809 C C . ILE B 1 129 ? 37.665 64.993 28.352 1.00 40.75 505 ILE B C 1
ATOM 2810 O O . ILE B 1 129 ? 38.497 64.905 29.241 1.00 41.41 505 ILE B O 1
ATOM 2815 N N . THR B 1 130 ? 36.486 65.577 28.554 1.00 40.03 506 THR B N 1
ATOM 2816 C CA . THR B 1 130 ? 36.190 66.096 29.890 1.00 41.23 506 THR B CA 1
ATOM 2817 C C . THR B 1 130 ? 35.279 65.163 30.726 1.00 41.71 506 THR B C 1
ATOM 2818 O O . THR B 1 130 ? 35.400 65.135 31.946 1.00 43.18 506 THR B O 1
ATOM 2822 N N . SER B 1 131 ? 34.394 64.396 30.093 1.00 40.37 507 SER B N 1
ATOM 2823 C CA . SER B 1 131 ? 33.567 63.433 30.834 1.00 41.48 507 SER B CA 1
ATOM 2824 C C . SER B 1 131 ? 33.900 61.975 30.488 1.00 39.22 507 SER B C 1
ATOM 2825 O O . SER B 1 131 ? 33.630 61.488 29.373 1.00 36.70 507 SER B O 1
ATOM 2828 N N . ILE B 1 132 ? 34.502 61.276 31.447 1.00 40.04 508 ILE B N 1
ATOM 2829 C CA . ILE B 1 132 ? 34.836 59.862 31.240 1.00 39.72 508 ILE B CA 1
ATOM 2830 C C . ILE B 1 132 ? 33.602 59.081 30.765 1.00 36.67 508 ILE B C 1
ATOM 2831 O O . ILE B 1 132 ? 33.679 58.299 29.824 1.00 35.33 508 ILE B O 1
ATOM 2836 N N . ASP B 1 133 ? 32.455 59.328 31.382 1.00 35.16 509 ASP B N 1
ATOM 2837 C CA . ASP B 1 133 ? 31.247 58.587 31.018 1.00 36.75 509 ASP B CA 1
ATOM 2838 C C . ASP B 1 133 ? 30.867 58.767 29.553 1.00 35.68 509 ASP B C 1
ATOM 2839 O O . ASP B 1 133 ? 30.521 57.795 28.859 1.00 33.69 509 ASP B O 1
ATOM 2844 N N . ASP B 1 134 ? 30.937 60.000 29.071 1.00 36.75 510 ASP B N 1
ATOM 2845 C CA . ASP B 1 134 ? 30.628 60.227 27.654 1.00 37.81 510 ASP B CA 1
ATOM 2846 C C . ASP B 1 134 ? 31.599 59.383 26.828 1.00 34.48 510 ASP B C 1
ATOM 2847 O O . ASP B 1 134 ? 31.212 58.676 25.903 1.00 34.20 510 ASP B O 1
ATOM 2852 N N . PHE B 1 135 ? 32.870 59.439 27.184 1.00 32.30 511 PHE B N 1
ATOM 2853 C CA . PHE B 1 135 ? 33.892 58.661 26.478 1.00 31.70 511 PHE B CA 1
ATOM 2854 C C . PHE B 1 135 ? 33.556 57.177 26.533 1.00 30.60 511 PHE B C 1
ATOM 2855 O O . PHE B 1 135 ? 33.657 56.470 25.534 1.00 30.95 511 PHE B O 1
ATOM 2863 N N . LEU B 1 136 ? 33.159 56.692 27.709 1.00 29.46 512 LEU B N 1
ATOM 2864 C CA . LEU B 1 136 ? 32.845 55.263 27.860 1.00 30.28 512 LEU B CA 1
ATOM 2865 C C . LEU B 1 136 ? 31.641 54.837 26.996 1.00 29.08 512 LEU B C 1
ATOM 2866 O O . LEU B 1 136 ? 31.674 53.807 26.308 1.00 30.59 512 LEU B O 1
ATOM 2871 N N . ALA B 1 137 ? 30.598 55.647 27.000 1.00 28.68 513 ALA B N 1
ATOM 2872 C CA . ALA B 1 137 ? 29.414 55.359 26.196 1.00 30.62 513 ALA B CA 1
ATOM 2873 C C . ALA B 1 137 ? 29.814 55.246 24.729 1.00 30.68 513 ALA B C 1
ATOM 2874 O O . ALA B 1 137 ? 29.480 54.274 24.047 1.00 31.81 513 ALA B O 1
ATOM 2876 N N . VAL B 1 138 ? 30.539 56.244 24.235 1.00 32.04 514 VAL B N 1
ATOM 2877 C CA . VAL B 1 138 ? 30.971 56.228 22.852 1.00 32.39 514 VAL B CA 1
ATOM 2878 C C . VAL B 1 138 ? 31.828 54.998 22.583 1.00 32.44 514 VAL B C 1
ATOM 2879 O O . VAL B 1 138 ? 31.736 54.379 21.496 1.00 33.75 514 VAL B O 1
ATOM 2883 N N . SER B 1 139 ? 32.649 54.592 23.540 1.00 30.38 515 SER B N 1
ATOM 2884 C CA . SER B 1 139 ? 33.454 53.381 23.288 1.00 28.68 515 SER B CA 1
ATOM 2885 C C . SER B 1 139 ? 32.591 52.104 23.227 1.00 26.64 515 SER B C 1
ATOM 2886 O O . SER B 1 139 ? 32.921 51.151 22.522 1.00 27.00 515 SER B O 1
ATOM 2889 N N . GLU B 1 140 ? 31.516 52.054 23.989 1.00 26.74 516 GLU B N 1
ATOM 2890 C CA . GLU B 1 140 ? 30.649 50.874 23.936 1.00 29.65 516 GLU B CA 1
ATOM 2891 C C . GLU B 1 140 ? 29.945 50.791 22.566 1.00 29.94 516 GLU B C 1
ATOM 2892 O O . GLU B 1 140 ? 29.799 49.697 22.010 1.00 28.98 516 GLU B O 1
ATOM 2898 N N . ASN B 1 141 ? 29.534 51.957 22.025 1.00 31.31 517 ASN B N 1
ATOM 2899 C CA . ASN B 1 141 ? 28.885 52.011 20.703 1.00 30.36 517 ASN B CA 1
ATOM 2900 C C . ASN B 1 141 ? 29.843 51.364 19.751 1.00 28.34 517 ASN B C 1
ATOM 2901 O O . ASN B 1 141 ? 29.511 50.368 19.144 1.00 30.45 517 ASN B O 1
ATOM 2906 N N . HIS B 1 142 ? 31.064 51.875 19.676 1.00 30.50 518 HIS B N 1
ATOM 2907 C CA . HIS B 1 142 ? 32.063 51.289 18.773 1.00 29.96 518 HIS B CA 1
ATOM 2908 C C . HIS B 1 142 ? 32.399 49.848 19.065 1.00 31.51 518 HIS B C 1
ATOM 2909 O O . HIS B 1 142 ? 32.471 49.004 18.151 1.00 32.46 518 HIS B O 1
ATOM 2916 N N . ILE B 1 143 ? 32.630 49.517 20.332 1.00 29.39 519 ILE B N 1
ATOM 2917 C CA . ILE B 1 143 ? 32.948 48.133 20.576 1.00 27.97 519 ILE B CA 1
ATOM 2918 C C . ILE B 1 143 ? 31.803 47.207 20.180 1.00 26.69 519 ILE B C 1
ATOM 2919 O O . ILE B 1 143 ? 32.009 46.193 19.525 1.00 26.12 519 ILE B O 1
ATOM 2924 N N . LEU B 1 144 ? 30.580 47.549 20.566 1.00 26.51 520 LEU B N 1
ATOM 2925 C CA . LEU B 1 144 ? 29.476 46.669 20.211 1.00 27.38 520 LEU B CA 1
ATOM 2926 C C . LEU B 1 144 ? 29.389 46.582 18.682 1.00 28.58 520 LEU B C 1
ATOM 2927 O O . LEU B 1 144 ? 29.234 45.504 18.128 1.00 27.05 520 LEU B O 1
ATOM 2932 N N . GLU B 1 145 ? 29.544 47.718 18.002 1.00 32.59 521 GLU B N 1
ATOM 2933 C CA . GLU B 1 145 ? 29.525 47.747 16.530 1.00 34.65 521 GLU B CA 1
ATOM 2934 C C . GLU B 1 145 ? 30.523 46.738 15.950 1.00 35.02 521 GLU B C 1
ATOM 2935 O O . GLU B 1 145 ? 30.160 45.870 15.152 1.00 37.42 521 GLU B O 1
ATOM 2941 N N . ASP B 1 146 ? 31.787 46.845 16.348 1.00 36.25 522 ASP B N 1
ATOM 2942 C CA . ASP B 1 146 ? 32.857 45.923 15.885 1.00 37.49 522 ASP B CA 1
ATOM 2943 C C . ASP B 1 146 ? 32.683 44.472 16.293 1.00 37.66 522 ASP B C 1
ATOM 2944 O O . ASP B 1 146 ? 32.991 43.551 15.526 1.00 38.37 522 ASP B O 1
ATOM 2949 N N . VAL B 1 147 ? 32.195 44.258 17.502 1.00 36.57 523 VAL B N 1
ATOM 2950 C CA . VAL B 1 147 ? 31.973 42.897 17.943 1.00 36.70 523 VAL B CA 1
ATOM 2951 C C . VAL B 1 147 ? 30.964 42.243 17.006 1.00 37.44 523 VAL B C 1
ATOM 2952 O O . VAL B 1 147 ? 31.096 41.077 16.606 1.00 38.32 523 VAL B O 1
ATOM 2956 N N . ASN B 1 148 ? 29.945 42.992 16.644 1.00 36.42 524 ASN B N 1
ATOM 2957 C CA . ASN B 1 148 ? 28.965 42.420 15.749 1.00 36.69 524 ASN B CA 1
ATOM 2958 C C . ASN B 1 148 ? 29.627 42.192 14.355 1.00 36.86 524 ASN B C 1
ATOM 2959 O O . ASN B 1 148 ? 29.397 41.169 13.720 1.00 37.12 524 ASN B O 1
ATOM 2964 N N . LYS B 1 149 ? 30.453 43.127 13.892 1.00 35.84 525 LYS B N 1
ATOM 2965 C CA . LYS B 1 149 ? 31.105 42.951 12.584 1.00 39.18 525 LYS B CA 1
ATOM 2966 C C . LYS B 1 149 ? 32.159 41.839 12.634 1.00 39.08 525 LYS B C 1
ATOM 2967 O O . LYS B 1 149 ? 32.402 41.142 11.647 1.00 39.31 525 LYS B O 1
ATOM 2973 N N . CYS B 1 150 ? 32.773 41.646 13.790 1.00 39.71 526 CYS B N 1
ATOM 2974 C CA . CYS B 1 150 ? 33.744 40.585 13.917 1.00 37.47 526 CYS B CA 1
ATOM 2975 C C . CYS B 1 150 ? 33.043 39.246 13.739 1.00 38.78 526 CYS B C 1
ATOM 2976 O O . CYS B 1 150 ? 33.543 38.360 13.038 1.00 38.71 526 CYS B O 1
ATOM 2979 N N . VAL B 1 151 ? 31.893 39.088 14.392 1.00 38.64 527 VAL B N 1
ATOM 2980 C CA . VAL B 1 151 ? 31.116 37.855 14.295 1.00 40.42 527 VAL B CA 1
ATOM 2981 C C . VAL B 1 151 ? 30.598 37.702 12.853 1.00 42.59 527 VAL B C 1
ATOM 2982 O O . VAL B 1 151 ? 30.547 36.595 12.336 1.00 42.14 527 VAL B O 1
ATOM 2986 N N . ILE B 1 152 ? 30.208 38.808 12.210 1.00 43.61 528 ILE B N 1
ATOM 2987 C CA . ILE B 1 152 ? 29.727 38.720 10.829 1.00 45.54 528 ILE B CA 1
ATOM 2988 C C . ILE B 1 152 ? 30.859 38.189 9.951 1.00 45.29 528 ILE B C 1
ATOM 2989 O O . ILE B 1 152 ? 30.678 37.233 9.224 1.00 43.93 528 ILE B O 1
ATOM 2994 N N . ALA B 1 153 ? 32.028 38.813 10.048 1.00 46.87 529 ALA B N 1
ATOM 2995 C CA . ALA B 1 153 ? 33.179 38.414 9.255 1.00 49.28 529 ALA B CA 1
ATOM 2996 C C . ALA B 1 153 ? 33.500 36.931 9.422 1.00 51.18 529 ALA B C 1
ATOM 2997 O O . ALA B 1 153 ? 33.927 36.281 8.473 1.00 50.65 529 ALA B O 1
ATOM 2999 N N . LEU B 1 154 ? 33.301 36.393 10.625 1.00 53.44 530 LEU B N 1
ATOM 3000 C CA . LEU B 1 154 ? 33.546 34.972 10.856 1.00 55.35 530 LEU B CA 1
ATOM 3001 C C . LEU B 1 154 ? 32.545 34.168 10.023 1.00 56.89 530 LEU B C 1
ATOM 3002 O O . LEU B 1 154 ? 32.909 33.260 9.285 1.00 55.61 530 LEU B O 1
ATOM 3007 N N . GLN B 1 155 ? 31.273 34.496 10.177 1.00 58.83 531 GLN B N 1
ATOM 3008 C CA . GLN B 1 155 ? 30.238 33.806 9.436 1.00 61.54 531 GLN B CA 1
ATOM 3009 C C . GLN B 1 155 ? 30.466 33.985 7.925 1.00 62.37 531 GLN B C 1
ATOM 3010 O O . GLN B 1 155 ? 30.130 33.110 7.141 1.00 63.12 531 GLN B O 1
ATOM 3016 N N . GLU B 1 156 ? 31.032 35.113 7.517 1.00 62.88 532 GLU B N 1
ATOM 3017 C CA . GLU B 1 156 ? 31.282 35.352 6.098 1.00 62.84 532 GLU B CA 1
ATOM 3018 C C . GLU B 1 156 ? 32.603 34.711 5.690 1.00 63.48 532 GLU B C 1
ATOM 3019 O O . GLU B 1 156 ? 33.041 34.843 4.546 1.00 64.20 532 GLU B O 1
ATOM 3021 N N . LYS B 1 157 ? 33.231 34.011 6.630 1.00 63.13 533 LYS B N 1
ATOM 3022 C CA . LYS B 1 157 ? 34.513 33.372 6.383 1.00 63.49 533 LYS B CA 1
ATOM 3023 C C . LYS B 1 157 ? 35.471 34.416 5.819 1.00 63.90 533 LYS B C 1
ATOM 3024 O O . LYS B 1 157 ? 36.335 34.103 5.001 1.00 64.72 533 LYS B O 1
ATOM 3026 N N . ASP B 1 158 ? 35.292 35.657 6.263 1.00 63.95 534 ASP B N 1
ATOM 3027 C CA . ASP B 1 158 ? 36.111 36.803 5.847 1.00 64.96 534 ASP B CA 1
ATOM 3028 C C . ASP B 1 158 ? 37.319 37.031 6.807 1.00 65.15 534 ASP B C 1
ATOM 3029 O O . ASP B 1 158 ? 37.160 37.577 7.902 1.00 65.81 534 ASP B O 1
ATOM 3034 N N . VAL B 1 159 ? 38.518 36.610 6.398 1.00 64.15 535 VAL B N 1
ATOM 3035 C CA . VAL B 1 159 ? 39.715 36.770 7.229 1.00 63.05 535 VAL B CA 1
ATOM 3036 C C . VAL B 1 159 ? 40.188 38.205 7.357 1.00 62.57 535 VAL B C 1
ATOM 3037 O O . VAL B 1 159 ? 40.611 38.625 8.436 1.00 62.36 535 VAL B O 1
ATOM 3041 N N . ASP B 1 160 ? 40.152 38.949 6.255 1.00 61.00 536 ASP B N 1
ATOM 3042 C CA . ASP B 1 160 ? 40.589 40.335 6.284 1.00 59.88 536 ASP B CA 1
ATOM 3043 C C . ASP B 1 160 ? 39.726 41.033 7.323 1.00 58.67 536 ASP B C 1
ATOM 3044 O O . ASP B 1 160 ? 40.219 41.797 8.141 1.00 58.88 536 ASP B O 1
ATOM 3049 N N . GLY B 1 161 ? 38.431 40.739 7.273 1.00 57.24 537 GLY B N 1
ATOM 3050 C CA . GLY B 1 161 ? 37.474 41.317 8.193 1.00 56.57 537 GLY B CA 1
ATOM 3051 C C . GLY B 1 161 ? 37.679 40.893 9.632 1.00 55.28 537 GLY B C 1
ATOM 3052 O O . GLY B 1 161 ? 37.559 41.716 10.522 1.00 54.77 537 GLY B O 1
ATOM 3053 N N . LEU B 1 162 ? 37.972 39.613 9.858 1.00 55.61 538 LEU B N 1
ATOM 3054 C CA . LEU B 1 162 ? 38.213 39.100 11.213 1.00 55.77 538 LEU B CA 1
ATOM 3055 C C . LEU B 1 162 ? 39.319 39.919 11.868 1.00 55.21 538 LEU B C 1
ATOM 3056 O O . LEU B 1 162 ? 39.149 40.489 12.954 1.00 53.02 538 LEU B O 1
ATOM 3061 N N . ASP B 1 163 ? 40.455 39.974 11.177 1.00 54.72 539 ASP B N 1
ATOM 3062 C CA . ASP B 1 163 ? 41.612 40.694 11.657 1.00 54.41 539 ASP B CA 1
ATOM 3063 C C . ASP B 1 163 ? 41.419 42.182 11.938 1.00 53.82 539 ASP B C 1
ATOM 3064 O O . ASP B 1 163 ? 41.702 42.613 13.057 1.00 54.48 539 ASP B O 1
ATOM 3069 N N . ARG B 1 164 ? 40.955 42.985 10.970 1.00 52.03 540 ARG B N 1
ATOM 3070 C CA . ARG B 1 164 ? 40.814 44.421 11.257 1.00 50.28 540 ARG B CA 1
ATOM 3071 C C . ARG B 1 164 ? 39.696 44.677 12.249 1.00 47.18 540 ARG B C 1
ATOM 3072 O O . ARG B 1 164 ? 39.720 45.630 13.010 1.00 44.76 540 ARG B O 1
ATOM 3080 N N . THR B 1 165 ? 38.697 43.820 12.222 1.00 44.61 541 THR B N 1
ATOM 3081 C CA . THR B 1 165 ? 37.620 43.969 13.161 1.00 44.82 541 THR B CA 1
ATOM 3082 C C . THR B 1 165 ? 38.143 43.650 14.607 1.00 41.83 541 THR B C 1
ATOM 3083 O O . THR B 1 165 ? 37.926 44.421 15.535 1.00 40.17 541 THR B O 1
ATOM 3087 N N . ALA B 1 166 ? 38.895 42.572 14.782 1.00 40.60 542 ALA B N 1
ATOM 3088 C CA . ALA B 1 166 ? 39.433 42.253 16.124 1.00 41.72 542 ALA B CA 1
ATOM 3089 C C . ALA B 1 166 ? 40.458 43.304 16.551 1.00 42.80 542 ALA B C 1
ATOM 3090 O O . ALA B 1 166 ? 40.652 43.554 17.751 1.00 43.23 542 ALA B O 1
ATOM 3092 N N . GLY B 1 167 ? 41.103 43.937 15.568 1.00 42.78 543 GLY B N 1
ATOM 3093 C CA . GLY B 1 167 ? 42.097 44.955 15.882 1.00 41.81 543 GLY B CA 1
ATOM 3094 C C . GLY B 1 167 ? 41.473 46.234 16.403 1.00 40.64 543 GLY B C 1
ATOM 3095 O O . GLY B 1 167 ? 41.963 46.858 17.343 1.00 41.31 543 GLY B O 1
ATOM 3096 N N . ALA B 1 168 ? 40.377 46.639 15.783 1.00 40.55 544 ALA B N 1
ATOM 3097 C CA . ALA B 1 168 ? 39.667 47.843 16.209 1.00 39.26 544 ALA B CA 1
ATOM 3098 C C . ALA B 1 168 ? 39.155 47.656 17.649 1.00 38.30 544 ALA B C 1
ATOM 3099 O O . ALA B 1 168 ? 39.155 48.591 18.448 1.00 37.77 544 ALA B O 1
ATOM 3101 N N . ILE B 1 169 ? 38.700 46.442 17.955 1.00 36.72 545 ILE B N 1
ATOM 3102 C CA . ILE B 1 169 ? 38.160 46.125 19.275 1.00 35.84 545 ILE B CA 1
ATOM 3103 C C . ILE B 1 169 ? 39.282 46.219 20.322 1.00 35.49 545 ILE B C 1
ATOM 3104 O O . ILE B 1 169 ? 39.104 46.849 21.362 1.00 32.24 545 ILE B O 1
ATOM 3109 N N . ARG B 1 170 ? 40.415 45.588 20.009 1.00 37.20 546 ARG B N 1
ATOM 3110 C CA . ARG B 1 170 ? 41.618 45.543 20.851 1.00 40.01 546 ARG B CA 1
ATOM 3111 C C . ARG B 1 170 ? 42.127 46.937 21.003 1.00 39.49 546 ARG B C 1
ATOM 3112 O O . ARG B 1 170 ? 42.487 47.370 22.093 1.00 38.86 546 ARG B O 1
ATOM 3120 N N . GLY B 1 171 ? 42.179 47.643 19.877 1.00 39.24 547 GLY B N 1
ATOM 3121 C CA . GLY B 1 171 ? 42.630 49.014 19.940 1.00 37.73 547 GLY B CA 1
ATOM 3122 C C . GLY B 1 171 ? 41.668 49.826 20.798 1.00 36.96 547 GLY B C 1
ATOM 3123 O O . GLY B 1 171 ? 42.070 50.615 21.651 1.00 34.03 547 GLY B O 1
ATOM 3124 N N . ARG B 1 172 ? 40.370 49.647 20.592 1.00 35.64 548 ARG B N 1
ATOM 3125 C CA . ARG B 1 172 ? 39.449 50.439 21.395 1.00 35.88 548 ARG B CA 1
ATOM 3126 C C . ARG B 1 172 ? 39.492 50.067 22.914 1.00 33.89 548 ARG B C 1
ATOM 3127 O O . ARG B 1 172 ? 39.543 50.945 23.789 1.00 31.67 548 ARG B O 1
ATOM 3135 N N . ALA B 1 173 ? 39.464 48.776 23.215 1.00 31.28 549 ALA B N 1
ATOM 3136 C CA . ALA B 1 173 ? 39.496 48.325 24.616 1.00 31.93 549 ALA B CA 1
ATOM 3137 C C . ALA B 1 173 ? 40.780 48.793 25.336 1.00 32.78 549 ALA B C 1
ATOM 3138 O O . ALA B 1 173 ? 40.765 49.219 26.494 1.00 30.64 549 ALA B O 1
ATOM 3140 N N . ALA B 1 174 ? 41.897 48.740 24.621 1.00 34.51 550 ALA B N 1
ATOM 3141 C CA . ALA B 1 174 ? 43.146 49.151 25.229 1.00 35.53 550 ALA B CA 1
ATOM 3142 C C . ALA B 1 174 ? 43.003 50.586 25.620 1.00 35.41 550 ALA B C 1
ATOM 3143 O O . ALA B 1 174 ? 43.417 50.968 26.710 1.00 36.22 550 ALA B O 1
ATOM 3145 N N . ARG B 1 175 ? 42.408 51.400 24.745 1.00 34.09 551 ARG B N 1
ATOM 3146 C CA . ARG B 1 175 ? 42.261 52.807 25.090 1.00 34.41 551 ARG B CA 1
ATOM 3147 C C . ARG B 1 175 ? 41.375 53.090 26.279 1.00 31.31 551 ARG B C 1
ATOM 3148 O O . ARG B 1 175 ? 41.636 54.030 27.046 1.00 31.21 551 ARG B O 1
ATOM 3156 N N . VAL B 1 176 ? 40.303 52.318 26.422 1.00 29.49 552 VAL B N 1
ATOM 3157 C CA . VAL B 1 176 ? 39.398 52.480 27.568 1.00 28.84 552 VAL B CA 1
ATOM 3158 C C . VAL B 1 176 ? 40.141 52.132 28.862 1.00 27.58 552 VAL B C 1
ATOM 3159 O O . VAL B 1 176 ? 40.090 52.854 29.845 1.00 28.17 552 VAL B O 1
ATOM 3163 N N . ILE B 1 177 ? 40.828 51.004 28.854 1.00 30.20 553 ILE B N 1
ATOM 3164 C CA . ILE B 1 177 ? 41.564 50.589 30.054 1.00 32.88 553 ILE B CA 1
ATOM 3165 C C . ILE B 1 177 ? 42.566 51.687 30.493 1.00 34.58 553 ILE B C 1
ATOM 3166 O O . ILE B 1 177 ? 42.562 52.093 31.662 1.00 32.27 553 ILE B O 1
ATOM 3171 N N . HIS B 1 178 ? 43.338 52.220 29.537 1.00 34.89 554 HIS B N 1
ATOM 3172 C CA . HIS B 1 178 ? 44.323 53.286 29.811 1.00 36.41 554 HIS B CA 1
ATOM 3173 C C . HIS B 1 178 ? 43.650 54.533 30.385 1.00 35.67 554 HIS B C 1
ATOM 3174 O O . HIS B 1 178 ? 44.003 55.023 31.454 1.00 35.95 554 HIS B O 1
ATOM 3181 N N . VAL B 1 179 ? 42.671 55.067 29.680 1.00 31.92 555 VAL B N 1
ATOM 3182 C CA . VAL B 1 179 ? 41.970 56.232 30.215 1.00 32.20 555 VAL B CA 1
ATOM 3183 C C . VAL B 1 179 ? 41.372 56.021 31.628 1.00 31.67 555 VAL B C 1
ATOM 3184 O O . VAL B 1 179 ? 41.513 56.854 32.528 1.00 31.19 555 VAL B O 1
ATOM 3188 N N . VAL B 1 180 ? 40.654 54.924 31.829 1.00 33.12 556 VAL B N 1
ATOM 3189 C CA . VAL B 1 180 ? 40.067 54.682 33.152 1.00 31.28 556 VAL B CA 1
ATOM 3190 C C . VAL B 1 180 ? 41.121 54.429 34.256 1.00 32.02 556 VAL B C 1
ATOM 3191 O O . VAL B 1 180 ? 40.993 54.953 35.376 1.00 30.19 556 VAL B O 1
ATOM 3195 N N . THR B 1 181 ? 42.142 53.635 33.925 1.00 31.78 557 THR B N 1
ATOM 3196 C CA . THR B 1 181 ? 43.201 53.288 34.855 1.00 35.91 557 THR B CA 1
ATOM 3197 C C . THR B 1 181 ? 43.888 54.561 35.310 1.00 36.94 557 THR B C 1
ATOM 3198 O O . THR B 1 181 ? 44.106 54.750 36.493 1.00 37.76 557 THR B O 1
ATOM 3202 N N . SER B 1 182 ? 44.190 55.445 34.364 1.00 37.72 558 SER B N 1
ATOM 3203 C CA . SER B 1 182 ? 44.808 56.721 34.675 1.00 39.58 558 SER B CA 1
ATOM 3204 C C . SER B 1 182 ? 43.823 57.586 35.448 1.00 40.67 558 SER B C 1
ATOM 3205 O O . SER B 1 182 ? 44.208 58.346 36.348 1.00 41.12 558 SER B O 1
ATOM 3208 N N . GLU B 1 183 ? 42.545 57.481 35.097 1.00 40.56 559 GLU B N 1
ATOM 3209 C CA . GLU B 1 183 ? 41.529 58.283 35.773 1.00 41.82 559 GLU B CA 1
ATOM 3210 C C . GLU B 1 183 ? 41.554 57.955 37.248 1.00 41.04 559 GLU B C 1
ATOM 3211 O O . GLU B 1 183 ? 41.485 58.837 38.099 1.00 41.76 559 GLU B O 1
ATOM 3225 N N . ASP B 1 185 ? 43.932 57.340 39.064 1.00 48.97 561 ASP B N 1
ATOM 3226 C CA . ASP B 1 185 ? 45.045 57.950 39.807 1.00 52.72 561 ASP B CA 1
ATOM 3227 C C . ASP B 1 185 ? 44.600 59.217 40.499 1.00 53.46 561 ASP B C 1
ATOM 3228 O O . ASP B 1 185 ? 45.214 59.630 41.471 1.00 55.57 561 ASP B O 1
ATOM 3233 N N . ASN B 1 186 ? 43.530 59.833 40.018 1.00 54.44 562 ASN B N 1
ATOM 3234 C CA . ASN B 1 186 ? 43.047 61.058 40.647 1.00 55.95 562 ASN B CA 1
ATOM 3235 C C . ASN B 1 186 ? 42.289 60.809 41.948 1.00 56.81 562 ASN B C 1
ATOM 3236 O O . ASN B 1 186 ? 41.824 61.748 42.585 1.00 59.38 562 ASN B O 1
ATOM 3241 N N . TYR B 1 187 ? 42.142 59.554 42.344 1.00 56.15 563 TYR B N 1
ATOM 3242 C CA . TYR B 1 187 ? 41.414 59.254 43.562 1.00 55.38 563 TYR B CA 1
ATOM 3243 C C . TYR B 1 187 ? 42.295 58.473 44.522 1.00 55.30 563 TYR B C 1
ATOM 3244 O O . TYR B 1 187 ? 43.309 57.876 44.126 1.00 54.80 563 TYR B O 1
ATOM 3253 N N . GLU B 1 188 ? 41.920 58.501 45.794 1.00 55.22 564 GLU B N 1
ATOM 3254 C CA . GLU B 1 188 ? 42.670 57.782 46.807 1.00 55.25 564 GLU B CA 1
ATOM 3255 C C . GLU B 1 188 ? 42.088 56.375 46.861 1.00 53.09 564 GLU B C 1
ATOM 3256 O O . GLU B 1 188 ? 40.864 56.187 46.822 1.00 51.74 564 GLU B O 1
ATOM 3262 N N . PRO B 1 189 ? 42.962 55.367 46.938 1.00 51.62 565 PRO B N 1
ATOM 3263 C CA . PRO B 1 189 ? 42.558 53.959 46.989 1.00 50.95 565 PRO B CA 1
ATOM 3264 C C . PRO B 1 189 ? 41.420 53.766 47.963 1.00 49.08 565 PRO B C 1
ATOM 3265 O O . PRO B 1 189 ? 41.373 54.403 49.004 1.00 49.01 565 PRO B O 1
ATOM 3269 N N . GLY B 1 190 ? 40.486 52.899 47.612 1.00 47.14 566 GLY B N 1
ATOM 3270 C CA . GLY B 1 190 ? 39.353 52.684 48.480 1.00 45.51 566 GLY B CA 1
ATOM 3271 C C . GLY B 1 190 ? 38.520 51.677 47.764 1.00 44.51 566 GLY B C 1
ATOM 3272 O O . GLY B 1 190 ? 39.012 51.093 46.798 1.00 44.82 566 GLY B O 1
ATOM 3273 N N . VAL B 1 191 ? 37.277 51.457 48.200 1.00 42.37 567 VAL B N 1
ATOM 3274 C CA . VAL B 1 191 ? 36.470 50.487 47.491 1.00 41.56 567 VAL B CA 1
ATOM 3275 C C . VAL B 1 191 ? 36.198 50.936 46.033 1.00 39.09 567 VAL B C 1
ATOM 3276 O O . VAL B 1 191 ? 36.123 50.111 45.141 1.00 39.53 567 VAL B O 1
ATOM 3280 N N . TYR B 1 192 ? 36.067 52.234 45.788 1.00 38.47 568 TYR B N 1
ATOM 3281 C CA . TYR B 1 192 ? 35.778 52.702 44.433 1.00 36.15 568 TYR B CA 1
ATOM 3282 C C . TYR B 1 192 ? 36.881 52.366 43.447 1.00 35.97 568 TYR B C 1
ATOM 3283 O O . TYR B 1 192 ? 36.645 51.737 42.405 1.00 34.89 568 TYR B O 1
ATOM 3292 N N . THR B 1 193 ? 38.102 52.765 43.766 1.00 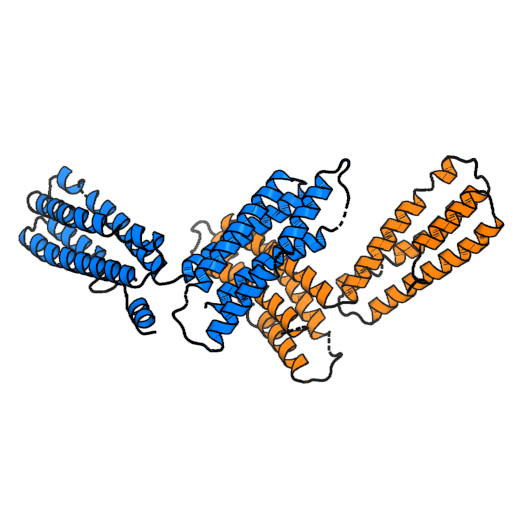36.58 569 THR B N 1
ATOM 3293 C CA . THR B 1 193 ? 39.193 52.497 42.842 1.00 38.05 569 THR B CA 1
ATOM 3294 C C . THR B 1 193 ? 39.432 51.012 42.643 1.00 36.91 569 THR B C 1
ATOM 3295 O O . THR B 1 193 ? 39.783 50.584 41.544 1.00 36.35 569 THR B O 1
ATOM 3299 N N . GLU B 1 194 ? 39.198 50.214 43.684 1.00 36.69 570 GLU B N 1
ATOM 3300 C CA . GLU B 1 194 ? 39.402 48.765 43.595 1.00 35.38 570 GLU B CA 1
ATOM 3301 C C . GLU B 1 194 ? 38.362 48.113 42.723 1.00 34.32 570 GLU B C 1
ATOM 3302 O O . GLU B 1 194 ? 38.667 47.197 41.947 1.00 33.65 570 GLU B O 1
ATOM 3308 N N . LYS B 1 195 ? 37.116 48.538 42.881 1.00 33.51 571 LYS B N 1
ATOM 3309 C CA . LYS B 1 195 ? 36.071 47.968 42.031 1.00 34.27 571 LYS B CA 1
ATOM 3310 C C . LYS B 1 195 ? 36.395 48.298 40.567 1.00 32.50 571 LYS B C 1
ATOM 3311 O O . LYS B 1 195 ? 36.341 47.420 39.693 1.00 32.44 571 LYS B O 1
ATOM 3317 N N . VAL B 1 196 ? 36.797 49.536 40.297 1.00 30.58 572 VAL B N 1
ATOM 3318 C CA . VAL B 1 196 ? 37.119 49.906 38.899 1.00 30.97 572 VAL B CA 1
ATOM 3319 C C . VAL B 1 196 ? 38.322 49.098 38.369 1.00 32.93 572 VAL B C 1
ATOM 3320 O O . VAL B 1 196 ? 38.255 48.441 37.319 1.00 31.39 572 VAL B O 1
ATOM 3324 N N . LEU B 1 197 ? 39.430 49.128 39.115 1.00 34.04 573 LEU B N 1
ATOM 3325 C CA . LEU B 1 197 ? 40.632 48.413 38.690 1.00 34.76 573 LEU B CA 1
ATOM 3326 C C . LEU B 1 197 ? 40.416 46.932 38.549 1.00 33.27 573 LEU B C 1
ATOM 3327 O O . LEU B 1 197 ? 41.020 46.302 37.697 1.00 34.76 573 LEU B O 1
ATOM 3332 N N . GLU B 1 198 ? 39.557 46.348 39.363 1.00 34.64 574 GLU B N 1
ATOM 3333 C CA . GLU B 1 198 ? 39.273 44.924 39.184 1.00 33.78 574 GLU B CA 1
ATOM 3334 C C . GLU B 1 198 ? 38.564 44.705 37.812 1.00 32.75 574 GLU B C 1
ATOM 3335 O O . GLU B 1 198 ? 38.897 43.788 37.044 1.00 32.05 574 GLU B O 1
ATOM 3341 N N . ALA B 1 199 ? 37.570 45.533 37.502 1.00 31.44 575 ALA B N 1
ATOM 3342 C CA . ALA B 1 199 ? 36.893 45.386 36.196 1.00 28.74 575 ALA B CA 1
ATOM 3343 C C . ALA B 1 199 ? 37.901 45.632 35.071 1.00 27.17 575 ALA B C 1
ATOM 3344 O O . ALA B 1 199 ? 37.929 44.890 34.079 1.00 26.08 575 ALA B O 1
ATOM 3346 N N . THR B 1 200 ? 38.798 46.609 35.211 1.00 29.66 576 THR B N 1
ATOM 3347 C CA . THR B 1 200 ? 39.722 46.780 34.092 1.00 31.80 576 THR B CA 1
ATOM 3348 C C . THR B 1 200 ? 40.670 45.642 33.945 1.00 33.13 576 THR B C 1
ATOM 3349 O O . THR B 1 200 ? 40.905 45.145 32.834 1.00 34.64 576 THR B O 1
ATOM 3353 N N . LYS B 1 201 ? 41.211 45.178 35.063 1.00 35.65 577 LYS B N 1
ATOM 3354 C CA . LYS B 1 201 ? 42.170 44.090 34.999 1.00 35.34 577 LYS B CA 1
ATOM 3355 C C . LYS B 1 201 ? 41.531 42.837 34.424 1.00 34.83 577 LYS B C 1
ATOM 3356 O O . LYS B 1 201 ? 42.137 42.124 33.638 1.00 34.37 577 LYS B O 1
ATOM 3362 N N . LEU B 1 202 ? 40.310 42.569 34.863 1.00 35.44 578 LEU B N 1
ATOM 3363 C CA . LEU B 1 202 ? 39.509 41.437 34.414 1.00 37.42 578 LEU B CA 1
ATOM 3364 C C . LEU B 1 202 ? 39.413 41.490 32.897 1.00 36.05 578 LEU B C 1
ATOM 3365 O O . LEU B 1 202 ? 39.520 40.462 32.218 1.00 37.31 578 LEU B O 1
ATOM 3370 N N . LEU B 1 203 ? 39.222 42.686 32.347 1.00 34.60 579 LEU B N 1
ATOM 3371 C CA . LEU B 1 203 ? 39.168 42.800 30.878 1.00 35.76 579 LEU B CA 1
ATOM 3372 C C . LEU B 1 203 ? 40.570 42.662 30.243 1.00 36.25 579 LEU B C 1
ATOM 3373 O O . LEU B 1 203 ? 40.758 41.882 29.309 1.00 33.73 579 LEU B O 1
ATOM 3378 N N . SER B 1 204 ? 41.570 43.375 30.758 1.00 39.16 580 SER B N 1
ATOM 3379 C CA . SER B 1 204 ? 42.877 43.263 30.107 1.00 43.42 580 SER B CA 1
ATOM 3380 C C . SER B 1 204 ? 43.579 41.967 30.371 1.00 44.95 580 SER B C 1
ATOM 3381 O O . SER B 1 204 ? 44.328 41.490 29.521 1.00 47.23 580 SER B O 1
ATOM 3384 N N . ASN B 1 205 ? 43.299 41.334 31.497 1.00 47.27 581 ASN B N 1
ATOM 3385 C CA . ASN B 1 205 ? 44.003 40.093 31.763 1.00 48.91 581 ASN B CA 1
ATOM 3386 C C . ASN B 1 205 ? 43.311 38.795 31.449 1.00 48.94 581 ASN B C 1
ATOM 3387 O O . ASN B 1 205 ? 43.975 37.784 31.256 1.00 50.09 581 ASN B O 1
ATOM 3392 N N . THR B 1 206 ? 41.994 38.800 31.344 1.00 47.84 582 THR B N 1
ATOM 3393 C CA . THR B 1 206 ? 41.320 37.553 31.043 1.00 47.10 582 THR B CA 1
ATOM 3394 C C . THR B 1 206 ? 40.442 37.596 29.806 1.00 46.29 582 THR B C 1
ATOM 3395 O O . THR B 1 206 ? 40.700 36.901 28.825 1.00 45.82 582 THR B O 1
ATOM 3399 N N . VAL B 1 207 ? 39.393 38.406 29.870 1.00 45.41 583 VAL B N 1
ATOM 3400 C CA . VAL B 1 207 ? 38.451 38.510 28.769 1.00 44.15 583 VAL B CA 1
ATOM 3401 C C . VAL B 1 207 ? 39.073 38.940 27.458 1.00 42.95 583 VAL B C 1
ATOM 3402 O O . VAL B 1 207 ? 38.905 38.256 26.457 1.00 39.99 583 VAL B O 1
ATOM 3414 N N . PRO B 1 209 ? 42.212 38.797 26.459 1.00 47.41 585 PRO B N 1
ATOM 3415 C CA . PRO B 1 209 ? 43.077 37.800 25.831 1.00 47.81 585 PRO B CA 1
ATOM 3416 C C . PRO B 1 209 ? 42.350 36.540 25.383 1.00 48.08 585 PRO B C 1
ATOM 3417 O O . PRO B 1 209 ? 42.742 35.912 24.400 1.00 46.97 585 PRO B O 1
ATOM 3421 N N . ARG B 1 210 ? 41.289 36.152 26.076 1.00 49.23 586 ARG B N 1
ATOM 3422 C CA . ARG B 1 210 ? 40.593 34.955 25.628 1.00 51.26 586 ARG B CA 1
ATOM 3423 C C . ARG B 1 210 ? 40.002 35.311 24.271 1.00 52.33 586 ARG B C 1
ATOM 3424 O O . ARG B 1 210 ? 39.971 34.499 23.352 1.00 54.89 586 ARG B O 1
ATOM 3432 N N . PHE B 1 211 ? 39.561 36.547 24.120 1.00 51.11 587 PHE B N 1
ATOM 3433 C CA . PHE B 1 211 ? 38.988 36.918 22.856 1.00 50.99 587 PHE B CA 1
ATOM 3434 C C . PHE B 1 211 ? 40.007 36.866 21.728 1.00 50.13 587 PHE B C 1
ATOM 3435 O O . PHE B 1 211 ? 39.743 36.274 20.680 1.00 47.13 587 PHE B O 1
ATOM 3443 N N . THR B 1 212 ? 41.155 37.507 21.936 1.00 52.11 588 THR B N 1
ATOM 3444 C CA . THR B 1 212 ? 42.203 37.553 20.917 1.00 54.15 588 THR B CA 1
ATOM 3445 C C . THR B 1 212 ? 42.618 36.160 20.485 1.00 55.61 588 THR B C 1
ATOM 3446 O O . THR B 1 212 ? 42.768 35.891 19.300 1.00 56.00 588 THR B O 1
ATOM 3450 N N . GLU B 1 213 ? 42.780 35.263 21.445 1.00 57.23 589 GLU B N 1
ATOM 3451 C CA . GLU B 1 213 ? 43.192 33.902 21.117 1.00 59.12 589 GLU B CA 1
ATOM 3452 C C . GLU B 1 213 ? 42.092 33.268 20.276 1.00 58.51 589 GLU B C 1
ATOM 3453 O O . GLU B 1 213 ? 42.354 32.529 19.341 1.00 58.18 589 GLU B O 1
ATOM 3459 N N . GLN B 1 214 ? 40.850 33.582 20.604 1.00 59.70 590 GLN B N 1
ATOM 3460 C CA . GLN B 1 214 ? 39.716 33.026 19.870 1.00 60.04 590 GLN B CA 1
ATOM 3461 C C . GLN B 1 214 ? 39.767 33.526 18.413 1.00 60.87 590 GLN B C 1
ATOM 3462 O O . GLN B 1 214 ? 39.390 32.807 17.480 1.00 60.73 590 GLN B O 1
ATOM 3468 N N . VAL B 1 215 ? 40.264 34.746 18.213 1.00 61.26 591 VAL B N 1
ATOM 3469 C CA . VAL B 1 215 ? 40.347 35.312 16.871 1.00 60.58 591 VAL B CA 1
ATOM 3470 C C . VAL B 1 215 ? 41.495 34.693 16.072 1.00 61.75 591 VAL B C 1
ATOM 3471 O O . VAL B 1 215 ? 41.265 34.046 15.040 1.00 60.45 591 VAL B O 1
ATOM 3475 N N . GLU B 1 216 ? 42.721 34.890 16.553 1.00 62.32 592 GLU B N 1
ATOM 3476 C CA . GLU B 1 216 ? 43.909 34.332 15.912 1.00 64.01 592 GLU B CA 1
ATOM 3477 C C . GLU B 1 216 ? 43.658 32.858 15.588 1.00 64.36 592 GLU B C 1
ATOM 3478 O O . GLU B 1 216 ? 44.059 32.369 14.535 1.0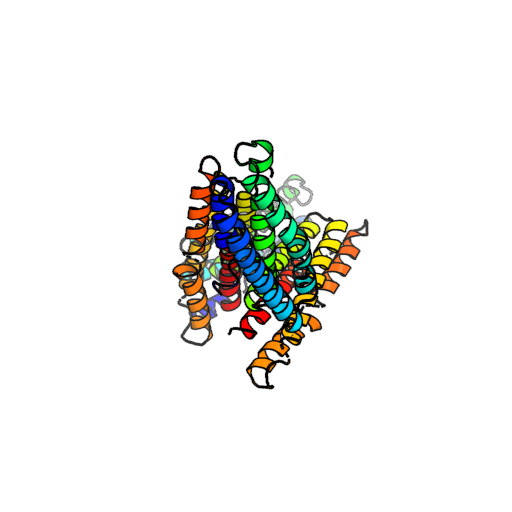0 65.04 592 GLU B O 1
ATOM 3484 N N . ALA B 1 217 ? 42.958 32.166 16.483 1.00 64.10 593 ALA B N 1
ATOM 3485 C CA . ALA B 1 217 ? 42.621 30.764 16.284 1.00 64.38 593 ALA B CA 1
ATOM 3486 C C . ALA B 1 217 ? 41.742 30.592 15.044 1.00 64.80 593 ALA B C 1
ATOM 3487 O O . ALA B 1 217 ? 42.016 29.747 14.196 1.00 65.23 593 ALA B O 1
ATOM 3489 N N . ALA B 1 218 ? 40.682 31.389 14.946 1.00 64.95 594 ALA B N 1
ATOM 3490 C CA . ALA B 1 218 ? 39.774 31.304 13.812 1.00 65.11 594 ALA B CA 1
ATOM 3491 C C . ALA B 1 218 ? 40.473 31.646 12.493 1.00 65.73 594 ALA B C 1
ATOM 3492 O O . ALA B 1 218 ? 40.220 31.004 11.475 1.00 66.00 594 ALA B O 1
ATOM 3494 N N . VAL B 1 219 ? 41.347 32.651 12.503 0.75 65.76 595 VAL B N 1
ATOM 3495 C CA . VAL B 1 219 ? 42.077 33.026 11.293 0.75 65.73 595 VAL B CA 1
ATOM 3496 C C . VAL B 1 219 ? 42.821 31.777 10.804 0.75 66.95 595 VAL B C 1
ATOM 3497 O O . VAL B 1 219 ? 42.933 31.532 9.598 0.75 66.94 595 VAL B O 1
ATOM 3501 N N . GLU B 1 220 ? 43.302 30.985 11.762 0.75 67.56 596 GLU B N 1
ATOM 3502 C CA . GLU B 1 220 ? 44.024 29.747 11.485 0.75 68.26 596 GLU B CA 1
ATOM 3503 C C . GLU B 1 220 ? 43.146 28.781 10.702 0.75 69.13 596 GLU B C 1
ATOM 3504 O O . GLU B 1 220 ? 43.473 28.403 9.573 0.75 69.22 596 GLU B O 1
ATOM 3510 N N . ALA B 1 221 ? 42.029 28.387 11.311 0.75 69.31 597 ALA B N 1
ATOM 3511 C CA . ALA B 1 221 ? 41.098 27.455 10.689 0.75 70.16 597 ALA B CA 1
ATOM 3512 C C . ALA B 1 221 ? 40.459 28.002 9.410 0.75 71.19 597 ALA B C 1
ATOM 3513 O O . ALA B 1 221 ? 39.832 27.255 8.657 0.75 71.41 597 ALA B O 1
ATOM 3515 N N . LEU B 1 222 ? 40.604 29.303 9.169 0.75 71.95 598 LEU B N 1
ATOM 3516 C CA . LEU B 1 222 ? 40.059 29.911 7.957 0.75 72.33 598 LEU B CA 1
ATOM 3517 C C . LEU B 1 222 ? 41.176 30.100 6.925 0.75 72.66 598 LEU B C 1
ATOM 3518 O O . LEU B 1 222 ? 40.928 30.513 5.789 0.75 72.59 598 LEU B O 1
ATOM 3523 N N . SER B 1 223 ? 42.407 29.806 7.321 0.75 72.61 599 SER B N 1
ATOM 3524 C CA . SER B 1 223 ? 43.517 29.959 6.400 0.75 73.29 599 SER B CA 1
ATOM 3525 C C . SER B 1 223 ? 43.998 28.621 5.865 0.75 73.50 599 SER B C 1
ATOM 3526 O O . SER B 1 223 ? 45.113 28.514 5.354 0.75 73.71 599 SER B O 1
ATOM 3529 N N . SER B 1 224 ? 43.144 27.607 5.973 0.50 74.11 600 SER B N 1
ATOM 3530 C CA . SER B 1 224 ? 43.475 26.268 5.497 0.50 74.45 600 SER B CA 1
ATOM 3531 C C . SER B 1 224 ? 42.325 25.573 4.770 0.50 74.77 600 SER B C 1
ATOM 3532 O O . SER B 1 224 ? 41.211 25.467 5.288 0.50 74.64 600 SER B O 1
ATOM 3535 N N . ASP B 1 225 ? 42.621 25.095 3.564 0.10 75.04 601 ASP B N 1
ATOM 3536 C CA . ASP B 1 225 ? 41.646 24.400 2.732 0.10 75.24 601 ASP B CA 1
ATOM 3537 C C . ASP B 1 225 ? 40.848 23.338 3.485 0.10 75.16 601 ASP B C 1
ATOM 3538 O O . ASP B 1 225 ? 39.620 23.311 3.403 0.10 75.29 601 ASP B O 1
ATOM 3543 N N . PRO B 1 226 ? 41.528 22.449 4.230 0.10 74.99 602 PRO B N 1
ATOM 3544 C CA . PRO B 1 226 ? 40.767 21.430 4.957 0.10 74.73 602 PRO B CA 1
ATOM 3545 C C . PRO B 1 226 ? 39.811 22.090 5.945 0.10 74.36 602 PRO B C 1
ATOM 3546 O O . PRO B 1 226 ? 38.857 21.473 6.417 0.10 74.46 602 PRO B O 1
ATOM 3550 N N . ALA B 1 227 ? 40.083 23.358 6.243 0.25 73.86 603 ALA B N 1
ATOM 3551 C CA . ALA B 1 227 ? 39.269 24.142 7.161 0.25 73.32 603 ALA B CA 1
ATOM 3552 C C . ALA B 1 227 ? 39.071 23.426 8.489 0.25 72.94 603 ALA B C 1
ATOM 3553 O O . ALA B 1 227 ? 38.098 22.693 8.671 0.25 72.87 603 ALA B O 1
ATOM 3555 N N . GLN B 1 228 ? 39.997 23.640 9.416 0.25 72.45 604 GLN B N 1
ATOM 3556 C CA . GLN B 1 228 ? 39.906 23.015 10.725 0.25 72.05 604 GLN B CA 1
ATOM 3557 C C . GLN B 1 228 ? 38.612 23.469 11.395 0.25 71.86 604 GLN B C 1
ATOM 3558 O O . GLN B 1 228 ? 38.067 24.519 11.054 0.25 71.69 604 GLN B O 1
ATOM 3564 N N . PRO B 1 229 ? 38.100 22.677 12.352 0.25 71.81 605 PRO B N 1
ATOM 3565 C CA . PRO B 1 229 ? 36.862 22.998 13.068 0.25 71.72 605 PRO B CA 1
ATOM 3566 C C . PRO B 1 229 ? 36.812 24.417 13.628 0.25 71.49 605 PRO B C 1
ATOM 3567 O O . PRO B 1 229 ? 37.844 25.035 13.886 0.25 71.74 605 PRO B O 1
ATOM 3579 N N . ASP B 1 231 ? 34.375 26.565 16.507 0.50 70.24 607 ASP B N 1
ATOM 3580 C CA . ASP B 1 231 ? 33.263 26.690 17.419 0.50 70.56 607 ASP B CA 1
ATOM 3581 C C . ASP B 1 231 ? 32.789 28.140 17.432 0.50 70.15 607 ASP B C 1
ATOM 3582 O O . ASP B 1 231 ? 33.250 28.944 18.239 0.50 69.41 607 ASP B O 1
ATOM 3587 N N . GLU B 1 232 ? 31.872 28.456 16.518 1.00 70.43 608 GLU B N 1
ATOM 3588 C CA . GLU B 1 232 ? 31.302 29.796 16.380 1.00 70.84 608 GLU B CA 1
ATOM 3589 C C . GLU B 1 232 ? 30.696 30.339 17.685 1.00 69.91 608 GLU B C 1
ATOM 3590 O O . GLU B 1 232 ? 30.930 31.488 18.066 1.00 69.55 608 GLU B O 1
ATOM 3596 N N . ASN B 1 233 ? 29.917 29.495 18.355 1.00 69.09 609 ASN B N 1
ATOM 3597 C CA . ASN B 1 233 ? 29.249 29.833 19.611 1.00 67.15 609 ASN B CA 1
ATOM 3598 C C . ASN B 1 233 ? 30.196 30.241 20.722 1.00 65.15 609 ASN B C 1
ATOM 3599 O O . ASN B 1 233 ? 29.819 31.017 21.600 1.00 65.95 609 ASN B O 1
ATOM 3604 N N . GLU B 1 234 ? 31.409 29.706 20.725 1.00 61.75 610 GLU B N 1
ATOM 3605 C CA . GLU B 1 234 ? 32.348 30.099 21.761 1.00 58.73 610 GLU B CA 1
ATOM 3606 C C . GLU B 1 234 ? 32.931 31.452 21.353 1.00 56.16 610 GLU B C 1
ATOM 3607 O O . GLU B 1 234 ? 33.206 32.328 22.201 1.00 54.67 610 GLU B O 1
ATOM 3613 N N . PHE B 1 235 ? 33.122 31.598 20.045 1.00 51.73 611 PHE B N 1
ATOM 3614 C CA . PHE B 1 235 ? 33.657 32.811 19.462 1.00 48.71 611 PHE B CA 1
ATOM 3615 C C . PHE B 1 235 ? 32.714 33.963 19.761 1.00 46.08 611 PHE B C 1
ATOM 3616 O O . PHE B 1 235 ? 33.150 35.023 20.188 1.00 46.35 611 PHE B O 1
ATOM 3624 N N . ILE B 1 236 ? 31.421 33.746 19.560 1.00 42.75 612 ILE B N 1
ATOM 3625 C CA . ILE B 1 236 ? 30.426 34.791 19.804 1.00 41.71 612 ILE B CA 1
ATOM 3626 C C . ILE B 1 236 ? 30.282 35.105 21.294 1.00 42.21 612 ILE B C 1
ATOM 3627 O O . ILE B 1 236 ? 30.229 36.276 21.684 1.00 40.38 612 ILE B O 1
ATOM 3632 N N . ASP B 1 237 ? 30.224 34.058 22.126 1.00 42.42 613 ASP B N 1
ATOM 3633 C CA . ASP B 1 237 ? 30.151 34.233 23.575 1.00 41.28 613 ASP B CA 1
ATOM 3634 C C . ASP B 1 237 ? 31.331 35.081 24.053 1.00 39.68 613 ASP B C 1
ATOM 3635 O O . ASP B 1 237 ? 31.161 35.997 24.860 1.00 39.81 613 ASP B O 1
ATOM 3640 N N . ALA B 1 238 ? 32.526 34.802 23.539 1.00 37.23 614 ALA B N 1
ATOM 3641 C CA . ALA B 1 238 ? 33.701 35.564 23.933 1.00 36.02 614 ALA B CA 1
ATOM 3642 C C . ALA B 1 238 ? 33.739 37.019 23.420 1.00 35.95 614 ALA B C 1
ATOM 3643 O O . ALA B 1 238 ? 34.289 37.922 24.081 1.00 35.56 614 ALA B O 1
ATOM 3645 N N . SER B 1 239 ? 33.198 37.262 22.235 1.00 34.21 615 SER B N 1
ATOM 3646 C CA . SER B 1 239 ? 33.274 38.622 21.727 1.00 34.34 615 SER B CA 1
ATOM 3647 C C . SER B 1 239 ? 32.302 39.468 22.557 1.00 35.00 615 SER B C 1
ATOM 3648 O O . SER B 1 239 ? 32.594 40.620 22.918 1.00 33.51 615 SER B O 1
ATOM 3651 N N . ARG B 1 240 ? 31.161 38.877 22.888 1.00 32.84 616 ARG B N 1
ATOM 3652 C CA . ARG B 1 240 ? 30.154 39.575 23.692 1.00 35.19 616 ARG B CA 1
ATOM 3653 C C . ARG B 1 240 ? 30.615 39.790 25.167 1.00 35.17 616 ARG B C 1
ATOM 3654 O O . ARG B 1 240 ? 30.196 40.718 25.842 1.00 35.02 616 ARG B O 1
ATOM 3662 N N . LEU B 1 241 ? 31.499 38.938 25.658 1.00 35.81 617 LEU B N 1
ATOM 3663 C CA . LEU B 1 241 ? 31.981 39.140 27.012 1.00 35.19 617 LEU B CA 1
ATOM 3664 C C . LEU B 1 241 ? 32.912 40.319 26.957 1.00 33.67 617 LEU B C 1
ATOM 3665 O O . LEU B 1 241 ? 33.023 41.055 27.925 1.00 34.56 617 LEU B O 1
ATOM 3670 N N . VAL B 1 242 ? 33.578 40.531 25.820 1.00 32.83 618 VAL B N 1
ATOM 3671 C CA . VAL B 1 242 ? 34.475 41.687 25.733 1.00 29.09 618 VAL B CA 1
ATOM 3672 C C . VAL B 1 242 ? 33.611 42.899 25.945 1.00 29.33 618 VAL B C 1
ATOM 3673 O O . VAL B 1 242 ? 33.914 43.789 26.793 1.00 29.88 618 VAL B O 1
ATOM 3677 N N . TYR B 1 243 ? 32.510 42.955 25.199 1.00 28.67 619 TYR B N 1
ATOM 3678 C CA . TYR B 1 243 ? 31.605 44.119 25.304 1.00 28.11 619 TYR B CA 1
ATOM 3679 C C . TYR B 1 243 ? 31.096 44.325 26.739 1.00 27.14 619 TYR B C 1
ATOM 3680 O O . TYR B 1 243 ? 31.056 45.457 27.203 1.00 27.03 619 TYR B O 1
ATOM 3689 N N . ASP B 1 244 ? 30.670 43.241 27.416 1.00 28.43 620 ASP B N 1
ATOM 3690 C CA . ASP B 1 244 ? 30.214 43.313 28.814 1.00 29.96 620 ASP B CA 1
ATOM 3691 C C . ASP B 1 244 ? 31.376 43.716 29.752 1.00 29.90 620 ASP B C 1
ATOM 3692 O O . ASP B 1 244 ? 31.162 44.394 30.767 1.00 29.83 620 ASP B O 1
ATOM 3697 N N . GLY B 1 245 ? 32.599 43.310 29.408 1.00 30.02 621 GLY B N 1
ATOM 3698 C CA . GLY B 1 245 ? 33.761 43.709 30.213 1.00 29.91 621 GLY B CA 1
ATOM 3699 C C . GLY B 1 245 ? 33.855 45.234 30.164 1.00 29.66 621 GLY B C 1
ATOM 3700 O O . GLY B 1 245 ? 34.089 45.907 31.181 1.00 27.88 621 GLY B O 1
ATOM 3701 N N . ILE B 1 246 ? 33.635 45.799 28.973 1.00 28.27 622 ILE B N 1
ATOM 3702 C CA . ILE B 1 246 ? 33.681 47.242 28.826 1.00 28.30 622 ILE B CA 1
ATOM 3703 C C . ILE B 1 246 ? 32.566 47.872 29.623 1.00 27.41 622 ILE B C 1
ATOM 3704 O O . ILE B 1 246 ? 32.780 48.853 30.324 1.00 27.80 622 ILE B O 1
ATOM 3709 N N . ARG B 1 247 ? 31.372 47.291 29.521 1.00 28.42 623 ARG B N 1
ATOM 3710 C CA . ARG B 1 247 ? 30.206 47.801 30.236 1.00 28.73 623 ARG B CA 1
ATOM 3711 C C . ARG B 1 247 ? 30.375 47.718 31.740 1.00 27.53 623 ARG B C 1
ATOM 3712 O O . ARG B 1 247 ? 29.876 48.571 32.464 1.00 24.14 623 ARG B O 1
ATOM 3720 N N . ASP B 1 248 ? 31.011 46.655 32.225 1.00 29.28 624 ASP B N 1
ATOM 3721 C CA . ASP B 1 248 ? 31.228 46.548 33.670 1.00 28.99 624 ASP B CA 1
ATOM 3722 C C . ASP B 1 248 ? 32.207 47.653 34.103 1.00 28.66 624 ASP B C 1
ATOM 3723 O O . ASP B 1 248 ? 32.098 48.214 35.181 1.00 28.51 624 ASP B O 1
ATOM 3728 N N . ILE B 1 249 ? 33.166 47.991 33.253 1.00 28.27 625 ILE B N 1
ATOM 3729 C CA . ILE B 1 249 ? 34.117 49.054 33.636 1.00 26.66 625 ILE B CA 1
ATOM 3730 C C . ILE B 1 249 ? 33.323 50.348 33.795 1.00 25.99 625 ILE B C 1
ATOM 3731 O O . ILE B 1 249 ? 33.432 51.061 34.810 1.00 27.79 625 ILE B O 1
ATOM 3736 N N . ARG B 1 250 ? 32.488 50.663 32.812 1.00 28.65 626 ARG B N 1
ATOM 3737 C CA . ARG B 1 250 ? 31.703 51.905 32.920 1.00 28.96 626 ARG B CA 1
ATOM 3738 C C . ARG B 1 250 ? 30.801 51.910 34.171 1.00 28.90 626 ARG B C 1
ATOM 3739 O O . ARG B 1 250 ? 30.687 52.922 34.892 1.00 29.05 626 ARG B O 1
ATOM 3747 N N . LYS B 1 251 ? 30.160 50.772 34.427 1.00 29.99 627 LYS B N 1
ATOM 3748 C CA . LYS B 1 251 ? 29.335 50.602 35.623 1.00 32.92 627 LYS B CA 1
ATOM 3749 C C . LYS B 1 251 ? 30.172 50.875 36.884 1.00 32.71 627 LYS B C 1
ATOM 3750 O O . LYS B 1 251 ? 29.745 51.634 37.748 1.00 32.66 627 LYS B O 1
ATOM 3756 N N . ALA B 1 252 ? 31.350 50.258 36.993 1.00 30.26 628 ALA B N 1
ATOM 3757 C CA . ALA B 1 252 ? 32.199 50.481 38.188 1.00 29.88 628 ALA B CA 1
ATOM 3758 C C . ALA B 1 252 ? 32.554 51.958 38.303 1.00 29.69 628 ALA B C 1
ATOM 3759 O O . ALA B 1 252 ? 32.413 52.559 39.359 1.00 29.48 628 ALA B O 1
ATOM 3761 N N . VAL B 1 253 ? 32.959 52.574 37.191 1.00 32.91 629 VAL B N 1
ATOM 3762 C CA . VAL B 1 253 ? 33.318 54.007 37.198 1.00 33.80 629 VAL B CA 1
ATOM 3763 C C . VAL B 1 253 ? 32.146 54.869 37.669 1.00 36.74 629 VAL B C 1
ATOM 3764 O O . VAL B 1 253 ? 32.334 55.937 38.266 1.00 36.65 629 VAL B O 1
ATOM 3768 N N . LEU B 1 254 ? 30.934 54.404 37.408 1.00 40.42 630 LEU B N 1
ATOM 3769 C CA . LEU B 1 254 ? 29.743 55.127 37.851 1.00 47.20 630 LEU B CA 1
ATOM 3770 C C . LEU B 1 254 ? 29.212 54.601 39.207 1.00 51.03 630 LEU B C 1
ATOM 3771 O O . LEU B 1 254 ? 28.155 55.044 39.655 1.00 52.56 630 LEU B O 1
ATOM 3784 N N . ILE B 1 256 ? 28.306 51.054 40.400 1.00 63.63 632 ILE B N 1
ATOM 3785 C CA . ILE B 1 256 ? 27.172 50.163 40.171 1.00 66.66 632 ILE B CA 1
ATOM 3786 C C . ILE B 1 256 ? 27.689 48.736 40.236 1.00 68.32 632 ILE B C 1
ATOM 3787 O O . ILE B 1 256 ? 27.144 47.944 41.044 1.00 69.74 632 ILE B O 1
#

Sequence (483 aa):
DLRRQLRKAVDHVSDSFLETNVPLLVLIEAAKNGNEKEVKEYAQVFREHANKLIEVANLACSISNNEEGVKLVRSASQLEALCPQVINAALALAAKPQSKLAQENDLFKEQWEKQVRVLTDAVDDITSIDDFLAVSENHILEDVNKCVIALQEKDVDGLDRTAGAIRGRAARVIHVVTSEDNYEPGVYTEKVLEATKLLSNTVPRFTEQVEAAVEALSSDPAQPDENEFIDASRLVYDGIRDIRKAVLDSFLETNVPLLVLIEAAKNGNEKEVKEYAQVFREHANKLIEVANLACSISNNEEGVKLVRSASQLEALCPQVINAALALAAKPQSKLAQENDLFKEQWEKQVRVLTDAVDDITSIDDFLAVSENHILEDVNKCVIALQEKDVDGLDRTAGAIRGRAARVIHVVTSEDNYEPGVYTEKVLEATKLLSNTVPRFTEQVEAAVEALSSDPAQPDENEFIDASRLVYDGIRDIRKAVLI